Protein AF-A0A929PAN5-F1 (afdb_monomer)

Secondary structure (DSSP, 8-state):
----PPPP-PPPHHHHHHHHHHHHHHHHHHHT----SS----------TT-SEEEE--TTS-HHHHHHHHTSS---GGGBHHHHHHHHHH-SSSEEEEEEEEE--SSSHHHHHHHHHHHHHHHHHHHHTTEEES-SSEEEEEE----SSS--TTPPPSEEEEEEEEE-TT-S----EEEEEEEEEHHHHTT-HHHHHHHHHHHHTT----TT---------EEEEEEE--SSHHHHHHHHHHHHH-SS--GGGTTEEEEESS----HHHHSTT-TT---SSHHHHHHHH-TTEEEEE-S--HHHHHHHHHHHHHHTT--TTSTT--EEEEEESSSHHHHHHHHHHHHHH-SSS-----TTEEEEEE-S-TT---TTTTSSSS------

Mean predicted aligned error: 12.25 Å

Sequence (388 aa):
MDNQQRQGPGLPISGGAVVIAFIIGSLFVQQLAFKGSRPRVPGHGVSTSASLEDVQARLWEDPFAAVRRHRTDSKDARHKIESLAEQIVRKKTEEVIVLGVMVFGGPYAKNAERRIRSRHATLSALSALDFVPDNAEHLGYIKTDQDKGNATKEGLPEIVPYEWFVPGFDSKHKLKRTILILWLDDDAFYPTPLAKISKLKSRLQGEVKDPHEKSDKSEGPKTTFKILGPAGSTNLRAMVDEILQSDSGWETLKGVQIFSPSATAEDELLLEKCDRCYSSNITDFFADNVKSVTFLRTIGTDNVLTDALVDELARRGADPRDSRSHIALISEWDTFYGRALPRTFIRSVSSDNKTKEIDRIHRFSYLRGIDGQLPGDLHSDASGSVSS

Structure (mmCIF, N/CA/C/O backbone):
data_AF-A0A929PAN5-F1
#
_entry.id   AF-A0A929PAN5-F1
#
loop_
_atom_site.group_PDB
_atom_site.id
_atom_site.type_symbol
_atom_site.label_atom_id
_atom_site.label_alt_id
_atom_site.label_comp_id
_atom_site.label_asym_id
_atom_site.label_entity_id
_atom_site.label_seq_id
_atom_site.pdbx_PDB_ins_code
_atom_site.Cartn_x
_atom_site.Cartn_y
_atom_site.Cartn_z
_atom_site.occupancy
_atom_site.B_iso_or_equiv
_atom_site.auth_seq_id
_atom_site.auth_comp_id
_atom_site.auth_asym_id
_atom_site.auth_atom_id
_atom_site.pdbx_PDB_model_num
ATOM 1 N N . MET A 1 1 ? -20.561 11.136 -81.306 1.00 38.38 1 MET A N 1
ATOM 2 C CA . MET A 1 1 ? -20.448 11.616 -79.914 1.00 38.38 1 MET A CA 1
ATOM 3 C C . MET A 1 1 ? -21.311 10.695 -79.072 1.00 38.38 1 MET A C 1
ATOM 5 O O . MET A 1 1 ? -22.511 10.910 -79.009 1.00 38.38 1 MET A O 1
ATOM 9 N N . ASP A 1 2 ? -20.719 9.626 -78.538 1.00 39.31 2 ASP A N 1
ATOM 10 C CA . ASP A 1 2 ? -21.402 8.693 -77.636 1.00 39.31 2 ASP A CA 1
ATOM 11 C C . ASP A 1 2 ? -21.203 9.159 -76.196 1.00 39.31 2 ASP A C 1
ATOM 13 O O . ASP A 1 2 ? -20.075 9.352 -75.742 1.00 39.31 2 ASP A O 1
ATOM 17 N N . ASN A 1 3 ? -22.314 9.376 -75.498 1.00 40.78 3 ASN A N 1
ATOM 18 C CA . ASN A 1 3 ? -22.346 9.862 -74.128 1.00 40.78 3 ASN A CA 1
ATOM 19 C C . ASN A 1 3 ? -22.607 8.673 -73.190 1.00 40.78 3 ASN A C 1
ATOM 21 O O . ASN A 1 3 ? -23.749 8.256 -73.009 1.00 40.78 3 ASN A O 1
ATOM 25 N N . GLN A 1 4 ? -21.549 8.095 -72.613 1.00 46.81 4 GLN A N 1
ATOM 26 C CA . GLN A 1 4 ? -21.676 7.101 -71.544 1.00 46.81 4 GLN A CA 1
ATOM 27 C C . GLN A 1 4 ? -21.929 7.802 -70.202 1.00 46.81 4 GLN A C 1
ATOM 29 O O . GLN A 1 4 ? -21.006 8.319 -69.572 1.00 46.81 4 GLN A O 1
ATOM 34 N N . GLN A 1 5 ? -23.171 7.762 -69.721 1.00 45.50 5 GLN A N 1
ATOM 35 C CA . GLN A 1 5 ? -23.479 8.025 -68.314 1.00 45.50 5 GLN A CA 1
ATOM 36 C C . GLN A 1 5 ? -23.150 6.785 -67.470 1.00 45.50 5 GLN A C 1
ATOM 38 O O . GLN A 1 5 ? -23.758 5.727 -67.625 1.00 45.50 5 GLN A O 1
ATOM 43 N N . ARG A 1 6 ? -22.186 6.922 -66.553 1.00 43.75 6 ARG A N 1
ATOM 44 C CA . ARG A 1 6 ? -21.901 5.935 -65.502 1.00 43.75 6 ARG A CA 1
ATOM 45 C C . ARG A 1 6 ? -23.005 5.979 -64.441 1.00 43.75 6 ARG A C 1
ATOM 47 O O . ARG A 1 6 ? -23.229 7.026 -63.839 1.00 43.75 6 ARG A O 1
ATOM 54 N N . GLN A 1 7 ? -23.657 4.845 -64.188 1.00 48.44 7 GLN A N 1
ATOM 55 C CA . GLN A 1 7 ? -24.532 4.657 -63.027 1.00 48.44 7 GLN A CA 1
ATOM 56 C C . GLN A 1 7 ? -23.680 4.465 -61.761 1.00 48.44 7 GLN A C 1
ATOM 58 O O . GLN A 1 7 ? -22.703 3.715 -61.774 1.00 48.44 7 GLN A O 1
ATOM 63 N N . GLY A 1 8 ? -24.023 5.177 -60.684 1.00 49.38 8 GLY A N 1
ATOM 64 C CA . GLY A 1 8 ? -23.367 5.059 -59.377 1.00 49.38 8 GLY A CA 1
ATOM 65 C C . GLY A 1 8 ? -23.705 3.740 -58.662 1.00 49.38 8 GLY A C 1
ATOM 66 O O . GLY A 1 8 ? -24.714 3.111 -58.984 1.00 49.38 8 GLY A O 1
ATOM 67 N N . PRO A 1 9 ? -22.883 3.299 -57.694 1.00 48.69 9 PRO A N 1
ATOM 68 C CA . PRO A 1 9 ? -23.078 2.019 -57.027 1.00 48.69 9 PRO A CA 1
ATOM 69 C C . PRO A 1 9 ? -24.269 2.094 -56.063 1.00 48.69 9 PRO A C 1
ATOM 71 O O . PRO A 1 9 ? -24.243 2.833 -55.080 1.00 48.69 9 PRO A O 1
ATOM 74 N N . GLY A 1 10 ? -25.318 1.317 -56.336 1.00 51.84 10 GLY A N 1
ATOM 75 C CA . GLY A 1 10 ? -26.401 1.079 -55.385 1.00 51.84 10 GLY A CA 1
ATOM 76 C C . GLY A 1 10 ? -25.920 0.167 -54.257 1.00 51.84 10 GLY A C 1
ATOM 77 O O . GLY A 1 10 ? -25.393 -0.914 -54.518 1.00 51.84 10 GLY A O 1
ATOM 78 N N . LEU A 1 11 ? -26.091 0.594 -53.002 1.00 54.66 11 LEU A N 1
ATOM 79 C CA . LEU A 1 11 ? -25.847 -0.265 -51.843 1.00 54.66 11 LEU A CA 1
ATOM 80 C C . LEU A 1 11 ? -26.790 -1.483 -51.894 1.00 54.66 11 LEU A C 1
ATOM 82 O O . LEU A 1 11 ? -28.005 -1.301 -52.011 1.00 54.66 11 LEU A O 1
ATOM 86 N N . PRO A 1 12 ? -26.276 -2.721 -51.784 1.00 58.75 12 PRO A N 1
ATOM 87 C CA . PRO A 1 12 ? -27.119 -3.905 -51.779 1.00 58.75 12 PRO A CA 1
ATOM 88 C C . PRO A 1 12 ? -27.970 -3.927 -50.503 1.00 58.75 12 PRO A C 1
ATOM 90 O O . PRO A 1 12 ? -27.455 -3.893 -49.385 1.00 58.75 12 PRO A O 1
ATOM 93 N N . ILE A 1 13 ? -29.290 -4.008 -50.682 1.00 59.00 13 ILE A N 1
ATOM 94 C CA . ILE A 1 13 ? -30.324 -4.006 -49.628 1.00 59.00 13 ILE A CA 1
ATOM 95 C C . ILE A 1 13 ? -30.070 -5.099 -48.565 1.00 59.00 13 ILE A C 1
ATOM 97 O O . ILE A 1 13 ? -30.446 -4.943 -47.403 1.00 59.00 13 ILE A O 1
ATOM 101 N N . SER A 1 14 ? -29.349 -6.167 -48.922 1.00 60.09 14 SER A N 1
ATOM 102 C CA . SER A 1 14 ? -28.924 -7.228 -48.002 1.00 60.09 14 SER A CA 1
ATOM 103 C C . SER A 1 14 ? -27.929 -6.761 -46.931 1.00 60.09 14 SER A C 1
ATOM 105 O O . SER A 1 14 ? -27.995 -7.243 -45.804 1.00 60.09 14 SER A O 1
ATOM 107 N N . GLY A 1 15 ? -27.050 -5.798 -47.229 1.00 62.25 15 GLY A N 1
ATOM 108 C CA . GLY A 1 15 ? -26.090 -5.261 -46.257 1.00 62.25 15 GLY A CA 1
ATOM 109 C C . GLY A 1 15 ? -26.752 -4.373 -45.202 1.00 62.25 15 GLY A C 1
ATOM 110 O O . GLY A 1 15 ? -26.435 -4.470 -44.018 1.00 62.25 15 GLY A O 1
ATOM 111 N N . GLY A 1 16 ? -27.732 -3.562 -45.612 1.00 71.19 16 GLY A N 1
ATOM 112 C CA . GLY A 1 16 ? -28.482 -2.690 -44.701 1.00 71.19 16 GLY A CA 1
ATOM 113 C C . GLY A 1 16 ? -29.317 -3.472 -43.684 1.00 71.19 16 GLY A C 1
ATOM 114 O O . GLY A 1 16 ? -29.328 -3.132 -42.503 1.00 71.19 16 GLY A O 1
ATOM 115 N N . ALA A 1 17 ? -29.948 -4.569 -44.114 1.00 75.31 17 ALA A N 1
ATOM 116 C CA . ALA A 1 17 ? -30.738 -5.426 -43.230 1.00 75.31 17 ALA A CA 1
ATOM 117 C C . ALA A 1 17 ? -29.891 -6.078 -42.121 1.00 75.31 17 ALA A C 1
ATOM 119 O O . ALA A 1 17 ? -30.337 -6.161 -40.978 1.00 75.31 17 ALA A O 1
ATOM 120 N N . VAL A 1 18 ? -28.653 -6.485 -42.428 1.00 77.25 18 VAL A N 1
ATOM 121 C CA . VAL A 1 18 ? -27.731 -7.078 -41.442 1.00 77.25 18 VAL A CA 1
ATOM 122 C C . VAL A 1 18 ? -27.280 -6.046 -40.411 1.00 77.25 18 VAL A C 1
ATOM 124 O O . VAL A 1 18 ? -27.261 -6.350 -39.221 1.00 77.25 18 VAL A O 1
ATOM 127 N N . VAL A 1 19 ? -26.976 -4.817 -40.837 1.00 76.75 19 VAL A N 1
ATOM 128 C CA . VAL A 1 19 ? -26.595 -3.727 -39.922 1.00 76.75 19 VAL A CA 1
ATOM 129 C C . VAL A 1 19 ? -27.753 -3.372 -38.989 1.00 76.75 19 VAL A C 1
ATOM 131 O O . VAL A 1 19 ? -27.551 -3.249 -37.784 1.00 76.75 19 VAL A O 1
ATOM 134 N N . ILE A 1 20 ? -28.978 -3.288 -39.513 1.00 80.38 20 ILE A N 1
ATOM 135 C CA . ILE A 1 20 ? -30.175 -3.030 -38.702 1.00 80.38 20 ILE A CA 1
ATOM 136 C C . ILE A 1 20 ? -30.420 -4.175 -37.711 1.00 80.38 20 ILE A C 1
ATOM 138 O O . ILE A 1 20 ? -30.669 -3.915 -36.537 1.00 80.38 20 ILE A O 1
ATOM 142 N N . ALA A 1 21 ? -30.288 -5.434 -38.136 1.00 82.00 21 ALA A N 1
ATOM 143 C CA . ALA A 1 21 ? -30.421 -6.585 -37.245 1.00 82.00 21 ALA A CA 1
ATOM 144 C C . ALA A 1 21 ? -29.349 -6.598 -36.140 1.00 82.00 21 ALA A C 1
ATOM 146 O O . ALA A 1 21 ? -29.659 -6.930 -34.999 1.00 82.00 21 ALA A O 1
ATOM 147 N N . PHE A 1 22 ? -28.115 -6.180 -36.443 1.00 79.31 22 PHE A N 1
ATOM 148 C CA . PHE A 1 22 ? -27.047 -6.032 -35.450 1.00 79.31 22 PHE A CA 1
ATOM 149 C C . PHE A 1 22 ? -27.324 -4.900 -34.459 1.00 79.31 22 PHE A C 1
ATOM 151 O O . PHE A 1 22 ? -27.087 -5.068 -33.266 1.00 79.31 22 PHE A O 1
ATOM 158 N N . ILE A 1 23 ? -27.853 -3.766 -34.925 1.00 78.81 23 ILE A N 1
ATOM 159 C CA . ILE A 1 23 ? -28.227 -2.636 -34.062 1.00 78.81 23 ILE A CA 1
ATOM 160 C C . ILE A 1 23 ? -29.393 -3.032 -33.154 1.00 78.81 23 ILE A C 1
ATOM 162 O O . ILE A 1 23 ? -29.310 -2.845 -31.944 1.00 78.81 23 ILE A O 1
ATOM 166 N N . ILE A 1 24 ? -30.448 -3.639 -33.705 1.00 78.12 24 ILE A N 1
ATOM 167 C CA . ILE A 1 24 ? -31.602 -4.110 -32.928 1.00 78.12 24 ILE A CA 1
ATOM 168 C C . ILE A 1 24 ? -31.169 -5.197 -31.945 1.00 78.12 24 ILE A C 1
ATOM 170 O O . ILE A 1 24 ? -31.535 -5.127 -30.777 1.00 78.12 24 ILE A O 1
ATOM 174 N N . GLY A 1 25 ? -30.358 -6.162 -32.384 1.00 76.12 25 GLY A N 1
ATOM 175 C CA . GLY A 1 25 ? -29.812 -7.215 -31.532 1.00 76.12 25 GLY A CA 1
ATOM 176 C C . GLY A 1 25 ? -28.940 -6.657 -30.408 1.00 76.12 25 GLY A C 1
ATOM 177 O O . GLY A 1 25 ? -29.109 -7.053 -29.263 1.00 76.12 25 GLY A O 1
ATOM 178 N N . SER A 1 26 ? -28.073 -5.687 -30.701 1.00 68.44 26 SER A N 1
ATOM 179 C CA . SER A 1 26 ? -27.242 -5.004 -29.702 1.00 68.44 26 SER A CA 1
ATOM 180 C C . SER A 1 26 ? -28.093 -4.250 -28.675 1.00 68.44 26 SER A C 1
ATOM 182 O O . SER A 1 26 ? -27.908 -4.427 -27.471 1.00 68.44 26 SER A O 1
ATOM 184 N N . LEU A 1 27 ? -29.097 -3.491 -29.130 1.00 70.62 27 LEU A N 1
ATOM 185 C CA . LEU A 1 27 ? -30.017 -2.758 -28.255 1.00 70.62 27 LEU A CA 1
ATOM 186 C C . LEU A 1 27 ? -30.880 -3.704 -27.401 1.00 70.62 27 LEU A C 1
ATOM 188 O O . LEU A 1 27 ? -31.074 -3.450 -26.213 1.00 70.62 27 LEU A O 1
ATOM 192 N N . PHE A 1 28 ? -31.349 -4.825 -27.959 1.00 69.00 28 PHE A N 1
ATOM 193 C CA . PHE A 1 28 ? -32.108 -5.837 -27.215 1.00 69.00 28 PHE A CA 1
ATOM 194 C C . PHE A 1 28 ? -31.2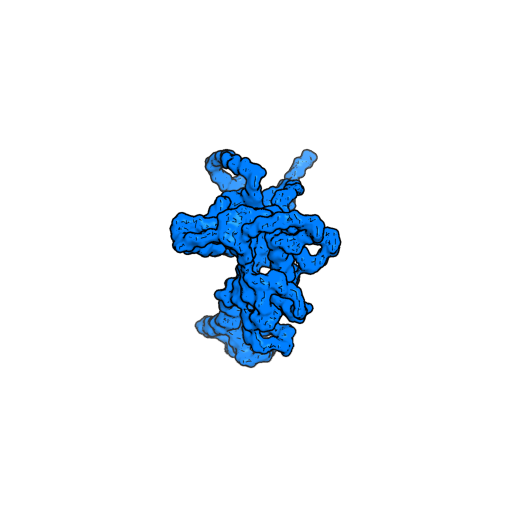43 -6.594 -26.203 1.00 69.00 28 PHE A C 1
ATOM 196 O O . PHE A 1 28 ? -31.682 -6.832 -25.080 1.00 69.00 28 PHE A O 1
ATOM 203 N N . VAL A 1 29 ? -30.010 -6.958 -26.565 1.00 65.25 29 VAL A N 1
ATOM 204 C CA . VAL A 1 29 ? -29.084 -7.670 -25.671 1.00 65.25 29 VAL A CA 1
ATOM 205 C C . VAL A 1 29 ? -28.641 -6.772 -24.513 1.00 65.25 29 VAL A C 1
ATOM 207 O O . VAL A 1 29 ? -28.537 -7.252 -23.387 1.00 65.25 29 VAL A O 1
ATOM 210 N N . GLN A 1 30 ? -28.471 -5.465 -24.739 1.00 59.97 30 GLN A N 1
ATOM 211 C CA . GLN A 1 30 ? -28.201 -4.506 -23.661 1.00 59.97 30 GLN A CA 1
ATOM 212 C C . GLN A 1 30 ? -29.390 -4.350 -22.696 1.00 59.97 30 GLN A C 1
ATOM 214 O O . GLN A 1 30 ? -29.186 -4.214 -21.489 1.00 59.97 30 GLN A O 1
ATOM 219 N N . GLN A 1 31 ? -30.633 -4.435 -23.186 1.00 59.88 31 GLN A N 1
ATOM 220 C CA . GLN A 1 31 ? -31.827 -4.446 -22.325 1.00 59.88 31 GLN A CA 1
ATOM 221 C C . GLN A 1 31 ? -32.031 -5.783 -21.593 1.00 59.88 31 GLN A C 1
ATOM 223 O O . GLN A 1 31 ? -32.600 -5.813 -20.500 1.00 59.88 31 GLN A O 1
ATOM 228 N N . LEU A 1 32 ? -31.511 -6.876 -22.155 1.00 56.62 32 LEU A N 1
ATOM 229 C CA . LEU A 1 32 ? -31.435 -8.206 -21.549 1.00 56.62 32 LEU A CA 1
ATOM 230 C C . LEU A 1 32 ? -30.149 -8.391 -20.732 1.00 56.62 32 LEU A C 1
ATOM 232 O O . LEU A 1 32 ? -29.586 -9.486 -20.701 1.00 56.62 32 LEU A O 1
ATOM 236 N N . ALA A 1 33 ? -29.695 -7.358 -20.013 1.00 49.44 33 ALA A N 1
ATOM 237 C CA . ALA A 1 33 ? -28.829 -7.581 -18.860 1.00 49.44 33 ALA A CA 1
ATOM 238 C C . ALA A 1 33 ? -29.466 -8.713 -18.044 1.00 49.44 33 ALA A C 1
ATOM 240 O O . ALA A 1 33 ? -30.606 -8.557 -17.603 1.00 49.44 33 ALA A O 1
ATOM 241 N N . PHE A 1 34 ? -28.789 -9.863 -17.944 1.00 49.06 34 PHE A N 1
ATOM 242 C CA . PHE A 1 34 ? -29.321 -11.104 -17.382 1.00 49.06 34 PHE A CA 1
ATOM 243 C C . PHE A 1 34 ? -29.748 -10.890 -15.922 1.00 49.06 34 PHE A C 1
ATOM 245 O O . PHE A 1 34 ? -29.023 -11.188 -14.974 1.00 49.06 34 PHE A O 1
ATOM 252 N N . LYS A 1 35 ? -30.948 -10.338 -15.728 1.00 48.38 35 LYS A N 1
ATOM 253 C CA . LYS A 1 35 ? -31.624 -10.218 -14.446 1.00 48.38 35 LYS A CA 1
ATOM 254 C C . LYS A 1 35 ? -32.016 -11.637 -14.091 1.00 48.38 35 LYS A C 1
ATOM 256 O O . LYS A 1 35 ? -32.992 -12.161 -14.620 1.00 48.38 35 LYS A O 1
ATOM 261 N N . GLY A 1 36 ? -31.199 -12.287 -13.265 1.00 52.38 36 GLY A N 1
ATOM 262 C CA . GLY A 1 36 ? -31.484 -13.640 -12.810 1.00 52.38 36 GLY A CA 1
ATOM 263 C C . GLY A 1 36 ? -32.927 -13.724 -12.313 1.00 52.38 36 GLY A C 1
ATOM 264 O O . GLY A 1 36 ? -33.353 -12.891 -11.519 1.00 52.38 36 GLY A O 1
ATOM 265 N N . SER A 1 37 ? -33.669 -14.734 -12.765 1.00 48.66 37 SER A N 1
ATOM 266 C CA . SER A 1 37 ? -35.082 -14.974 -12.427 1.00 48.66 37 SER A CA 1
ATOM 267 C C . SER A 1 37 ? -35.317 -15.315 -10.951 1.00 48.66 37 SER A C 1
ATOM 269 O O . SER A 1 37 ? -36.412 -15.729 -10.580 1.00 48.66 37 SER A O 1
ATOM 271 N N . ARG A 1 38 ? -34.291 -15.181 -10.100 1.00 50.56 38 ARG A N 1
ATOM 272 C CA . ARG A 1 38 ? -34.436 -15.348 -8.661 1.00 50.56 38 ARG A CA 1
ATOM 273 C C . ARG A 1 38 ? -35.341 -14.217 -8.178 1.00 50.56 38 ARG A C 1
ATOM 275 O O . ARG A 1 38 ? -34.982 -13.053 -8.379 1.00 50.56 38 ARG A O 1
ATOM 282 N N . PRO A 1 39 ? -36.490 -14.524 -7.555 1.00 46.41 39 PRO A N 1
ATOM 283 C CA . PRO A 1 39 ? -37.287 -13.506 -6.900 1.00 46.41 39 PRO A CA 1
ATOM 284 C C . PRO A 1 39 ? -36.360 -12.692 -6.001 1.00 46.41 39 PRO A C 1
ATOM 286 O O . PRO A 1 39 ? -35.575 -13.267 -5.240 1.00 46.41 39 PRO A O 1
ATOM 289 N N . ARG A 1 40 ? -36.432 -11.359 -6.089 1.00 41.72 40 ARG A N 1
ATOM 290 C CA . ARG A 1 40 ? -35.942 -10.520 -4.999 1.00 41.72 40 ARG A CA 1
ATOM 291 C C . ARG A 1 40 ? -36.839 -10.853 -3.820 1.00 41.72 40 ARG A C 1
ATOM 293 O O . ARG A 1 40 ? -37.892 -10.250 -3.663 1.00 41.72 40 ARG A O 1
ATOM 300 N N . VAL A 1 41 ? -36.460 -11.858 -3.038 1.00 44.88 41 VAL A N 1
ATOM 301 C CA . VAL A 1 41 ? -36.925 -11.943 -1.663 1.00 44.88 41 VAL A CA 1
ATOM 302 C C . VAL A 1 41 ? -36.429 -10.631 -1.074 1.00 44.88 41 VAL A C 1
ATOM 304 O O . VAL A 1 41 ? -35.214 -10.408 -1.124 1.00 44.88 41 VAL A O 1
ATOM 307 N N . PRO A 1 42 ? -37.310 -9.708 -0.642 1.00 44.81 42 PRO A N 1
ATOM 308 C CA . PRO A 1 42 ? -36.861 -8.606 0.181 1.00 44.81 42 PRO A CA 1
ATOM 309 C C . PRO A 1 42 ? -36.095 -9.296 1.292 1.00 44.81 42 PRO A C 1
ATOM 311 O O . PRO A 1 42 ? -36.683 -10.077 2.050 1.00 44.81 42 PRO A O 1
ATOM 314 N N . GLY A 1 43 ? -34.767 -9.134 1.293 1.00 40.72 43 GLY A N 1
ATOM 315 C CA . GLY A 1 43 ? -33.979 -9.583 2.419 1.00 40.72 43 GLY A CA 1
ATOM 316 C C . GLY A 1 43 ? -34.732 -9.044 3.614 1.00 40.72 43 GLY A C 1
ATOM 317 O O . GLY A 1 43 ? -35.134 -7.874 3.600 1.00 40.72 43 GLY A O 1
ATOM 318 N N . HIS A 1 44 ? -35.047 -9.909 4.574 1.00 38.88 44 HIS A N 1
ATOM 319 C CA . HIS A 1 44 ? -35.374 -9.403 5.887 1.00 38.88 44 HIS A CA 1
ATOM 320 C C . HIS A 1 44 ? -34.099 -8.677 6.280 1.00 38.88 44 HIS A C 1
ATOM 322 O O . HIS A 1 44 ? -33.151 -9.299 6.748 1.00 38.88 44 HIS A O 1
ATOM 328 N N . GLY A 1 45 ? -34.026 -7.391 5.928 1.00 40.84 45 GLY A N 1
ATOM 329 C CA . GLY A 1 45 ? -33.083 -6.472 6.490 1.00 40.84 45 GLY A CA 1
ATOM 330 C C . GLY A 1 45 ? -33.402 -6.617 7.948 1.00 40.84 45 GLY A C 1
ATOM 331 O O . GLY A 1 45 ? -34.434 -6.139 8.420 1.00 40.84 45 GLY A O 1
ATOM 332 N N . VAL A 1 46 ? -32.582 -7.395 8.642 1.00 38.44 46 VAL A N 1
ATOM 333 C CA . VAL A 1 46 ? -32.462 -7.221 10.064 1.00 38.44 46 VAL A CA 1
ATOM 334 C C . VAL A 1 46 ? -31.868 -5.832 10.132 1.00 38.44 46 VAL A C 1
ATOM 336 O O . VAL A 1 46 ? -30.663 -5.639 10.038 1.00 38.44 46 VAL A O 1
ATOM 339 N N . SER A 1 47 ? -32.764 -4.850 10.131 1.00 39.31 47 SER A N 1
ATOM 340 C CA . SER A 1 47 ? -32.491 -3.467 10.416 1.00 39.31 47 SER A CA 1
ATOM 341 C C . SER A 1 47 ? -32.082 -3.465 11.877 1.00 39.31 47 SER A C 1
ATOM 343 O O . SER A 1 47 ? -32.853 -3.096 12.758 1.00 39.31 47 SER A O 1
ATOM 345 N N . THR A 1 48 ? -30.874 -3.938 12.167 1.00 41.22 48 THR A N 1
ATOM 346 C CA . THR A 1 48 ? -30.160 -3.555 13.368 1.00 41.22 48 THR A CA 1
ATOM 347 C C . THR A 1 48 ? -29.824 -2.093 13.152 1.00 41.22 48 THR A C 1
ATOM 349 O O . THR A 1 48 ? -28.726 -1.726 12.753 1.00 41.22 48 THR A O 1
ATOM 352 N N . SER A 1 49 ? -30.804 -1.232 13.429 1.00 45.25 49 SER A N 1
ATOM 353 C CA . SER A 1 49 ? -30.726 0.230 13.376 1.00 45.25 49 SER A CA 1
ATOM 354 C C . SER A 1 49 ? -29.632 0.827 14.282 1.00 45.25 49 SER A C 1
ATOM 356 O O . SER A 1 49 ? -29.528 2.042 14.402 1.00 45.25 49 SER A O 1
ATOM 358 N N . ALA A 1 50 ? -28.818 -0.018 14.921 1.00 56.41 50 ALA A N 1
ATOM 359 C CA . ALA A 1 50 ? -27.708 0.318 15.798 1.00 56.41 50 ALA A CA 1
ATOM 360 C C . ALA A 1 50 ? -26.323 -0.106 15.257 1.00 56.41 50 ALA A C 1
ATOM 362 O O . ALA A 1 50 ? -25.323 0.245 15.878 1.00 56.41 50 ALA A O 1
ATOM 363 N N . SER A 1 51 ? -26.233 -0.854 14.146 1.00 70.94 51 SER A N 1
ATOM 364 C CA . SER A 1 51 ? -24.936 -1.220 13.554 1.00 70.94 51 SER A CA 1
ATOM 365 C C . SER A 1 51 ? -24.328 -0.031 12.807 1.00 70.94 51 SER A C 1
ATOM 367 O O . SER A 1 51 ? -25.031 0.665 12.076 1.00 70.94 51 SER A O 1
ATOM 369 N N . LEU A 1 52 ? -23.022 0.188 12.983 1.00 80.25 52 LEU A N 1
ATOM 370 C CA . LEU A 1 52 ? -22.234 1.142 12.191 1.00 80.25 52 LEU A CA 1
ATOM 371 C C . LEU A 1 52 ? -21.650 0.500 10.914 1.00 80.25 52 LEU A C 1
ATOM 373 O O . LEU A 1 52 ? -21.095 1.210 10.074 1.00 80.25 52 LEU A O 1
ATOM 377 N N . GLU A 1 53 ? -21.803 -0.822 10.766 1.00 85.50 53 GLU A N 1
ATOM 378 C CA . GLU A 1 53 ? -21.647 -1.566 9.512 1.00 85.50 53 GLU A CA 1
ATOM 379 C C . GLU A 1 53 ? -23.031 -1.726 8.861 1.00 85.50 53 GLU A C 1
ATOM 381 O O . GLU A 1 53 ? -23.723 -2.721 9.095 1.00 85.50 53 GLU A O 1
ATOM 386 N N . ASP A 1 54 ? -23.474 -0.709 8.118 1.00 87.81 54 ASP A N 1
ATOM 387 C CA . ASP A 1 54 ? -24.807 -0.610 7.498 1.00 87.81 54 ASP A CA 1
ATOM 388 C C . ASP A 1 54 ? -24.773 -0.514 5.959 1.00 87.81 54 ASP A C 1
ATOM 390 O O . ASP A 1 54 ? -25.813 -0.436 5.298 1.00 87.81 54 ASP A O 1
ATOM 394 N N . VAL A 1 55 ? -23.584 -0.593 5.358 1.00 89.12 55 VAL A N 1
ATOM 395 C CA . VAL A 1 55 ? -23.408 -0.594 3.904 1.00 89.12 55 VAL A CA 1
ATOM 396 C C . VAL A 1 55 ? -23.503 -2.019 3.388 1.00 89.12 55 VAL A C 1
ATOM 398 O O . VAL A 1 55 ? -22.547 -2.777 3.504 1.00 89.12 55 VAL A O 1
ATOM 401 N N . GLN A 1 56 ? -24.625 -2.390 2.771 1.00 89.50 56 GLN A N 1
ATOM 402 C CA . GLN A 1 56 ? -24.778 -3.727 2.194 1.00 89.50 56 GLN A CA 1
ATOM 403 C C . GLN A 1 56 ? -23.704 -4.000 1.129 1.00 89.50 56 GLN A C 1
ATOM 405 O O . GLN A 1 56 ? -23.622 -3.299 0.116 1.00 89.50 56 GLN A O 1
ATOM 410 N N . ALA A 1 57 ? -22.906 -5.044 1.347 1.00 91.06 57 ALA A N 1
ATOM 411 C CA . ALA A 1 57 ? -21.878 -5.477 0.414 1.00 91.06 57 ALA A CA 1
ATOM 412 C C . ALA A 1 57 ? -21.579 -6.968 0.572 1.00 91.06 57 ALA A C 1
ATOM 414 O O . ALA A 1 57 ? -21.646 -7.531 1.662 1.00 91.06 57 ALA A O 1
ATOM 415 N N . ARG A 1 58 ? -21.178 -7.621 -0.517 1.00 90.38 58 ARG A N 1
ATOM 416 C CA . ARG A 1 58 ? -20.600 -8.969 -0.443 1.00 90.38 58 ARG A CA 1
ATOM 417 C C . ARG A 1 58 ? -19.091 -8.888 -0.208 1.00 90.38 58 ARG A C 1
ATOM 419 O O . ARG A 1 58 ? -18.437 -7.926 -0.612 1.00 90.38 58 ARG A O 1
ATOM 426 N N . LEU A 1 59 ? -18.521 -9.936 0.392 1.00 89.00 59 LEU A N 1
ATOM 427 C CA . LEU A 1 59 ? -17.080 -10.033 0.688 1.00 89.00 59 LEU A CA 1
ATOM 428 C C . LEU A 1 59 ? -16.174 -9.923 -0.556 1.00 89.00 59 LEU A C 1
ATOM 430 O O . LEU A 1 59 ? -15.001 -9.584 -0.438 1.00 89.00 59 LEU A O 1
ATOM 434 N N . TRP A 1 60 ? -16.716 -10.184 -1.750 1.00 88.50 60 TRP A N 1
ATOM 435 C CA . TRP A 1 60 ? -15.996 -10.121 -3.027 1.00 88.50 60 TRP A CA 1
ATOM 436 C C . TRP A 1 60 ? -16.174 -8.794 -3.786 1.00 88.50 60 TRP A C 1
ATOM 438 O O . TRP A 1 60 ? -15.593 -8.624 -4.855 1.00 88.50 60 TRP A O 1
ATOM 448 N N . GLU A 1 61 ? -16.968 -7.851 -3.272 1.00 91.94 61 GLU A N 1
ATOM 449 C CA . GLU A 1 61 ? -17.158 -6.545 -3.914 1.00 91.94 61 GLU A CA 1
ATOM 450 C C . GLU A 1 61 ? -16.041 -5.550 -3.549 1.00 91.94 61 GLU A C 1
ATOM 452 O O . GLU A 1 61 ? -15.373 -5.672 -2.521 1.00 91.94 61 GLU A O 1
ATOM 457 N N . ASP A 1 62 ? -15.855 -4.521 -4.378 1.00 94.75 62 ASP A N 1
ATOM 458 C CA . ASP A 1 62 ? -14.978 -3.389 -4.065 1.00 94.75 62 ASP A CA 1
ATOM 459 C C . ASP A 1 62 ? -15.570 -2.563 -2.900 1.00 94.75 62 ASP A C 1
ATOM 461 O O . ASP A 1 62 ? -16.670 -2.011 -3.054 1.00 94.75 62 ASP A O 1
ATOM 465 N N . PRO A 1 63 ? -14.861 -2.428 -1.759 1.00 94.69 63 PRO A N 1
ATOM 466 C CA . PRO A 1 63 ? -15.392 -1.750 -0.580 1.00 94.69 63 PRO A CA 1
ATOM 467 C C . PRO A 1 63 ? -15.682 -0.267 -0.840 1.00 94.69 63 PRO A C 1
ATOM 469 O O . PRO A 1 63 ? -16.668 0.271 -0.340 1.00 94.69 63 PRO A O 1
ATOM 472 N N . PHE A 1 64 ? -14.902 0.395 -1.698 1.00 93.69 64 PHE A N 1
ATOM 473 C CA . PHE A 1 64 ? -15.152 1.794 -2.046 1.00 93.69 64 PHE A CA 1
ATOM 474 C C . PHE A 1 64 ? -16.362 1.935 -2.968 1.00 93.69 64 PHE A C 1
ATOM 476 O O . PHE A 1 64 ? -17.148 2.870 -2.821 1.00 93.69 64 PHE A O 1
ATOM 483 N N . ALA A 1 65 ? -16.547 1.008 -3.913 1.00 90.81 65 ALA A N 1
ATOM 484 C CA . ALA A 1 65 ? -17.716 1.018 -4.789 1.00 90.81 65 ALA A CA 1
ATOM 485 C C . ALA A 1 65 ? -19.013 0.742 -4.015 1.00 90.81 65 ALA A C 1
ATOM 487 O O . ALA A 1 65 ? -20.031 1.374 -4.292 1.00 90.81 65 ALA A O 1
ATOM 488 N N . ALA A 1 66 ? -18.984 -0.163 -3.033 1.00 91.19 66 ALA A N 1
ATOM 489 C CA . ALA A 1 66 ? -20.120 -0.424 -2.153 1.00 91.19 66 ALA A CA 1
ATOM 490 C C . ALA A 1 66 ? -20.511 0.822 -1.341 1.00 91.19 66 ALA A C 1
ATOM 492 O O . ALA A 1 66 ? -21.669 1.240 -1.385 1.00 91.19 66 ALA A O 1
ATOM 493 N N . VAL A 1 67 ? -19.540 1.482 -0.701 1.00 90.94 67 VAL A N 1
ATOM 494 C CA . VAL A 1 67 ? -19.797 2.713 0.065 1.00 90.94 67 VAL A CA 1
ATOM 495 C C . VAL A 1 67 ? -20.292 3.847 -0.836 1.00 90.94 67 VAL A C 1
ATOM 497 O O . VAL A 1 67 ? -21.255 4.525 -0.483 1.00 90.94 67 VAL A O 1
ATOM 500 N N . ARG A 1 68 ? -19.715 4.032 -2.034 1.00 88.12 68 ARG A N 1
ATOM 501 C CA . ARG A 1 68 ? -20.201 5.035 -3.001 1.00 88.12 68 ARG A CA 1
ATOM 502 C C . ARG A 1 68 ? -21.654 4.793 -3.414 1.00 88.12 68 ARG A C 1
ATOM 504 O O . ARG A 1 68 ? -22.416 5.752 -3.453 1.00 88.12 68 ARG A O 1
ATOM 511 N N . ARG A 1 69 ? -22.050 3.538 -3.667 1.00 86.62 69 ARG A N 1
ATOM 512 C CA . ARG A 1 69 ? -23.446 3.178 -3.993 1.00 86.62 69 ARG A CA 1
ATOM 513 C C . ARG A 1 69 ? -24.412 3.475 -2.849 1.00 86.62 69 ARG A C 1
ATOM 515 O O . ARG A 1 69 ? -25.540 3.870 -3.105 1.00 86.62 69 ARG A O 1
ATOM 522 N N . HIS A 1 70 ? -23.978 3.286 -1.605 1.00 84.06 70 HIS A N 1
ATOM 523 C CA . HIS A 1 70 ? -24.795 3.565 -0.425 1.00 84.06 70 HIS A CA 1
ATOM 524 C C . HIS A 1 70 ? -24.961 5.074 -0.152 1.00 84.06 70 HIS A C 1
ATOM 526 O O . HIS A 1 70 ? -25.927 5.496 0.476 1.00 84.06 70 HIS A O 1
ATOM 532 N N . ARG A 1 71 ? -24.040 5.915 -0.641 1.00 71.94 71 ARG A N 1
ATOM 533 C CA . ARG A 1 71 ? -23.923 7.342 -0.290 1.00 71.94 71 ARG A CA 1
ATOM 534 C C . ARG A 1 71 ? -24.991 8.267 -0.905 1.00 71.94 71 ARG A C 1
ATOM 536 O O . ARG A 1 71 ? -24.857 9.480 -0.799 1.00 71.94 71 ARG A O 1
ATOM 543 N N . THR A 1 72 ? -26.064 7.762 -1.502 1.00 55.53 72 THR A N 1
ATOM 544 C CA . THR A 1 72 ? -27.035 8.564 -2.272 1.00 55.53 72 THR A CA 1
ATOM 545 C C . THR A 1 72 ? -27.933 9.536 -1.471 1.00 55.53 72 THR A C 1
ATOM 547 O O . THR A 1 72 ? -29.008 9.795 -1.974 1.00 55.53 72 THR A O 1
ATOM 550 N N . ASP A 1 73 ? -27.559 10.061 -0.277 1.00 51.34 73 ASP A N 1
ATOM 551 C CA . ASP A 1 73 ? -27.942 11.433 0.202 1.00 51.34 73 ASP A CA 1
ATOM 552 C C . ASP A 1 73 ? -27.784 11.761 1.714 1.00 51.34 73 ASP A C 1
ATOM 554 O O . 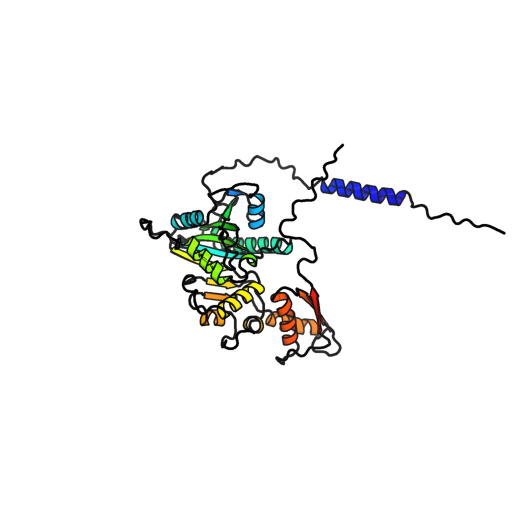ASP A 1 73 ? -28.104 12.871 2.141 1.00 51.34 73 ASP A O 1
ATOM 558 N N . SER A 1 74 ? -27.283 10.889 2.599 1.00 50.81 74 SER A N 1
ATOM 559 C CA . SER A 1 74 ? -27.390 11.187 4.049 1.00 50.81 74 SER A CA 1
ATOM 560 C C . SER A 1 74 ? -26.220 11.965 4.685 1.00 50.81 74 SER A C 1
ATOM 562 O O . SER A 1 74 ? -25.062 11.522 4.692 1.00 50.81 74 SER A O 1
ATOM 564 N N . LYS A 1 75 ? -26.559 13.083 5.358 1.00 56.59 75 LYS A N 1
ATOM 565 C CA . LYS A 1 75 ? -25.791 13.745 6.443 1.00 56.59 75 LYS A CA 1
ATOM 566 C C . LYS A 1 75 ? -25.760 12.867 7.705 1.00 56.59 75 LYS A C 1
ATOM 568 O O . LYS A 1 75 ? -26.132 13.298 8.793 1.00 56.59 75 LYS A O 1
ATOM 573 N N . ASP A 1 76 ? -25.380 11.609 7.546 1.00 65.88 76 ASP A N 1
ATOM 574 C CA . ASP A 1 76 ? -25.420 10.656 8.641 1.00 65.88 76 ASP A CA 1
ATOM 575 C C . ASP A 1 76 ? -24.254 10.903 9.606 1.00 65.88 76 ASP A C 1
ATOM 577 O O . ASP A 1 76 ? -23.087 10.682 9.271 1.00 65.88 76 ASP A O 1
ATOM 581 N N . ALA A 1 77 ? -24.586 11.410 10.795 1.00 66.88 77 ALA A N 1
ATOM 582 C CA . ALA A 1 77 ? -23.637 11.717 11.859 1.00 66.88 77 ALA A CA 1
ATOM 583 C C . ALA A 1 77 ? -23.001 10.461 12.484 1.00 66.88 77 ALA A C 1
ATOM 585 O O . ALA A 1 77 ? -22.062 10.604 13.265 1.00 66.88 77 ALA A O 1
ATOM 586 N N . ARG A 1 78 ? -23.490 9.257 12.147 1.00 77.31 78 ARG A N 1
ATOM 587 C CA . ARG A 1 78 ? -23.005 7.971 12.672 1.00 77.31 78 ARG A CA 1
ATOM 588 C C . ARG A 1 78 ? -21.638 7.556 12.119 1.00 77.31 78 ARG A C 1
ATOM 590 O O . ARG A 1 78 ? -20.894 6.858 12.796 1.00 77.31 78 ARG A O 1
ATOM 597 N N . HIS A 1 79 ? -21.269 8.017 10.925 1.00 88.06 79 HIS A N 1
ATOM 598 C CA . HIS A 1 79 ? -20.016 7.633 10.260 1.00 88.06 79 HIS A CA 1
ATOM 599 C C . HIS A 1 79 ? -18.839 8.544 10.611 1.00 88.06 79 HIS A C 1
ATOM 601 O O . HIS A 1 79 ? -17.994 8.802 9.767 1.00 88.06 79 HIS A O 1
ATOM 607 N N . LYS A 1 80 ? -18.767 9.083 11.828 1.00 89.56 80 LYS A N 1
ATOM 608 C CA . LYS A 1 80 ? -17.612 9.886 12.252 1.00 89.56 80 LYS A CA 1
ATOM 609 C C . LYS A 1 80 ? -16.455 8.988 12.686 1.00 89.56 80 LYS A C 1
ATOM 611 O O . LYS A 1 80 ? -16.671 7.883 13.185 1.00 89.56 80 LYS A O 1
ATOM 616 N N . ILE A 1 81 ? -15.222 9.470 12.540 1.00 90.69 81 ILE A N 1
ATOM 617 C CA . ILE A 1 81 ? -14.036 8.736 13.010 1.00 90.69 81 ILE A CA 1
ATOM 618 C C . ILE A 1 81 ? -14.071 8.511 14.530 1.00 90.69 81 ILE A C 1
ATOM 620 O O . ILE A 1 81 ? -13.667 7.450 14.998 1.00 90.69 81 ILE A O 1
ATOM 624 N N . GLU A 1 82 ? -14.645 9.449 15.287 1.00 89.38 82 GLU A N 1
ATOM 625 C CA . GLU A 1 82 ? -14.859 9.333 16.733 1.00 89.38 82 GLU A CA 1
ATOM 626 C C . GLU A 1 82 ? -15.789 8.161 17.072 1.00 89.38 82 GLU A C 1
ATOM 628 O O . GLU A 1 82 ? -15.539 7.424 18.021 1.00 89.38 82 GLU A O 1
ATOM 633 N N . SER A 1 83 ? -16.818 7.917 16.253 1.00 89.81 83 SER A N 1
ATOM 634 C CA . SER A 1 83 ? -17.731 6.787 16.444 1.00 89.81 83 SER A CA 1
ATOM 635 C C . SER A 1 83 ? -17.022 5.441 16.261 1.00 89.81 83 SER A C 1
ATOM 637 O O . SER A 1 83 ? -17.327 4.483 16.969 1.00 89.81 83 SER A O 1
ATOM 639 N N . LEU A 1 84 ? -16.044 5.353 15.351 1.00 92.44 84 LEU A N 1
ATOM 640 C CA . LEU A 1 84 ? -15.202 4.161 15.215 1.00 92.44 84 LEU A CA 1
ATOM 641 C C . LEU A 1 84 ? -14.191 4.038 16.366 1.00 92.44 84 LEU A C 1
ATOM 643 O O . LEU A 1 84 ? -13.981 2.936 16.870 1.00 92.44 84 LEU A O 1
ATOM 647 N N . ALA A 1 85 ? -13.615 5.149 16.831 1.00 92.62 85 ALA A N 1
ATOM 648 C CA . ALA A 1 85 ? -12.757 5.160 18.017 1.00 92.62 85 ALA A CA 1
ATOM 649 C C . ALA A 1 85 ? -13.506 4.637 19.259 1.00 92.62 85 ALA A C 1
ATOM 651 O O . ALA A 1 85 ? -12.999 3.778 19.981 1.00 92.62 85 ALA A O 1
ATOM 652 N N . GLU A 1 86 ? -14.756 5.062 19.465 1.00 89.69 86 GLU A N 1
ATOM 653 C CA . GLU A 1 86 ? -15.617 4.536 20.530 1.00 89.69 86 GLU A CA 1
ATOM 654 C C . GLU A 1 86 ? -15.885 3.030 20.386 1.00 89.69 86 GLU A C 1
ATOM 656 O O . GLU A 1 86 ? -15.873 2.311 21.388 1.00 89.69 86 GLU A O 1
ATOM 661 N N . GLN A 1 87 ? -16.098 2.527 19.162 1.00 91.00 87 GLN A N 1
ATOM 662 C CA . GLN A 1 87 ? -16.243 1.085 18.924 1.00 91.00 87 GLN A CA 1
ATOM 663 C C . GLN A 1 87 ? -14.986 0.310 19.327 1.00 91.00 87 GLN A C 1
ATOM 665 O O . GLN A 1 87 ? -15.109 -0.745 19.949 1.00 91.00 87 GLN A O 1
ATOM 670 N N . ILE A 1 88 ? -13.793 0.828 19.007 1.00 92.75 88 ILE A N 1
ATOM 671 C CA . ILE A 1 88 ? -12.515 0.216 19.401 1.00 92.75 88 ILE A CA 1
ATOM 672 C C . ILE A 1 88 ? -12.431 0.133 20.928 1.00 92.75 88 ILE A C 1
ATOM 674 O O . ILE A 1 88 ? -12.191 -0.947 21.465 1.00 92.75 88 ILE A O 1
ATOM 678 N N . VAL A 1 89 ? -12.698 1.240 21.631 1.00 91.06 89 VAL A N 1
ATOM 679 C CA . VAL A 1 89 ? -12.633 1.307 23.103 1.00 91.06 89 VAL A CA 1
ATOM 680 C C . VAL A 1 89 ? -13.638 0.357 23.764 1.00 91.06 89 VAL A C 1
ATOM 682 O O . VAL A 1 89 ? -13.324 -0.261 24.779 1.00 91.06 89 VAL A O 1
ATOM 685 N N . ARG A 1 90 ? -14.838 0.206 23.190 1.00 89.62 90 ARG A N 1
ATOM 686 C CA . ARG A 1 90 ? -15.906 -0.652 23.733 1.00 89.62 90 ARG A CA 1
ATOM 687 C C . ARG A 1 90 ? -15.795 -2.125 23.321 1.00 89.62 90 ARG A C 1
ATOM 689 O O . ARG A 1 90 ? -16.584 -2.940 23.809 1.00 89.62 90 ARG A O 1
ATOM 696 N N . LYS A 1 91 ? -14.869 -2.497 22.427 1.00 89.31 91 LYS A N 1
ATOM 697 C CA . LYS A 1 91 ? -14.756 -3.881 21.938 1.00 89.31 91 LYS A CA 1
ATOM 698 C C . LYS A 1 91 ? -14.312 -4.795 23.086 1.00 89.31 91 LYS A C 1
ATOM 700 O O . LYS A 1 91 ? -13.285 -4.575 23.721 1.00 89.31 91 LYS A O 1
ATOM 705 N N . LYS A 1 92 ? -15.086 -5.852 23.348 1.00 88.88 92 LYS A N 1
ATOM 706 C CA . LYS A 1 92 ? -14.813 -6.835 24.412 1.00 88.88 92 LYS A CA 1
ATOM 707 C C . LYS A 1 92 ? -13.725 -7.822 23.977 1.00 88.88 92 LYS A C 1
ATOM 709 O O . LYS A 1 92 ? -14.015 -8.947 23.586 1.00 88.88 92 LYS A O 1
ATOM 714 N N . THR A 1 93 ? -12.477 -7.376 24.017 1.00 89.81 93 THR A N 1
ATOM 715 C CA . THR A 1 93 ? -11.284 -8.107 23.568 1.00 89.81 93 THR A CA 1
ATOM 716 C C . THR A 1 93 ? -10.079 -7.656 24.411 1.00 89.81 93 THR A C 1
ATOM 718 O O . THR A 1 93 ? -10.153 -6.618 25.056 1.00 89.81 93 THR A O 1
ATOM 721 N N . GLU A 1 94 ? -8.979 -8.410 24.468 1.00 90.44 94 GLU A N 1
ATOM 722 C CA . GLU A 1 94 ? -7.730 -7.932 25.105 1.00 90.44 94 GLU A CA 1
ATOM 723 C C . GLU A 1 94 ? -6.971 -6.983 24.181 1.00 90.44 94 GLU A C 1
ATOM 725 O O . GLU A 1 94 ? -6.371 -6.011 24.637 1.00 90.44 94 GLU A O 1
ATOM 730 N N . GLU A 1 95 ? -6.993 -7.262 22.877 1.00 92.75 95 GLU A N 1
ATOM 731 C CA . GLU A 1 95 ? -6.318 -6.442 21.880 1.00 92.75 95 GLU A CA 1
ATOM 732 C C . GLU A 1 95 ? -7.159 -6.267 20.609 1.00 92.75 95 GLU A C 1
ATOM 734 O O . GLU A 1 95 ? -7.886 -7.165 20.179 1.00 92.75 95 GLU A O 1
ATOM 739 N N . VAL A 1 96 ? -7.059 -5.081 20.016 1.00 95.50 96 VAL A N 1
ATOM 740 C CA . VAL A 1 96 ? -7.563 -4.757 18.683 1.00 95.50 96 VAL A CA 1
ATOM 741 C C . VAL A 1 96 ? -6.362 -4.522 17.777 1.00 95.50 96 VAL A C 1
ATOM 743 O O . VAL A 1 96 ? -5.509 -3.678 18.060 1.00 95.50 96 VAL A O 1
ATOM 746 N N . ILE A 1 97 ? -6.290 -5.263 16.676 1.00 97.06 97 ILE A N 1
ATOM 747 C CA . ILE A 1 97 ? -5.324 -5.008 15.608 1.00 97.06 97 ILE A CA 1
ATOM 748 C C . ILE A 1 97 ? -6.024 -4.159 14.554 1.00 97.06 97 ILE A C 1
ATOM 750 O O . ILE A 1 97 ? -6.901 -4.649 13.847 1.00 97.06 97 ILE A O 1
ATOM 754 N N . VAL A 1 98 ? -5.620 -2.900 14.435 1.00 98.31 98 VAL A N 1
ATOM 755 C CA . VAL A 1 98 ? -6.039 -2.027 13.339 1.00 98.31 98 VAL A CA 1
ATOM 756 C C . VAL A 1 98 ? -5.128 -2.305 12.150 1.00 98.31 98 VAL A C 1
ATOM 758 O O . VAL A 1 98 ? -3.941 -1.980 12.181 1.00 98.31 98 VAL A O 1
ATOM 761 N N . LEU A 1 99 ? -5.680 -2.945 11.124 1.00 98.75 99 LEU A N 1
ATOM 762 C CA . LEU A 1 99 ? -5.002 -3.316 9.890 1.00 98.75 99 LEU A CA 1
ATOM 763 C C . LEU A 1 99 ? -5.411 -2.360 8.763 1.00 98.75 99 LEU A C 1
ATOM 765 O O . LEU A 1 99 ? -6.445 -2.546 8.127 1.00 98.75 99 LEU A O 1
ATOM 769 N N . GLY A 1 100 ? -4.602 -1.337 8.500 1.00 98.56 100 GLY A N 1
ATOM 770 C CA . GLY A 1 100 ? -4.785 -0.466 7.340 1.00 98.56 100 GLY A CA 1
ATOM 771 C C . GLY A 1 100 ? -4.285 -1.143 6.069 1.00 98.56 100 GLY A C 1
ATOM 772 O O . GLY A 1 100 ? -3.112 -1.482 5.981 1.00 98.56 100 GLY A O 1
ATOM 773 N N . VAL A 1 101 ? -5.142 -1.338 5.075 1.00 98.62 101 VAL A N 1
ATOM 774 C CA . VAL A 1 101 ? -4.778 -1.944 3.789 1.00 98.62 101 VAL A CA 1
ATOM 775 C C . VAL A 1 101 ? -4.853 -0.875 2.712 1.00 98.62 101 VAL A C 1
ATOM 777 O O . VAL A 1 101 ? -5.941 -0.459 2.315 1.00 98.62 101 VAL A O 1
ATOM 780 N N . MET A 1 102 ? -3.689 -0.416 2.258 1.00 98.44 102 MET A N 1
ATOM 781 C CA . MET A 1 102 ? -3.570 0.602 1.220 1.00 98.44 102 MET A CA 1
ATOM 782 C C . MET A 1 102 ? -3.812 -0.023 -0.150 1.00 98.44 102 MET A C 1
ATOM 784 O O . MET A 1 102 ? -3.156 -0.989 -0.544 1.00 98.44 102 MET A O 1
ATOM 788 N N . VAL A 1 103 ? -4.765 0.533 -0.889 1.00 97.19 103 VAL A N 1
ATOM 789 C CA . VAL A 1 103 ? -5.158 0.073 -2.220 1.00 97.19 103 VAL A CA 1
ATOM 790 C C . VAL A 1 103 ? -5.313 1.260 -3.168 1.00 97.19 103 VAL A C 1
ATOM 792 O O . VAL A 1 103 ? -5.639 2.360 -2.739 1.00 97.19 103 VAL A O 1
ATOM 795 N N . PHE A 1 104 ? -5.101 1.054 -4.469 1.00 93.06 104 PHE A N 1
ATOM 796 C CA . PHE A 1 104 ? -5.221 2.135 -5.456 1.00 93.06 104 PHE A CA 1
ATOM 797 C C . PHE A 1 104 ? -6.636 2.736 -5.472 1.00 93.06 104 PHE A C 1
ATOM 799 O O . PHE A 1 104 ? -7.620 2.007 -5.649 1.00 93.06 104 PHE A O 1
ATOM 806 N N . GLY A 1 105 ? -6.735 4.058 -5.334 1.00 86.50 105 GLY A N 1
ATOM 807 C CA . GLY A 1 105 ? -7.994 4.799 -5.229 1.00 86.50 105 GLY A CA 1
ATOM 808 C C . GLY A 1 105 ? -8.640 5.161 -6.552 1.00 86.50 105 GLY A C 1
ATOM 809 O O . GLY A 1 105 ? -9.861 5.290 -6.629 1.00 86.50 105 GLY A O 1
ATOM 810 N N . GLY A 1 106 ? -7.841 5.279 -7.617 1.00 82.38 106 GLY A N 1
ATOM 811 C CA . GLY A 1 106 ? -8.342 5.775 -8.895 1.00 82.38 106 GLY A CA 1
ATOM 812 C C . GLY A 1 106 ? -9.528 4.971 -9.468 1.00 82.38 106 GLY A C 1
ATOM 813 O O . GLY A 1 106 ? -9.744 3.804 -9.111 1.00 82.38 106 GLY A O 1
ATOM 814 N N . PRO A 1 107 ? -10.283 5.578 -10.394 1.00 78.12 107 PRO A N 1
ATOM 815 C CA . PRO A 1 107 ? -11.593 5.093 -10.831 1.00 78.12 107 PRO A CA 1
ATOM 816 C C . PRO A 1 107 ? -11.532 3.972 -11.869 1.00 78.12 107 PRO A C 1
ATOM 818 O O . PRO A 1 107 ? -12.528 3.295 -12.096 1.00 78.12 107 PRO A O 1
ATOM 821 N N . TYR A 1 108 ? -10.369 3.765 -12.485 1.00 80.19 108 TYR A N 1
ATOM 822 C CA . TYR A 1 108 ? -10.193 2.838 -13.595 1.00 80.19 108 TYR A CA 1
ATOM 823 C C . TYR A 1 108 ? -10.516 1.390 -13.213 1.00 80.19 108 TYR A C 1
ATOM 825 O O . TYR A 1 108 ? -10.219 0.943 -12.100 1.00 80.19 108 TYR A O 1
ATOM 833 N N . ALA A 1 109 ? -11.012 0.612 -14.180 1.00 83.81 109 ALA A N 1
ATOM 834 C CA . ALA A 1 109 ? -11.326 -0.809 -13.997 1.00 83.81 109 ALA A CA 1
ATOM 835 C C . ALA A 1 109 ? -10.137 -1.613 -13.437 1.00 83.81 109 ALA A C 1
ATOM 837 O O . ALA A 1 109 ? -10.309 -2.448 -12.552 1.00 83.81 109 ALA A O 1
ATOM 838 N N . LYS A 1 110 ? -8.906 -1.295 -13.869 1.00 85.25 110 LYS A N 1
ATOM 839 C CA . LYS A 1 110 ? -7.666 -1.883 -13.327 1.00 85.25 110 LYS A CA 1
ATOM 840 C C . LYS A 1 110 ? -7.521 -1.660 -11.818 1.00 85.25 110 LYS A C 1
ATOM 842 O O . LYS A 1 110 ? -7.070 -2.560 -11.113 1.00 85.25 110 LYS A O 1
ATOM 847 N N . ASN A 1 111 ? -7.874 -0.477 -11.321 1.00 88.44 111 ASN A N 1
ATOM 848 C CA . ASN A 1 111 ? -7.803 -0.177 -9.895 1.00 88.44 111 ASN A CA 1
ATOM 849 C C . ASN A 1 111 ? -8.911 -0.906 -9.134 1.00 88.44 111 ASN A C 1
ATOM 851 O O . ASN A 1 111 ? -8.618 -1.509 -8.109 1.00 88.44 111 ASN A O 1
ATOM 855 N N . ALA A 1 112 ? -10.141 -0.928 -9.659 1.00 90.50 112 ALA A N 1
ATOM 856 C CA . ALA A 1 112 ? -11.240 -1.694 -9.065 1.00 90.50 112 ALA A CA 1
ATOM 857 C C . ALA A 1 112 ? -10.895 -3.189 -8.937 1.00 90.50 112 ALA A C 1
ATOM 859 O O . ALA A 1 112 ? -11.003 -3.758 -7.853 1.00 90.50 112 ALA A O 1
ATOM 860 N N . GLU A 1 113 ? -10.373 -3.794 -10.004 1.00 92.50 113 GLU A N 1
ATOM 861 C CA . GLU A 1 113 ? -9.908 -5.184 -10.005 1.00 92.50 113 GLU A CA 1
ATOM 862 C C . GLU A 1 113 ? -8.781 -5.409 -8.983 1.00 92.50 113 GLU A C 1
ATOM 864 O O . GLU A 1 113 ? -8.805 -6.376 -8.222 1.00 92.50 113 GLU A O 1
ATOM 869 N N . ARG A 1 114 ? -7.801 -4.495 -8.901 1.00 92.50 114 ARG A N 1
ATOM 870 C CA . ARG A 1 114 ? -6.736 -4.568 -7.886 1.00 92.50 114 ARG A CA 1
ATOM 871 C C . ARG A 1 114 ? -7.288 -4.481 -6.463 1.00 92.50 114 ARG A C 1
ATOM 873 O O . ARG A 1 114 ? -6.845 -5.253 -5.621 1.00 92.50 114 ARG A O 1
ATOM 880 N N . ARG A 1 115 ? -8.259 -3.601 -6.196 1.00 95.19 115 ARG A N 1
ATOM 881 C CA . ARG A 1 115 ? -8.915 -3.495 -4.881 1.00 95.19 115 ARG A CA 1
ATOM 882 C C . ARG A 1 115 ? -9.614 -4.797 -4.500 1.00 95.19 115 ARG A C 1
ATOM 884 O O . ARG A 1 115 ? -9.419 -5.276 -3.386 1.00 95.19 115 ARG A O 1
ATOM 891 N N . ILE A 1 116 ? -10.353 -5.401 -5.432 1.00 94.75 116 ILE A N 1
ATOM 892 C CA . ILE A 1 116 ? -11.024 -6.692 -5.221 1.00 94.75 116 ILE A CA 1
ATOM 893 C C . ILE A 1 116 ? -9.999 -7.791 -4.923 1.00 94.75 116 ILE A C 1
ATOM 895 O O . ILE A 1 116 ? -10.162 -8.533 -3.956 1.00 94.75 116 ILE A O 1
ATOM 899 N N . ARG A 1 117 ? -8.905 -7.867 -5.691 1.00 95.50 117 ARG A N 1
ATOM 900 C CA . ARG A 1 117 ? -7.826 -8.842 -5.454 1.00 95.50 117 ARG A CA 1
ATOM 901 C C . ARG A 1 117 ? -7.154 -8.650 -4.098 1.00 95.50 117 ARG A C 1
ATOM 903 O O . ARG A 1 117 ? -6.944 -9.635 -3.396 1.00 95.50 117 ARG A O 1
ATOM 910 N N . SER A 1 118 ? -6.851 -7.410 -3.712 1.00 95.94 118 SER A N 1
ATOM 911 C CA . SER A 1 118 ? -6.284 -7.102 -2.394 1.00 95.94 118 SER A CA 1
ATOM 912 C C . SER A 1 118 ? -7.245 -7.474 -1.269 1.00 95.94 118 SER A C 1
ATOM 914 O O . SER A 1 118 ? -6.815 -8.064 -0.280 1.00 95.94 118 SER A O 1
ATOM 916 N N . ARG A 1 119 ? -8.549 -7.202 -1.428 1.00 96.69 119 ARG A N 1
ATOM 917 C CA . ARG A 1 119 ? -9.567 -7.635 -0.464 1.00 96.69 119 ARG A CA 1
ATOM 918 C C . ARG A 1 119 ? -9.609 -9.147 -0.353 1.00 96.69 119 ARG A C 1
ATOM 920 O O . ARG A 1 119 ? -9.404 -9.672 0.734 1.00 96.69 119 ARG A O 1
ATOM 927 N N . HIS A 1 120 ? -9.745 -9.848 -1.473 1.00 96.19 120 HIS A N 1
ATOM 928 C CA . HIS A 1 120 ? -9.754 -11.307 -1.504 1.00 96.19 120 HIS A CA 1
ATOM 929 C C . HIS A 1 120 ? -8.508 -11.917 -0.844 1.00 96.19 120 HIS A C 1
ATOM 931 O O . HIS A 1 120 ? -8.634 -12.839 -0.040 1.00 96.19 120 HIS A O 1
ATOM 937 N N . ALA A 1 121 ? -7.312 -11.400 -1.141 1.00 96.38 121 ALA A N 1
ATOM 938 C CA . ALA A 1 121 ? -6.063 -11.878 -0.550 1.00 96.38 121 ALA A CA 1
ATOM 939 C C . ALA A 1 121 ? -6.028 -11.673 0.973 1.00 96.38 121 ALA A C 1
ATOM 941 O O . ALA A 1 121 ? -5.737 -12.616 1.707 1.00 96.38 121 ALA A O 1
ATOM 942 N N . THR A 1 122 ? -6.386 -10.477 1.451 1.00 97.25 122 THR A N 1
ATOM 943 C CA . THR A 1 122 ? -6.449 -10.171 2.888 1.00 97.25 122 THR A CA 1
ATOM 944 C C . THR A 1 122 ? -7.465 -11.061 3.599 1.00 97.25 122 THR A C 1
ATOM 946 O O . THR A 1 122 ? -7.132 -11.683 4.604 1.00 97.25 122 THR A O 1
ATOM 949 N N . LEU A 1 123 ? -8.683 -11.184 3.063 1.00 96.75 123 LEU A N 1
ATOM 950 C CA . LEU A 1 123 ? -9.736 -11.996 3.677 1.00 96.75 123 LEU A CA 1
ATOM 951 C C . LEU A 1 123 ? -9.384 -13.489 3.681 1.00 96.75 123 LEU A C 1
ATOM 953 O O . LEU A 1 123 ? -9.619 -14.173 4.674 1.00 96.75 123 LEU A O 1
ATOM 957 N N . SER A 1 124 ? -8.755 -13.987 2.612 1.00 96.62 124 SER A N 1
ATOM 958 C CA . SER A 1 124 ? -8.267 -15.371 2.547 1.00 96.62 124 SER A CA 1
ATOM 959 C C . SER A 1 124 ? -7.173 -15.634 3.585 1.00 96.62 124 SER A C 1
ATOM 961 O O . SER A 1 124 ? -7.177 -16.681 4.228 1.00 96.62 124 SER A O 1
ATOM 963 N N . ALA A 1 125 ? -6.256 -14.682 3.789 1.00 95.50 125 ALA A N 1
ATOM 964 C CA . ALA A 1 125 ? -5.214 -14.794 4.808 1.00 95.50 125 ALA A CA 1
ATOM 965 C C . ALA A 1 125 ? -5.799 -14.810 6.229 1.00 95.50 125 ALA A C 1
ATOM 967 O O . ALA A 1 125 ? -5.360 -15.597 7.064 1.00 95.50 125 ALA A O 1
ATOM 968 N N . LEU A 1 126 ? -6.817 -13.987 6.496 1.00 94.81 126 LEU A N 1
ATOM 969 C CA . LEU A 1 126 ? -7.533 -14.000 7.773 1.00 94.81 126 LEU A CA 1
ATOM 970 C C . LEU A 1 126 ? -8.284 -15.315 7.994 1.00 94.81 126 LEU A C 1
ATOM 972 O O . LEU A 1 126 ? -8.181 -15.892 9.073 1.00 94.81 126 LEU A O 1
ATOM 976 N N . SER A 1 127 ? -8.952 -15.835 6.964 1.00 93.88 127 SER A N 1
ATOM 977 C CA . SER A 1 127 ? -9.605 -17.145 7.026 1.00 93.88 127 SER A CA 1
ATOM 978 C C . SER A 1 127 ? -8.606 -18.271 7.316 1.00 93.88 127 SER A C 1
ATOM 980 O O . SER A 1 127 ? -8.890 -19.136 8.140 1.00 93.88 127 SER A O 1
ATOM 982 N N . ALA A 1 128 ? -7.406 -18.234 6.726 1.00 94.00 128 ALA A N 1
ATOM 983 C CA . ALA A 1 128 ? -6.343 -19.201 7.017 1.00 94.00 128 ALA A CA 1
ATOM 984 C C . ALA A 1 128 ? -5.821 -19.126 8.468 1.00 94.00 128 ALA A C 1
ATOM 986 O O . ALA A 1 128 ? -5.252 -20.095 8.970 1.00 94.00 128 ALA A O 1
ATOM 987 N N . LEU A 1 129 ? -6.019 -17.989 9.142 1.00 91.81 129 LEU A N 1
ATOM 988 C CA . LEU A 1 129 ? -5.718 -17.777 10.562 1.00 91.81 129 LEU A CA 1
ATOM 989 C C . LEU A 1 129 ? -6.931 -18.031 11.478 1.00 91.81 129 LEU A C 1
ATOM 991 O O . LEU A 1 129 ? -6.864 -17.719 12.667 1.00 91.81 129 LEU A O 1
ATOM 995 N N . ASP A 1 130 ? -8.013 -18.593 10.932 1.00 92.31 130 ASP A N 1
ATOM 996 C CA . ASP A 1 130 ? -9.301 -18.798 11.596 1.00 92.31 130 ASP A CA 1
ATOM 997 C C . ASP A 1 130 ? -9.882 -17.504 12.188 1.00 92.31 130 ASP A C 1
ATOM 999 O O . ASP A 1 130 ? -10.284 -17.440 13.347 1.00 92.31 130 ASP A O 1
ATOM 1003 N N . PHE A 1 131 ? -9.886 -16.435 11.393 1.00 93.56 131 PHE A N 1
ATOM 1004 C CA . PHE A 1 131 ? -10.708 -15.254 11.636 1.00 93.56 131 PHE A CA 1
ATOM 1005 C C . PHE A 1 131 ? -11.895 -15.243 10.675 1.00 93.56 131 PHE A C 1
ATOM 1007 O O . PHE A 1 131 ? -11.756 -15.540 9.486 1.00 93.56 131 PHE A O 1
ATOM 1014 N N . VAL A 1 132 ? -13.054 -14.838 11.187 1.00 94.31 132 VAL A N 1
ATOM 1015 C CA . VAL A 1 132 ? -14.303 -14.712 10.429 1.00 94.31 132 VAL A CA 1
ATOM 1016 C C . VAL A 1 132 ? -14.814 -13.271 10.494 1.00 94.31 132 VAL A C 1
ATOM 1018 O O . VAL A 1 132 ? -14.559 -12.586 11.489 1.00 94.31 132 VAL A O 1
ATOM 1021 N N . PRO A 1 133 ? -15.504 -12.774 9.452 1.00 94.94 133 PRO A N 1
ATOM 1022 C CA . PRO A 1 133 ? -16.110 -11.448 9.497 1.00 94.94 133 PRO A CA 1
ATOM 1023 C C . PRO A 1 133 ? -17.185 -11.398 10.590 1.00 94.94 133 PRO A C 1
ATOM 1025 O O . PRO A 1 133 ? -18.016 -12.301 10.681 1.00 94.94 133 PRO A O 1
ATOM 1028 N N . ASP A 1 134 ? -17.184 -10.331 11.388 1.00 93.19 134 ASP A N 1
ATOM 1029 C CA . ASP A 1 134 ? -18.232 -10.048 12.384 1.00 93.19 134 ASP A CA 1
ATOM 1030 C C . ASP A 1 134 ? -19.577 -9.802 11.669 1.00 93.19 134 ASP A C 1
ATOM 1032 O O . ASP A 1 134 ? -20.631 -10.264 12.104 1.00 93.19 134 ASP A O 1
ATOM 1036 N N . ASN A 1 135 ? -19.521 -9.159 10.493 1.00 92.94 135 ASN A N 1
ATOM 1037 C CA . ASN A 1 135 ? -20.654 -8.949 9.598 1.00 92.94 135 ASN A CA 1
ATOM 1038 C C . ASN A 1 135 ? -20.287 -9.281 8.140 1.00 92.94 135 ASN A C 1
ATOM 1040 O O . ASN A 1 135 ? -19.614 -8.523 7.452 1.00 92.94 135 ASN A O 1
ATOM 1044 N N . ALA A 1 136 ? -20.746 -10.431 7.641 1.00 91.44 136 ALA A N 1
ATOM 1045 C CA . ALA A 1 136 ? -20.430 -10.897 6.285 1.00 91.44 136 ALA A CA 1
ATOM 1046 C C . ALA A 1 136 ? -21.219 -10.195 5.159 1.00 91.44 136 ALA A C 1
ATOM 1048 O O . ALA A 1 136 ? -20.918 -10.406 3.979 1.00 91.44 136 ALA A O 1
ATOM 1049 N N . GLU A 1 137 ? -22.256 -9.423 5.496 1.00 89.94 137 GLU A N 1
ATOM 1050 C CA . GLU A 1 137 ? -23.168 -8.813 4.517 1.00 89.94 137 GLU A CA 1
ATOM 1051 C C . GLU A 1 137 ? -23.117 -7.284 4.488 1.00 89.94 137 GLU A C 1
ATOM 1053 O O . GLU A 1 137 ? -23.736 -6.681 3.606 1.00 89.94 137 GLU A O 1
ATOM 1058 N N . HIS A 1 138 ? -22.403 -6.657 5.427 1.00 91.88 138 HIS A N 1
ATOM 1059 C CA . HIS A 1 138 ? -22.300 -5.207 5.499 1.00 91.88 138 HIS A CA 1
ATOM 1060 C C . HIS A 1 138 ? -20.880 -4.744 5.810 1.00 91.88 138 HIS A C 1
ATOM 1062 O O . HIS A 1 138 ? -20.148 -5.381 6.557 1.00 91.88 138 HIS A O 1
ATOM 1068 N N . LEU A 1 139 ? -20.530 -3.597 5.241 1.00 93.56 139 LEU A N 1
ATOM 1069 C CA . LEU A 1 139 ? -19.336 -2.825 5.546 1.00 93.56 139 LEU A CA 1
ATOM 1070 C C . LEU A 1 139 ? -19.699 -1.669 6.468 1.00 93.56 139 LEU A C 1
ATOM 1072 O O . LEU A 1 139 ? -20.801 -1.117 6.400 1.00 93.56 139 LEU A O 1
ATOM 1076 N N . GLY A 1 140 ? -18.727 -1.237 7.258 1.00 94.06 140 GLY A N 1
ATOM 1077 C CA . GLY A 1 140 ? -18.728 0.086 7.853 1.00 94.06 140 GLY A CA 1
ATOM 1078 C C . GLY A 1 140 ? -17.944 1.070 6.997 1.00 94.06 140 GLY A C 1
ATOM 1079 O O . GLY A 1 140 ? -17.178 0.701 6.105 1.00 94.06 140 GLY A O 1
ATOM 1080 N N . TYR A 1 141 ? -18.114 2.356 7.273 1.00 94.94 141 TYR A N 1
ATOM 1081 C CA . TYR A 1 141 ? -17.203 3.381 6.777 1.00 94.94 141 TYR A CA 1
ATOM 1082 C C . TYR A 1 141 ? -17.138 4.559 7.742 1.00 94.94 141 TYR A C 1
ATOM 1084 O O . TYR A 1 141 ? -18.081 4.812 8.495 1.00 94.94 141 TYR A O 1
ATOM 1092 N N . ILE A 1 142 ? -16.016 5.273 7.713 1.00 93.12 142 ILE A N 1
ATOM 1093 C CA . ILE A 1 142 ? -15.873 6.579 8.353 1.00 93.12 142 ILE A CA 1
ATOM 1094 C C . ILE A 1 142 ? -15.804 7.666 7.284 1.00 93.12 142 ILE A C 1
ATOM 1096 O O . ILE A 1 142 ? -15.219 7.474 6.218 1.00 93.12 142 ILE A O 1
ATOM 1100 N N . LYS A 1 143 ? -16.406 8.807 7.596 1.00 89.69 143 LYS A N 1
ATOM 1101 C CA . LYS A 1 143 ? -16.237 10.091 6.937 1.00 89.69 143 LYS A CA 1
ATOM 1102 C C . LYS A 1 143 ? -15.268 10.904 7.778 1.00 89.69 143 LYS A C 1
ATOM 1104 O O . LYS A 1 143 ? -15.499 11.099 8.973 1.00 89.69 143 LYS A O 1
ATOM 1109 N N . THR A 1 144 ? -14.193 11.380 7.171 1.00 84.50 144 THR A N 1
ATOM 1110 C CA . THR A 1 144 ? -13.292 12.317 7.842 1.00 84.50 144 THR A CA 1
ATOM 1111 C C . THR A 1 144 ? -13.671 13.729 7.441 1.00 84.50 144 THR A C 1
ATOM 1113 O O . THR A 1 144 ? -13.850 13.996 6.251 1.00 84.50 144 THR A O 1
ATOM 1116 N N . ASP A 1 145 ? -13.751 14.643 8.405 1.00 71.56 145 ASP A N 1
ATOM 1117 C CA . ASP A 1 145 ? -13.837 16.061 8.081 1.00 71.56 145 ASP A CA 1
ATOM 1118 C C . ASP A 1 145 ? -12.565 16.449 7.317 1.00 71.56 145 ASP A C 1
ATOM 1120 O O . ASP A 1 145 ? -11.462 16.427 7.863 1.00 71.56 145 ASP A O 1
ATOM 1124 N N . GLN A 1 146 ? -12.710 16.757 6.028 1.00 61.19 146 GLN A N 1
ATOM 1125 C CA . GLN A 1 146 ? -11.704 17.532 5.308 1.00 61.19 146 GLN A CA 1
ATOM 1126 C C . GLN A 1 146 ? -11.616 18.858 6.064 1.00 61.19 146 GLN A C 1
ATOM 1128 O O . GLN A 1 146 ? -12.643 19.530 6.188 1.00 61.19 146 GLN A O 1
ATOM 1133 N N . ASP A 1 147 ? -10.454 19.186 6.637 1.00 51.75 147 ASP A N 1
ATOM 1134 C CA . ASP A 1 147 ? -10.278 20.387 7.458 1.00 51.75 147 ASP A CA 1
ATOM 1135 C C . ASP A 1 147 ? -10.851 21.595 6.696 1.00 51.75 147 ASP A C 1
ATOM 1137 O O . ASP A 1 147 ? -10.341 22.006 5.651 1.00 51.75 147 ASP A O 1
ATOM 1141 N N . LYS A 1 148 ? -11.996 22.113 7.165 1.00 43.53 148 LYS A N 1
ATOM 1142 C CA . LYS A 1 148 ? -12.710 23.236 6.544 1.00 43.53 148 LYS A CA 1
ATOM 1143 C C . LYS A 1 148 ? -11.933 24.518 6.829 1.00 43.53 148 LYS A C 1
ATOM 1145 O O . LYS A 1 148 ? -12.299 25.293 7.704 1.00 43.53 148 LYS A O 1
ATOM 1150 N N . GLY A 1 149 ? -10.835 24.711 6.114 1.00 39.69 149 GLY A N 1
ATOM 1151 C CA . GLY A 1 149 ? -9.935 25.841 6.294 1.00 39.69 149 GLY A CA 1
ATOM 1152 C C . GLY A 1 149 ? -8.554 25.489 5.771 1.00 39.69 149 GLY A C 1
ATOM 1153 O O . GLY A 1 149 ? -7.712 25.025 6.527 1.00 39.69 149 GLY A O 1
ATOM 1154 N N . ASN A 1 150 ? -8.345 25.739 4.478 1.00 38.69 150 ASN A N 1
ATOM 1155 C CA . ASN A 1 150 ? -7.181 25.378 3.667 1.00 38.69 150 ASN A CA 1
ATOM 1156 C C . ASN A 1 150 ? -7.097 23.883 3.341 1.00 38.69 150 ASN A C 1
ATOM 1158 O O . ASN A 1 150 ? -7.039 23.035 4.222 1.00 38.69 150 ASN A O 1
ATOM 1162 N N . ALA A 1 151 ? -7.033 23.571 2.043 1.00 45.44 151 ALA A N 1
ATOM 1163 C CA . ALA A 1 151 ? -6.610 22.273 1.530 1.00 45.44 151 ALA A CA 1
ATOM 1164 C C . ALA A 1 151 ? -5.143 22.034 1.930 1.00 45.44 151 ALA A C 1
ATOM 1166 O O . ALA A 1 151 ? -4.218 22.216 1.138 1.00 45.44 151 ALA A O 1
ATOM 1167 N N . THR A 1 152 ? -4.906 21.730 3.202 1.00 52.06 152 THR A N 1
ATOM 1168 C CA . THR A 1 152 ? -3.586 21.362 3.691 1.00 52.06 152 THR A CA 1
ATOM 1169 C C . THR A 1 152 ? -3.247 19.998 3.099 1.00 52.06 152 THR A C 1
ATOM 1171 O O . THR A 1 152 ? -4.103 19.124 2.951 1.00 52.06 152 THR A O 1
ATOM 1174 N N . LYS A 1 153 ? -1.975 19.794 2.740 1.00 60.28 153 LYS A N 1
ATOM 1175 C CA . LYS A 1 153 ? -1.470 18.530 2.169 1.00 60.28 153 LYS A CA 1
ATOM 1176 C C . LYS A 1 153 ? -1.700 17.313 3.091 1.00 60.28 153 LYS A C 1
ATOM 1178 O O . LYS A 1 153 ? -1.509 16.183 2.661 1.00 60.28 153 LYS A O 1
ATOM 1183 N N . GLU A 1 154 ? -2.155 17.543 4.324 1.00 64.94 154 GLU A N 1
ATOM 1184 C CA . GLU A 1 154 ? -2.285 16.605 5.443 1.00 64.94 154 GLU A CA 1
ATOM 1185 C C . GLU A 1 154 ? -3.747 16.234 5.778 1.00 64.94 154 GLU A C 1
ATOM 1187 O O . GLU A 1 154 ? -4.037 15.669 6.838 1.00 64.94 154 GLU A O 1
ATOM 1192 N N . GLY A 1 155 ? -4.706 16.557 4.904 1.00 80.88 155 GLY A N 1
ATOM 1193 C CA . GLY A 1 155 ? -6.087 16.081 5.036 1.00 80.88 155 GLY A CA 1
ATOM 1194 C C . GLY A 1 155 ? -6.178 14.548 4.972 1.00 80.88 155 GLY A C 1
ATOM 1195 O O . GLY A 1 155 ? -5.494 13.917 4.164 1.00 80.88 155 GLY A O 1
ATOM 1196 N N . LEU A 1 156 ? -7.019 13.941 5.818 1.00 88.94 156 LEU A N 1
ATOM 1197 C CA . LEU A 1 156 ? -7.337 12.511 5.712 1.00 88.94 156 LEU A CA 1
ATOM 1198 C C . LEU A 1 156 ? -8.256 12.249 4.501 1.00 88.94 156 LEU A C 1
ATOM 1200 O O . LEU A 1 156 ? -8.970 13.162 4.077 1.00 88.94 156 LEU A O 1
ATOM 1204 N N . PRO A 1 157 ? -8.265 11.027 3.935 1.00 88.25 157 PRO A N 1
ATOM 1205 C CA . PRO A 1 157 ? -9.200 10.672 2.870 1.00 88.25 157 PRO A CA 1
ATOM 1206 C C . PRO A 1 157 ? -10.643 10.832 3.335 1.00 88.25 157 PRO A C 1
ATOM 1208 O O . PRO A 1 157 ? -10.993 10.343 4.404 1.00 88.25 157 PRO A O 1
ATOM 1211 N N . GLU A 1 158 ? -11.487 11.444 2.499 1.00 86.56 158 GLU A N 1
ATOM 1212 C CA . GLU A 1 158 ? -12.888 11.732 2.833 1.00 86.56 158 GLU A CA 1
ATOM 1213 C C . GLU A 1 158 ? -13.636 10.504 3.368 1.00 86.56 158 GLU A C 1
ATOM 1215 O O . GLU A 1 158 ? -14.447 10.636 4.282 1.00 86.56 158 GLU A O 1
ATOM 1220 N N . ILE A 1 159 ? -13.362 9.322 2.806 1.00 90.25 159 ILE A N 1
ATOM 1221 C CA . ILE A 1 159 ? -14.004 8.062 3.168 1.00 90.25 159 ILE A CA 1
ATOM 1222 C C . ILE A 1 159 ? -12.956 6.977 3.391 1.00 90.25 159 ILE A C 1
ATOM 1224 O O . ILE A 1 159 ? -12.085 6.762 2.550 1.00 90.25 159 ILE A O 1
ATOM 1228 N N . VAL A 1 160 ? -13.120 6.231 4.483 1.00 95.69 160 VAL A N 1
ATOM 1229 C CA . VAL A 1 160 ? -12.369 5.002 4.762 1.00 95.69 160 VAL A CA 1
ATOM 1230 C C . VAL A 1 160 ? -13.363 3.888 5.108 1.00 95.69 160 VAL A C 1
ATOM 1232 O O . VAL A 1 160 ? -13.953 3.916 6.193 1.00 95.69 160 VAL A O 1
ATOM 1235 N N . PRO A 1 161 ? -13.606 2.927 4.198 1.00 96.81 161 PRO A N 1
ATOM 1236 C CA . PRO A 1 161 ? -14.384 1.732 4.506 1.00 96.81 161 PRO A CA 1
ATOM 1237 C C . PRO A 1 161 ? -13.669 0.866 5.550 1.00 96.81 161 PRO A C 1
ATOM 1239 O O . PRO A 1 161 ? -12.437 0.818 5.578 1.00 96.81 161 PRO A O 1
ATOM 1242 N N . TYR A 1 162 ? -14.423 0.153 6.380 1.00 97.69 162 TYR A N 1
ATOM 1243 C CA . TYR A 1 162 ? -13.871 -0.750 7.384 1.00 97.69 162 TYR A CA 1
ATOM 1244 C C . TYR A 1 162 ? -14.713 -2.012 7.577 1.00 97.69 162 TYR A C 1
ATOM 1246 O O . TYR A 1 162 ? -15.894 -2.039 7.232 1.00 97.69 162 TYR A O 1
ATOM 1254 N N . GLU A 1 163 ? -14.081 -3.047 8.131 1.00 96.94 163 GLU A N 1
ATOM 1255 C CA . GLU A 1 163 ? -14.695 -4.346 8.433 1.00 96.94 163 GLU A CA 1
ATOM 1256 C C . GLU A 1 163 ? -14.118 -4.925 9.725 1.00 96.94 163 GLU A C 1
ATOM 1258 O O . GLU A 1 163 ? -12.898 -4.900 9.933 1.00 96.94 163 GLU A O 1
ATOM 1263 N N . TRP A 1 164 ? -14.977 -5.490 10.571 1.00 97.12 164 TRP A N 1
ATOM 1264 C CA . TRP A 1 164 ? -14.557 -6.212 11.772 1.00 97.12 164 TRP A CA 1
ATOM 1265 C C . TRP A 1 164 ? -14.394 -7.715 11.530 1.00 97.12 164 TRP A C 1
ATOM 1267 O O . TRP A 1 164 ? -15.209 -8.354 10.870 1.00 97.12 164 TRP A O 1
ATOM 1277 N N . PHE A 1 165 ? -13.354 -8.294 12.130 1.00 95.81 165 PHE A N 1
ATOM 1278 C CA . PHE A 1 165 ? -13.071 -9.727 12.128 1.00 95.81 165 PHE A CA 1
ATOM 1279 C C . PHE A 1 165 ? -12.831 -10.231 13.550 1.00 95.81 165 PHE A C 1
ATOM 1281 O O . PHE A 1 165 ? -12.065 -9.642 14.321 1.00 95.81 165 PHE A O 1
ATOM 1288 N N . VAL A 1 166 ? -13.465 -11.352 13.880 1.00 93.56 166 VAL A N 1
ATOM 1289 C CA . VAL A 1 166 ? -13.399 -12.014 15.187 1.00 93.56 166 VAL A CA 1
ATOM 1290 C C . VAL A 1 166 ? -12.788 -13.414 15.048 1.00 93.56 166 VAL A C 1
ATOM 1292 O O . VAL A 1 166 ? -12.818 -13.980 13.952 1.00 93.56 166 VAL A O 1
ATOM 1295 N N . PRO A 1 167 ? -12.203 -13.983 16.116 1.00 91.88 167 PRO A N 1
ATOM 1296 C CA . PRO A 1 167 ? -11.710 -15.358 16.085 1.00 91.88 167 PRO A CA 1
ATOM 1297 C C . PRO A 1 167 ? -12.834 -16.357 15.770 1.00 91.88 167 PRO A C 1
ATOM 1299 O O . PRO A 1 167 ? -13.943 -16.230 16.292 1.00 91.88 167 PRO A O 1
ATOM 1302 N N . GLY A 1 168 ? -12.532 -17.343 14.930 1.00 87.56 168 GLY A N 1
ATOM 1303 C CA . GLY A 1 168 ? -13.379 -18.493 14.636 1.00 87.56 168 GLY A CA 1
ATOM 1304 C C . GLY A 1 168 ? -13.349 -19.550 15.745 1.00 87.56 168 GLY A C 1
ATOM 1305 O O . GLY A 1 168 ? -12.772 -19.356 16.819 1.00 87.56 168 GLY A O 1
ATOM 1306 N N . PHE A 1 169 ? -14.021 -20.677 15.498 1.00 82.88 169 PHE A N 1
ATOM 1307 C CA . PHE A 1 169 ? -14.179 -21.749 16.487 1.00 82.88 169 PHE A CA 1
ATOM 1308 C C . PHE A 1 169 ? -12.890 -22.538 16.748 1.00 82.88 169 PHE A C 1
ATOM 1310 O O . PHE A 1 169 ? -12.677 -22.998 17.871 1.00 82.88 169 PHE A O 1
ATOM 1317 N N . ASP A 1 170 ? -12.038 -22.678 15.733 1.00 74.19 170 ASP A N 1
ATOM 1318 C CA . ASP A 1 170 ? -10.839 -23.522 15.741 1.00 74.19 170 ASP A CA 1
ATOM 1319 C C . ASP A 1 170 ? -9.559 -22.720 15.999 1.00 74.19 170 ASP A C 1
ATOM 1321 O O . ASP A 1 170 ? -8.439 -23.232 15.857 1.00 74.19 170 ASP A O 1
ATOM 1325 N N . SER A 1 171 ? -9.705 -21.451 16.383 1.00 64.88 171 SER A N 1
ATOM 1326 C CA . SER A 1 171 ? -8.597 -20.535 16.544 1.00 64.88 171 SER A CA 1
ATOM 1327 C C . SER A 1 171 ? -7.710 -21.075 17.664 1.00 64.88 171 SER A C 1
ATOM 1329 O O . SER A 1 171 ? -7.995 -20.949 18.856 1.00 64.88 171 SER A O 1
ATOM 1331 N N . LYS A 1 172 ? -6.598 -21.727 17.275 1.00 58.81 172 LYS A N 1
ATOM 1332 C CA . LYS A 1 172 ? -5.555 -22.274 18.182 1.00 58.81 172 LYS A CA 1
ATOM 1333 C C . LYS A 1 172 ? -5.095 -21.225 19.193 1.00 58.81 172 LYS A C 1
ATOM 1335 O O . LYS A 1 172 ? -4.654 -21.488 20.309 1.00 58.81 172 LYS A O 1
ATOM 1340 N N . HIS A 1 173 ? -5.221 -20.002 18.736 1.00 55.25 173 HIS A N 1
ATOM 1341 C CA . HIS A 1 173 ? -5.316 -18.779 19.459 1.00 55.25 173 HIS A CA 1
ATOM 1342 C C . HIS A 1 173 ? -6.650 -18.677 20.223 1.00 55.25 173 HIS A C 1
ATOM 1344 O O . HIS A 1 173 ? -7.605 -18.088 19.732 1.00 55.25 173 HIS A O 1
ATOM 1350 N N . LYS A 1 174 ? -6.663 -19.039 21.517 1.00 55.38 174 LYS A N 1
ATOM 1351 C CA . LYS A 1 174 ? -7.554 -18.394 22.519 1.00 55.38 174 LYS A CA 1
ATOM 1352 C C . LYS A 1 174 ? -7.257 -16.881 22.647 1.00 55.38 174 LYS A C 1
ATOM 1354 O O . LYS A 1 174 ? -7.280 -16.315 23.737 1.00 55.38 174 LYS A O 1
ATOM 1359 N N . LEU A 1 175 ? -6.841 -16.237 21.562 1.00 57.69 175 LEU A N 1
ATOM 1360 C CA . LEU A 1 175 ? -6.468 -14.849 21.508 1.00 57.69 175 LEU A CA 1
ATOM 1361 C C . LEU A 1 175 ? -7.760 -14.070 21.648 1.00 57.69 175 LEU A C 1
ATOM 1363 O O . LEU A 1 175 ? -8.610 -14.095 20.762 1.00 57.69 175 LEU A O 1
ATOM 1367 N N . LYS A 1 176 ? -7.883 -13.334 22.749 1.00 76.25 176 LYS A N 1
ATOM 1368 C CA . LYS A 1 176 ? -8.871 -12.267 22.867 1.00 76.25 176 LYS A CA 1
ATOM 1369 C C . LYS A 1 176 ? -8.389 -11.107 21.988 1.00 76.25 176 LYS A C 1
ATOM 1371 O O . LYS A 1 176 ? -7.981 -10.063 22.486 1.00 76.25 176 LYS A O 1
ATOM 1376 N N . ARG A 1 177 ? -8.305 -11.340 20.676 1.00 90.31 177 ARG A N 1
ATOM 1377 C CA . ARG A 1 177 ? -7.867 -10.370 19.679 1.00 90.31 177 ARG A CA 1
ATOM 1378 C C . ARG A 1 177 ? -8.928 -10.236 18.612 1.00 90.31 177 ARG A C 1
ATOM 1380 O O . ARG A 1 177 ? -9.397 -11.231 18.078 1.00 90.31 177 ARG A O 1
ATOM 1387 N N . THR A 1 178 ? -9.261 -9.002 18.286 1.00 94.31 178 THR A N 1
ATOM 1388 C CA . THR A 1 178 ? -10.158 -8.656 17.184 1.00 94.31 178 THR A CA 1
ATOM 1389 C C . THR A 1 178 ? -9.349 -7.900 16.137 1.00 94.31 178 THR A C 1
ATOM 1391 O O . THR A 1 178 ? -8.440 -7.146 16.490 1.00 94.31 178 THR A O 1
ATOM 1394 N N . ILE A 1 179 ? -9.661 -8.086 14.859 1.00 97.19 179 ILE A N 1
ATOM 1395 C CA . ILE A 1 179 ? -9.031 -7.348 13.763 1.00 97.19 179 ILE A CA 1
ATOM 1396 C C . ILE A 1 179 ? -10.037 -6.338 13.208 1.00 97.19 179 ILE A C 1
ATOM 1398 O O . ILE A 1 179 ? -11.179 -6.683 12.921 1.00 97.19 179 ILE A O 1
ATOM 1402 N N . LEU A 1 180 ? -9.602 -5.089 13.065 1.00 98.25 180 LEU A N 1
ATOM 1403 C CA . LEU A 1 180 ? -10.309 -4.031 12.353 1.00 98.25 180 LEU A CA 1
ATOM 1404 C C . LEU A 1 180 ? -9.552 -3.748 11.061 1.00 98.25 180 LEU A C 1
ATOM 1406 O O . LEU A 1 180 ? -8.445 -3.214 11.111 1.00 98.25 180 LEU A O 1
ATOM 1410 N N . ILE A 1 181 ? -10.131 -4.090 9.916 1.00 98.62 181 ILE A N 1
ATOM 1411 C CA . ILE A 1 181 ? -9.555 -3.734 8.619 1.00 98.62 181 ILE A CA 1
ATOM 1412 C C . ILE A 1 181 ? -10.013 -2.326 8.257 1.00 98.62 181 ILE A C 1
ATOM 1414 O O . ILE A 1 181 ? -11.208 -2.053 8.293 1.00 98.62 181 ILE A O 1
ATOM 1418 N N . LEU A 1 182 ? -9.083 -1.456 7.868 1.00 98.56 182 LEU A N 1
ATOM 1419 C CA . LEU A 1 182 ? -9.374 -0.165 7.242 1.00 98.56 182 LEU A CA 1
ATOM 1420 C C . LEU A 1 182 ? -8.914 -0.214 5.785 1.00 98.56 182 LEU A C 1
ATOM 1422 O O . LEU A 1 182 ? -7.729 -0.411 5.524 1.00 98.56 182 LEU A O 1
ATOM 1426 N N . TRP A 1 183 ? -9.818 -0.011 4.833 1.00 98.19 183 TRP A N 1
ATOM 1427 C CA . TRP A 1 183 ? -9.471 0.091 3.417 1.00 98.19 183 TRP A CA 1
ATOM 1428 C C . TRP A 1 183 ? -9.028 1.520 3.111 1.00 98.19 183 TRP A C 1
ATOM 1430 O O . TRP A 1 183 ? -9.833 2.449 3.132 1.00 98.19 183 TRP A O 1
ATOM 1440 N N . LEU A 1 184 ? -7.736 1.708 2.851 1.00 97.75 184 LEU A N 1
ATOM 1441 C CA . LEU A 1 184 ? -7.126 3.023 2.676 1.00 97.75 184 LEU A CA 1
ATOM 1442 C C . LEU A 1 184 ? -6.912 3.306 1.189 1.00 97.75 184 LEU A C 1
ATOM 1444 O O . LEU A 1 184 ? -6.266 2.526 0.493 1.00 97.75 184 LEU A O 1
ATOM 1448 N N . ASP A 1 185 ? -7.444 4.425 0.706 1.00 95.44 185 ASP A N 1
ATOM 1449 C CA . ASP A 1 185 ? -7.160 4.922 -0.639 1.00 95.44 185 ASP A CA 1
ATOM 1450 C C . ASP A 1 185 ? -5.709 5.425 -0.688 1.00 95.44 185 ASP A C 1
ATOM 1452 O O . ASP A 1 185 ? -5.411 6.496 -0.170 1.00 95.44 185 ASP A O 1
ATOM 1456 N N . ASP A 1 186 ? -4.806 4.652 -1.295 1.00 95.31 186 ASP A N 1
ATOM 1457 C CA . ASP A 1 186 ? -3.385 4.993 -1.416 1.00 95.31 186 ASP A CA 1
ATOM 1458 C C . ASP A 1 186 ? -3.203 6.351 -2.116 1.00 95.31 186 ASP A C 1
ATOM 1460 O O . ASP A 1 186 ? -2.460 7.203 -1.632 1.00 95.31 186 ASP A O 1
ATOM 1464 N N . ASP A 1 187 ? -3.949 6.628 -3.188 1.00 91.81 187 ASP A N 1
ATOM 1465 C CA . ASP A 1 187 ? -3.809 7.876 -3.947 1.00 91.81 187 ASP A CA 1
ATOM 1466 C C . ASP A 1 187 ? -4.167 9.098 -3.070 1.00 91.81 187 ASP A C 1
ATOM 1468 O O . ASP A 1 187 ? -3.505 10.136 -3.138 1.00 91.81 187 ASP A O 1
ATOM 1472 N N . ALA A 1 188 ? -5.139 8.956 -2.161 1.00 92.38 188 ALA A N 1
ATOM 1473 C CA . ALA A 1 188 ? -5.519 9.997 -1.204 1.00 92.38 188 ALA A CA 1
ATOM 1474 C C . ALA A 1 188 ? -4.489 10.227 -0.079 1.00 92.38 188 ALA A C 1
ATOM 1476 O O . ALA A 1 188 ? -4.567 11.245 0.615 1.00 92.38 188 ALA A O 1
ATOM 1477 N N . PHE A 1 189 ? -3.516 9.329 0.115 1.00 93.81 189 PHE A N 1
ATOM 1478 C CA . PHE A 1 189 ? -2.425 9.504 1.083 1.00 93.81 189 PHE A CA 1
ATOM 1479 C C . PHE A 1 189 ? -1.229 10.286 0.516 1.00 93.81 189 PHE A C 1
ATOM 1481 O O . PHE A 1 189 ? -0.438 10.838 1.279 1.00 93.81 189 PHE A O 1
ATOM 1488 N N . TYR A 1 190 ? -1.125 10.437 -0.803 1.00 91.88 190 TYR A N 1
ATOM 1489 C CA . TYR A 1 190 ? -0.127 11.312 -1.421 1.00 91.88 190 TYR A CA 1
ATOM 1490 C C . TYR A 1 190 ? -0.368 12.796 -1.039 1.00 91.88 190 TYR A C 1
ATOM 1492 O O . TYR A 1 190 ? -1.524 13.195 -0.856 1.00 91.88 190 TYR A O 1
ATOM 1500 N N . PRO A 1 191 ? 0.664 13.656 -0.905 1.00 92.44 191 PRO A N 1
ATOM 1501 C CA . PRO A 1 191 ? 2.100 13.370 -0.962 1.00 92.44 191 PRO A CA 1
ATOM 1502 C C . PRO A 1 191 ? 2.740 13.038 0.396 1.00 92.44 191 PRO A C 1
ATOM 1504 O O . PRO A 1 191 ? 3.947 12.831 0.431 1.00 92.44 191 PRO A O 1
ATOM 1507 N N . THR A 1 192 ? 1.974 12.998 1.491 1.00 94.12 192 THR A N 1
ATOM 1508 C CA . THR A 1 192 ? 2.482 12.801 2.864 1.00 94.12 192 THR A CA 1
ATOM 1509 C C . THR A 1 192 ? 1.857 11.573 3.550 1.00 94.12 192 THR A C 1
ATOM 1511 O O . THR A 1 192 ? 1.047 11.709 4.479 1.00 94.12 192 THR A O 1
ATOM 1514 N N . PRO A 1 193 ? 2.155 10.342 3.080 1.00 95.31 193 PRO A N 1
ATOM 1515 C CA . PRO A 1 193 ? 1.508 9.148 3.606 1.00 95.31 193 PRO A CA 1
ATOM 1516 C C . PRO A 1 193 ? 1.747 8.928 5.104 1.00 95.31 193 PRO A C 1
ATOM 1518 O O . PRO A 1 193 ? 0.819 8.527 5.806 1.00 95.31 193 PRO A O 1
ATOM 1521 N N . LEU A 1 194 ? 2.951 9.190 5.619 1.00 95.38 194 LEU A N 1
ATOM 1522 C CA . LEU A 1 194 ? 3.292 8.927 7.018 1.00 95.38 194 LEU A CA 1
ATOM 1523 C C . LEU A 1 194 ? 2.574 9.898 7.961 1.00 95.38 194 LEU A C 1
ATOM 1525 O O . LEU A 1 194 ? 2.003 9.458 8.960 1.00 95.38 194 LEU A O 1
ATOM 1529 N N . ALA A 1 195 ? 2.511 11.189 7.626 1.00 93.44 195 ALA A N 1
ATOM 1530 C CA . ALA A 1 195 ? 1.753 12.185 8.379 1.00 93.44 195 ALA A CA 1
ATOM 1531 C C . ALA A 1 195 ? 0.255 11.854 8.402 1.00 93.44 195 ALA A C 1
ATOM 1533 O O . ALA A 1 195 ? -0.391 11.953 9.446 1.00 93.44 195 ALA A O 1
ATOM 1534 N N . LYS A 1 196 ? -0.311 11.384 7.284 1.00 93.94 196 LYS A N 1
ATOM 1535 C CA . LYS A 1 196 ? -1.721 10.963 7.236 1.00 93.94 196 LYS A CA 1
ATOM 1536 C C . LYS A 1 196 ? -1.975 9.680 8.029 1.00 93.94 196 LYS A C 1
ATOM 1538 O O . LYS A 1 196 ? -2.987 9.603 8.724 1.00 93.94 196 LYS A O 1
ATOM 1543 N N . ILE A 1 197 ? -1.060 8.704 8.011 1.00 95.31 197 ILE A N 1
ATOM 1544 C CA . ILE A 1 197 ? -1.134 7.518 8.889 1.00 95.31 197 ILE A CA 1
ATOM 1545 C C . ILE A 1 197 ? -1.070 7.949 10.361 1.00 95.31 197 ILE A C 1
ATOM 1547 O O . ILE A 1 197 ? -1.861 7.474 11.175 1.00 95.31 197 ILE A O 1
ATOM 1551 N N . SER A 1 198 ? -0.176 8.883 10.692 1.00 93.75 198 SER A N 1
ATOM 1552 C CA . SER A 1 198 ? -0.020 9.458 12.032 1.00 93.75 198 SER A CA 1
ATOM 1553 C C . SER A 1 198 ? -1.315 10.126 12.507 1.00 93.75 198 SER A C 1
ATOM 1555 O O . SER A 1 198 ? -1.853 9.778 13.560 1.00 93.75 198 SER A O 1
ATOM 1557 N N . LYS A 1 199 ? -1.902 10.992 11.671 1.00 92.38 199 LYS A N 1
ATOM 1558 C CA . LYS A 1 199 ? -3.178 11.671 11.938 1.00 92.38 199 LYS A CA 1
ATOM 1559 C C . LYS A 1 199 ? -4.339 10.686 12.096 1.00 92.38 199 LYS A C 1
ATOM 1561 O O . LYS A 1 199 ? -5.143 10.839 13.016 1.00 92.38 199 LYS A O 1
ATOM 1566 N N . LEU A 1 200 ? -4.419 9.660 11.242 1.00 93.88 200 LEU A N 1
ATOM 1567 C CA . LEU A 1 200 ? -5.435 8.608 11.337 1.00 93.88 200 LEU A CA 1
ATOM 1568 C C . LEU A 1 200 ? -5.314 7.847 12.664 1.00 93.88 200 LEU A C 1
ATOM 1570 O O . LEU A 1 200 ? -6.314 7.660 13.357 1.00 93.88 200 LEU A O 1
ATOM 1574 N N . LYS A 1 201 ? -4.090 7.460 13.044 1.00 94.56 201 LYS A N 1
ATOM 1575 C CA . LYS A 1 201 ? -3.801 6.779 14.311 1.00 94.56 201 LYS A CA 1
ATOM 1576 C C . LYS A 1 201 ? -4.212 7.627 15.516 1.00 94.56 201 LYS A C 1
ATOM 1578 O O . LYS A 1 201 ? -4.994 7.142 16.330 1.00 94.56 201 LYS A O 1
ATOM 1583 N N . SER A 1 202 ? -3.779 8.887 15.608 1.00 91.75 202 SER A N 1
ATOM 1584 C CA . SER A 1 202 ? -4.146 9.758 16.740 1.00 91.75 202 SER A CA 1
ATOM 1585 C C . SER A 1 202 ? -5.651 9.995 16.852 1.00 91.75 202 SER A C 1
ATOM 1587 O O . SER A 1 202 ? -6.187 10.005 17.961 1.00 91.75 202 SER A O 1
ATOM 1589 N N . ARG A 1 203 ? -6.365 10.139 15.725 1.00 90.94 203 ARG A N 1
ATOM 1590 C CA . ARG A 1 203 ? -7.832 10.282 15.740 1.00 90.94 203 ARG A CA 1
ATOM 1591 C C . ARG A 1 203 ? -8.526 9.010 16.229 1.00 90.94 203 ARG A C 1
ATOM 1593 O O . ARG A 1 203 ? -9.440 9.107 17.039 1.00 90.94 203 ARG A O 1
ATOM 1600 N N . LEU A 1 204 ? -8.073 7.830 15.802 1.00 92.00 204 LEU A N 1
ATOM 1601 C CA . LEU A 1 204 ? -8.636 6.550 16.256 1.00 92.00 204 LEU A CA 1
ATOM 1602 C C . LEU A 1 204 ? -8.307 6.226 17.718 1.00 92.00 204 LEU A C 1
ATOM 1604 O O . LEU A 1 204 ? -9.079 5.535 18.375 1.00 92.00 204 LEU A O 1
ATOM 1608 N N . GLN A 1 205 ? -7.186 6.725 18.239 1.00 88.69 205 GLN A N 1
ATOM 1609 C CA . GLN A 1 205 ? -6.818 6.579 19.651 1.00 88.69 205 GLN A CA 1
ATOM 1610 C C . GLN A 1 205 ? -7.474 7.630 20.561 1.00 88.69 205 GLN A C 1
ATOM 1612 O O . GLN A 1 205 ? -7.329 7.554 21.780 1.00 88.69 205 GLN A O 1
ATOM 1617 N N . GLY A 1 206 ? -8.210 8.595 19.995 1.00 73.00 206 GLY A N 1
ATOM 1618 C CA . GLY A 1 206 ? -8.866 9.652 20.762 1.00 73.00 206 GLY A CA 1
ATOM 1619 C C . GLY A 1 206 ? -7.881 10.601 21.449 1.00 73.00 206 GLY A C 1
ATOM 1620 O O . GLY A 1 206 ? -8.201 11.143 22.501 1.00 73.00 206 GLY A O 1
ATOM 1621 N N . GLU A 1 207 ? -6.679 10.789 20.891 1.00 58.31 207 GLU A N 1
ATOM 1622 C CA . GLU A 1 207 ? -5.645 11.682 21.445 1.00 58.31 207 GLU A CA 1
ATOM 1623 C C . GLU A 1 207 ? -5.951 13.172 21.208 1.00 58.31 207 GLU A C 1
ATOM 1625 O O . GLU A 1 207 ? -5.324 14.041 21.807 1.00 58.31 207 GLU A O 1
ATOM 1630 N N . VAL A 1 208 ? -6.957 13.485 20.387 1.00 49.50 208 VAL A N 1
ATOM 1631 C CA . VAL A 1 208 ? -7.499 14.842 20.240 1.00 49.50 208 VAL A CA 1
ATOM 1632 C C . VAL A 1 208 ? -8.660 15.003 21.226 1.00 49.50 208 VAL A C 1
ATOM 1634 O O . VAL A 1 208 ? -9.821 14.874 20.847 1.00 49.50 208 VAL A O 1
ATOM 1637 N N . LYS A 1 209 ? -8.354 15.221 22.510 1.00 43.75 209 LYS A N 1
ATOM 1638 C CA . LYS A 1 209 ? -9.359 15.597 23.521 1.00 43.75 209 LYS A CA 1
ATOM 1639 C C . LYS A 1 209 ? -9.356 17.102 23.751 1.00 43.75 209 LYS A C 1
ATOM 1641 O O . LYS A 1 209 ? -8.297 17.721 23.827 1.00 43.75 209 LYS A O 1
ATOM 1646 N N . ASP A 1 210 ? -10.550 17.660 23.910 1.00 44.12 210 ASP A N 1
ATOM 1647 C CA . ASP A 1 210 ? -10.759 18.984 24.489 1.00 44.12 210 ASP A CA 1
ATOM 1648 C C . ASP A 1 210 ? -10.165 19.002 25.922 1.00 44.12 210 ASP A C 1
ATOM 1650 O O . ASP A 1 210 ? -10.462 18.091 26.705 1.00 44.12 210 ASP A O 1
ATOM 1654 N N . PRO A 1 211 ? -9.318 19.986 26.295 1.00 43.50 211 PRO A N 1
ATOM 1655 C CA . PRO A 1 211 ? -8.698 20.084 27.622 1.00 43.50 211 PRO A CA 1
ATOM 1656 C C . PRO A 1 211 ? -9.668 20.055 28.816 1.00 43.50 211 PRO A C 1
ATOM 1658 O O . PRO A 1 211 ? -9.226 19.892 29.956 1.00 43.50 211 PRO A O 1
ATOM 1661 N N . HIS A 1 212 ? -10.972 20.232 28.590 1.00 44.22 212 HIS A N 1
ATOM 1662 C CA . HIS A 1 212 ? -11.975 20.362 29.645 1.00 44.22 212 HIS A CA 1
ATOM 1663 C C . HIS A 1 212 ? -12.763 19.085 29.979 1.00 44.22 212 HIS A C 1
ATOM 1665 O O . HIS A 1 212 ? -13.512 19.084 30.960 1.00 44.22 212 HIS A O 1
ATOM 1671 N N . GLU A 1 213 ? -12.585 17.981 29.246 1.00 48.94 213 GLU A N 1
ATOM 1672 C CA . GLU A 1 213 ? -13.395 16.774 29.450 1.00 48.94 213 GLU A CA 1
ATOM 1673 C C . GLU A 1 213 ? -12.698 15.742 30.360 1.00 48.94 213 GLU A C 1
ATOM 1675 O O . GLU A 1 213 ? -11.784 15.011 29.968 1.00 48.94 213 GLU A O 1
ATOM 1680 N N . LYS A 1 214 ? -13.140 15.665 31.623 1.00 42.16 214 LYS A N 1
ATOM 1681 C CA . LYS A 1 214 ? -12.722 14.616 32.568 1.00 42.16 214 LYS A CA 1
ATOM 1682 C C . LYS A 1 214 ? 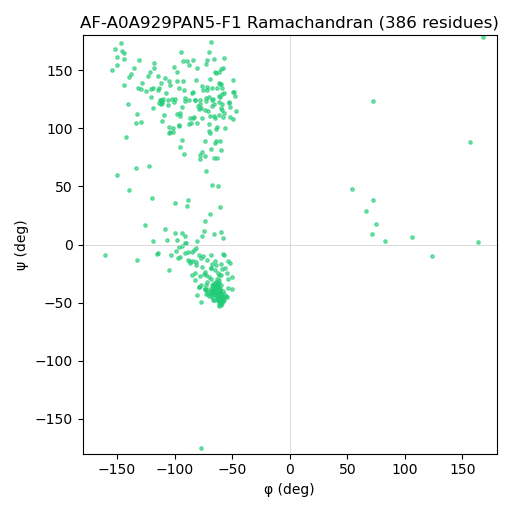-13.385 13.288 32.190 1.00 42.16 214 LYS A C 1
ATOM 1684 O O . LYS A 1 214 ? -14.459 12.974 32.691 1.00 42.16 214 LYS A O 1
ATOM 1689 N N . SER A 1 215 ? -12.749 12.497 31.329 1.00 49.97 215 SER A N 1
ATOM 1690 C CA . SER A 1 215 ? -13.207 11.131 31.056 1.00 49.97 215 SER A CA 1
ATOM 1691 C C . SER A 1 215 ? -12.709 10.163 32.130 1.00 49.97 215 SER A C 1
ATOM 1693 O O . SER A 1 215 ? -11.497 10.039 32.337 1.00 49.97 215 SER A O 1
ATOM 1695 N N . ASP A 1 216 ? -13.640 9.445 32.750 1.00 45.47 216 ASP A N 1
ATOM 1696 C CA . ASP A 1 216 ? -13.384 8.221 33.505 1.00 45.47 216 ASP A CA 1
ATOM 1697 C C . ASP A 1 216 ? -12.590 7.246 32.612 1.00 45.47 216 ASP A C 1
ATOM 1699 O O . ASP A 1 216 ? -12.989 6.963 31.478 1.00 45.47 216 ASP A O 1
ATOM 1703 N N . LYS A 1 217 ? -11.399 6.822 33.049 1.00 50.94 217 LYS A N 1
ATOM 1704 C CA . LYS A 1 217 ? -10.501 5.977 32.245 1.00 50.94 217 LYS A CA 1
ATOM 1705 C C . LYS A 1 217 ? -11.036 4.545 32.240 1.00 50.94 217 LYS A C 1
ATOM 1707 O O . LYS A 1 217 ? -10.527 3.696 32.964 1.00 50.94 217 LYS A O 1
ATOM 1712 N N . SER A 1 218 ? -12.035 4.248 31.411 1.00 52.88 218 SER A N 1
ATOM 1713 C CA . SER A 1 218 ? -12.270 2.856 31.028 1.00 52.88 218 SER A CA 1
ATOM 1714 C C . SER A 1 218 ? -11.056 2.396 30.216 1.00 52.88 218 SER A C 1
ATOM 1716 O O . SER A 1 218 ? -10.836 2.897 29.109 1.00 52.88 218 SER A O 1
ATOM 1718 N N . GLU A 1 219 ? -10.240 1.495 30.764 1.00 72.69 219 GLU A N 1
ATOM 1719 C CA . GLU A 1 219 ? -9.150 0.860 30.017 1.00 72.69 219 GLU A CA 1
ATOM 1720 C C . GLU A 1 219 ? -9.759 0.020 28.886 1.00 72.69 219 GLU A C 1
ATOM 1722 O O . GLU A 1 219 ? -10.280 -1.072 29.106 1.00 72.69 219 GLU A O 1
ATOM 1727 N N . GLY A 1 220 ? -9.765 0.577 27.673 1.00 81.25 220 GLY A N 1
ATOM 1728 C CA . GLY A 1 220 ? -10.113 -0.157 26.459 1.00 81.25 220 GLY A CA 1
ATOM 1729 C C . GLY A 1 220 ? -9.058 -1.220 26.117 1.00 81.25 220 GLY A C 1
ATOM 1730 O O . GLY A 1 220 ? -8.002 -1.283 26.755 1.00 81.25 220 GLY A O 1
ATOM 1731 N N . PRO A 1 221 ? -9.303 -2.053 25.091 1.00 90.75 221 PRO A N 1
ATOM 1732 C CA . PRO A 1 221 ? -8.333 -3.048 24.650 1.00 90.75 221 PRO A CA 1
ATOM 1733 C C . PRO A 1 221 ? -7.013 -2.405 24.210 1.00 90.75 221 PRO A C 1
ATOM 1735 O O . PRO A 1 221 ? -6.977 -1.297 23.661 1.00 90.75 221 PRO A O 1
ATOM 1738 N N . LYS A 1 222 ? -5.912 -3.150 24.355 1.00 92.62 222 LYS A N 1
ATOM 1739 C CA . LYS A 1 222 ? -4.632 -2.768 23.751 1.00 92.62 222 LYS A CA 1
ATOM 1740 C C . LYS A 1 222 ? -4.827 -2.607 22.242 1.00 92.62 222 LYS A C 1
ATOM 1742 O O . LYS A 1 222 ? -5.344 -3.504 21.589 1.00 92.62 222 LYS A O 1
ATOM 1747 N N . THR A 1 223 ? -4.381 -1.498 21.665 1.00 93.88 223 THR A N 1
ATOM 1748 C CA . THR A 1 223 ? -4.538 -1.253 20.224 1.00 93.88 223 THR A CA 1
ATOM 1749 C C . THR A 1 223 ? -3.184 -1.308 19.523 1.00 93.88 223 THR A C 1
ATOM 1751 O O . THR A 1 223 ? -2.269 -0.571 19.887 1.00 93.88 223 THR A O 1
ATOM 1754 N N . THR A 1 224 ? -3.054 -2.175 18.517 1.00 95.69 224 THR A N 1
ATOM 1755 C CA . THR A 1 224 ? -1.845 -2.316 17.690 1.00 95.69 224 THR A CA 1
ATOM 1756 C C . THR A 1 224 ? -2.156 -1.907 16.253 1.00 95.69 224 THR A C 1
ATOM 1758 O O . THR A 1 224 ? -3.147 -2.361 15.689 1.00 95.69 224 THR A O 1
ATOM 1761 N N . PHE A 1 225 ? -1.299 -1.086 15.645 1.00 97.69 225 PHE A N 1
ATOM 1762 C CA . PHE A 1 225 ? -1.478 -0.591 14.277 1.00 97.69 225 PHE A CA 1
ATOM 1763 C C . PHE A 1 225 ? -0.526 -1.287 13.306 1.00 97.69 225 PHE A C 1
ATOM 1765 O O . PHE A 1 225 ? 0.694 -1.266 13.483 1.00 97.69 225 PHE A O 1
ATOM 1772 N N . LYS A 1 226 ? -1.095 -1.884 12.261 1.00 98.44 226 LYS A N 1
ATOM 1773 C CA . LYS A 1 226 ? -0.367 -2.521 11.164 1.00 98.44 226 LYS A CA 1
ATOM 1774 C C . LYS A 1 226 ? -0.874 -1.980 9.836 1.00 98.44 226 LYS A C 1
ATOM 1776 O O . LYS A 1 226 ? -2.077 -1.827 9.662 1.00 98.44 226 LYS A O 1
ATOM 1781 N N . ILE A 1 227 ? 0.026 -1.721 8.900 1.00 98.50 227 ILE A N 1
ATOM 1782 C CA . ILE A 1 227 ? -0.290 -1.218 7.567 1.00 98.50 227 ILE A CA 1
ATOM 1783 C C . ILE A 1 227 ? 0.231 -2.215 6.532 1.00 98.50 227 ILE A C 1
ATOM 1785 O O . ILE A 1 227 ? 1.402 -2.582 6.564 1.00 98.50 227 ILE A O 1
ATOM 1789 N N . LEU A 1 228 ? -0.631 -2.652 5.618 1.00 98.44 228 LEU A N 1
ATOM 1790 C CA . LEU A 1 228 ? -0.256 -3.309 4.370 1.00 98.44 228 LEU A CA 1
ATOM 1791 C C . LEU A 1 228 ? -0.239 -2.238 3.283 1.00 98.44 228 LEU A C 1
ATOM 1793 O O . LEU A 1 228 ? -1.292 -1.806 2.819 1.00 98.44 228 LEU A O 1
ATOM 1797 N N . GLY A 1 229 ? 0.945 -1.770 2.917 1.00 97.31 229 GLY A N 1
ATOM 1798 C CA . GLY A 1 229 ? 1.109 -0.683 1.970 1.00 97.31 229 GLY A CA 1
ATOM 1799 C C . GLY A 1 229 ? 2.532 -0.127 1.927 1.00 97.31 229 GLY A C 1
ATOM 1800 O O . GLY A 1 229 ? 3.400 -0.572 2.682 1.00 97.31 229 GLY A O 1
ATOM 1801 N N . PRO A 1 230 ? 2.780 0.861 1.056 1.00 97.69 230 PRO A N 1
ATOM 1802 C CA . PRO A 1 230 ? 1.816 1.482 0.138 1.00 97.69 230 PRO A CA 1
ATOM 1803 C C . PRO A 1 230 ? 1.389 0.555 -1.009 1.00 97.69 230 PRO A C 1
ATOM 1805 O O . PRO A 1 230 ? 2.027 -0.468 -1.258 1.00 97.69 230 PRO A O 1
ATOM 1808 N N . ALA A 1 231 ? 0.310 0.903 -1.720 1.00 95.94 231 ALA A N 1
ATOM 1809 C CA . ALA A 1 231 ? -0.214 0.057 -2.799 1.00 95.94 231 ALA A CA 1
ATOM 1810 C C . ALA A 1 231 ? 0.736 0.005 -4.007 1.00 95.94 231 ALA A C 1
ATOM 1812 O O . ALA A 1 231 ? 0.791 -1.010 -4.711 1.00 95.94 231 ALA A O 1
ATOM 1813 N N . GLY A 1 232 ? 1.510 1.069 -4.239 1.00 95.06 232 GLY A N 1
ATOM 1814 C CA . GLY A 1 232 ? 2.515 1.121 -5.296 1.00 95.06 232 GLY A CA 1
ATOM 1815 C C . GLY A 1 232 ? 3.751 1.950 -4.962 1.00 95.06 232 GLY A C 1
ATOM 1816 O O . GLY A 1 232 ? 3.829 2.664 -3.962 1.00 95.06 232 GLY A O 1
ATOM 1817 N N . SER A 1 233 ? 4.735 1.885 -5.859 1.00 96.94 233 SER A N 1
ATOM 1818 C CA . SER A 1 233 ? 6.036 2.533 -5.666 1.00 96.94 233 SER A CA 1
ATOM 1819 C C . SER A 1 233 ? 6.007 4.059 -5.688 1.00 96.94 233 SER A C 1
ATOM 1821 O O . SER A 1 233 ? 6.920 4.674 -5.149 1.00 96.94 233 SER A O 1
ATOM 1823 N N . THR A 1 234 ? 4.975 4.685 -6.263 1.00 94.75 234 THR A N 1
ATOM 1824 C CA . THR A 1 234 ? 4.817 6.149 -6.204 1.00 94.75 234 THR A CA 1
ATOM 1825 C C . THR A 1 234 ? 4.653 6.634 -4.769 1.00 94.75 234 THR A C 1
ATOM 1827 O O . THR A 1 234 ? 5.346 7.561 -4.361 1.00 94.75 234 THR A O 1
ATOM 1830 N N . ASN A 1 235 ? 3.814 5.973 -3.975 1.00 96.00 235 ASN A N 1
ATOM 1831 C CA . ASN A 1 235 ? 3.650 6.339 -2.574 1.00 96.00 235 ASN A CA 1
ATOM 1832 C C . ASN A 1 235 ? 4.788 5.844 -1.692 1.00 96.00 235 ASN A C 1
ATOM 1834 O O . ASN A 1 235 ? 5.102 6.503 -0.707 1.00 96.00 235 ASN A O 1
ATOM 1838 N N . LEU A 1 236 ? 5.468 4.753 -2.064 1.00 97.75 236 LEU A N 1
ATOM 1839 C CA . LEU A 1 236 ? 6.707 4.379 -1.377 1.00 97.75 236 LEU A CA 1
ATOM 1840 C C . LEU A 1 236 ? 7.761 5.475 -1.541 1.00 97.75 236 LEU A C 1
ATOM 1842 O O . LEU A 1 236 ? 8.388 5.882 -0.568 1.00 97.75 236 LEU A O 1
ATOM 1846 N N . ARG A 1 237 ? 7.894 6.014 -2.758 1.00 97.12 237 ARG A N 1
ATOM 1847 C CA . ARG A 1 237 ? 8.738 7.178 -3.019 1.00 97.12 237 ARG A CA 1
ATOM 1848 C C . ARG A 1 237 ? 8.276 8.407 -2.236 1.00 97.12 237 ARG A C 1
ATOM 1850 O O . ARG A 1 237 ? 9.123 9.125 -1.719 1.00 97.12 237 ARG A O 1
ATOM 1857 N N . ALA A 1 238 ? 6.968 8.640 -2.131 1.00 96.19 238 ALA A N 1
ATOM 1858 C CA . ALA A 1 238 ? 6.430 9.750 -1.348 1.00 96.19 238 ALA A CA 1
ATOM 1859 C C . ALA A 1 238 ? 6.783 9.630 0.144 1.00 96.19 238 ALA A C 1
ATOM 1861 O O . ALA A 1 238 ? 7.189 10.622 0.730 1.00 96.19 238 ALA A O 1
ATOM 1862 N N . MET A 1 239 ? 6.727 8.427 0.735 1.00 96.44 239 MET A N 1
ATOM 1863 C CA . MET A 1 239 ? 7.182 8.205 2.117 1.00 96.44 239 MET A CA 1
ATOM 1864 C C . MET A 1 239 ? 8.673 8.531 2.290 1.00 96.44 239 MET A C 1
ATOM 1866 O O . MET A 1 239 ? 9.044 9.162 3.273 1.00 96.44 239 MET A O 1
ATOM 1870 N N . VAL A 1 240 ? 9.528 8.147 1.332 1.00 95.69 240 VAL A N 1
ATOM 1871 C CA . VAL A 1 240 ? 10.954 8.529 1.348 1.00 95.69 240 VAL A CA 1
ATOM 1872 C C . VAL A 1 240 ? 11.109 10.042 1.279 1.00 95.69 240 VAL A C 1
ATOM 1874 O O . VAL A 1 240 ? 11.803 10.627 2.103 1.00 95.69 240 VAL A O 1
ATOM 1877 N N . ASP A 1 241 ? 10.452 10.681 0.311 1.00 94.62 241 ASP A N 1
ATOM 1878 C CA . ASP A 1 241 ? 10.522 12.130 0.126 1.00 94.62 241 ASP A CA 1
ATOM 1879 C C . ASP A 1 241 ? 10.015 12.880 1.372 1.00 94.62 241 ASP A C 1
ATOM 1881 O O . ASP A 1 241 ? 10.559 13.931 1.701 1.00 94.62 241 ASP A O 1
ATOM 1885 N N . GLU A 1 242 ? 9.010 12.347 2.067 1.00 94.00 242 GLU A N 1
ATOM 1886 C CA . GLU A 1 242 ? 8.462 12.892 3.309 1.00 94.00 242 GLU A CA 1
ATOM 1887 C C . GLU A 1 242 ? 9.459 12.801 4.474 1.00 94.00 242 GLU A C 1
ATOM 1889 O O . GLU A 1 242 ? 9.654 13.783 5.186 1.00 94.00 242 GLU A O 1
ATOM 1894 N N . ILE A 1 243 ? 10.144 11.662 4.625 1.00 93.56 243 ILE A N 1
ATOM 1895 C CA . ILE A 1 243 ? 11.208 11.476 5.624 1.00 93.56 243 ILE A CA 1
ATOM 1896 C C . ILE A 1 243 ? 12.362 12.448 5.368 1.00 93.56 243 ILE A C 1
ATOM 1898 O O . ILE A 1 243 ? 12.840 13.093 6.292 1.00 93.56 243 ILE A O 1
ATOM 1902 N N . LEU A 1 244 ? 12.784 12.600 4.110 1.00 92.12 244 LEU A N 1
ATOM 1903 C CA . LEU A 1 244 ? 13.879 13.507 3.745 1.00 92.12 244 LEU A CA 1
ATOM 1904 C C . LEU A 1 244 ? 13.527 14.993 3.924 1.00 92.12 244 LEU A C 1
ATOM 1906 O O . LEU A 1 244 ? 14.425 15.828 3.979 1.00 92.12 244 LEU A O 1
ATOM 1910 N N . GLN A 1 245 ? 12.23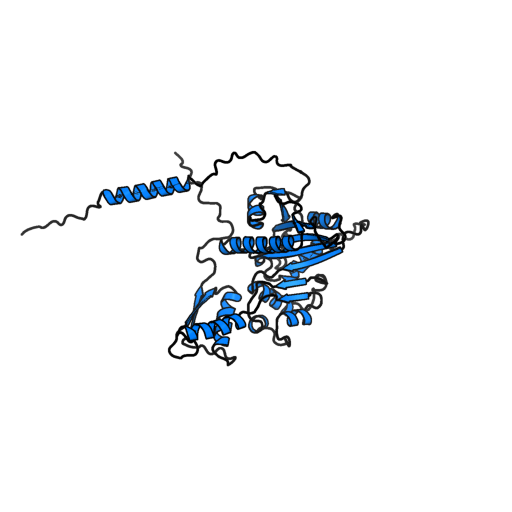7 15.335 3.966 1.00 90.12 245 GLN A N 1
ATOM 1911 C CA . GLN A 1 245 ? 11.754 16.709 4.139 1.00 90.12 245 GLN A CA 1
ATOM 1912 C C . GLN A 1 245 ? 11.388 17.048 5.589 1.00 90.12 245 GLN A C 1
ATOM 1914 O O . GLN A 1 245 ? 11.163 18.224 5.878 1.00 90.12 245 GLN A O 1
ATOM 1919 N N . SER A 1 246 ? 11.303 16.060 6.485 1.00 83.75 246 SER A N 1
ATOM 1920 C CA . SER A 1 246 ? 10.860 16.261 7.865 1.00 83.75 246 SER A CA 1
ATOM 1921 C C . SER A 1 246 ? 11.781 15.580 8.873 1.00 83.75 246 SER A C 1
ATOM 1923 O O . SER A 1 246 ? 11.778 14.359 9.022 1.00 83.75 246 SER A O 1
ATOM 1925 N N . ASP A 1 247 ? 12.488 16.395 9.656 1.00 66.06 247 ASP A N 1
ATOM 1926 C CA . ASP A 1 247 ? 13.408 15.934 10.706 1.00 66.06 247 ASP A CA 1
ATOM 1927 C C . ASP A 1 247 ? 12.699 15.552 12.023 1.00 66.06 247 ASP A C 1
ATOM 1929 O O . ASP A 1 247 ? 13.334 15.129 12.989 1.00 66.06 247 ASP A O 1
ATOM 1933 N N . SER A 1 248 ? 11.377 15.733 12.114 1.00 64.56 248 SER A N 1
ATOM 1934 C CA . SER A 1 248 ? 10.603 15.490 13.339 1.00 64.56 248 SER A CA 1
ATOM 1935 C C . SER A 1 248 ? 9.150 15.099 13.033 1.00 64.56 248 SER A C 1
ATOM 1937 O O . SER A 1 248 ? 8.699 15.200 11.895 1.00 64.56 248 SER A O 1
ATOM 1939 N N . GLY A 1 249 ? 8.407 14.627 14.043 1.00 67.75 249 GLY A N 1
ATOM 1940 C CA . GLY A 1 249 ? 6.962 14.358 13.919 1.00 67.75 249 GLY A CA 1
ATOM 1941 C C . GLY A 1 249 ? 6.547 12.883 13.844 1.00 67.75 249 GLY A C 1
ATOM 1942 O O . GLY A 1 249 ? 5.364 12.588 13.678 1.00 67.75 249 GLY A O 1
ATOM 1943 N N . TRP A 1 250 ? 7.481 11.945 14.028 1.00 85.69 250 TRP A N 1
ATOM 1944 C CA . TRP A 1 250 ? 7.197 10.507 13.918 1.00 85.69 250 TRP A CA 1
ATOM 1945 C C . TRP A 1 250 ? 6.840 9.810 15.238 1.00 85.69 250 TRP A C 1
ATOM 1947 O O . TRP A 1 250 ? 6.546 8.617 15.226 1.00 85.69 250 TRP A O 1
ATOM 1957 N N . GLU A 1 251 ? 6.830 10.510 16.375 1.00 87.62 251 GLU A N 1
ATOM 1958 C CA . GLU A 1 251 ? 6.556 9.906 17.694 1.00 87.62 251 GLU A CA 1
ATOM 1959 C C . GLU A 1 251 ? 5.166 9.270 17.778 1.00 87.62 251 GLU A C 1
ATOM 1961 O O . GLU A 1 251 ? 5.002 8.168 18.303 1.00 87.62 251 GLU A O 1
ATOM 1966 N N . THR A 1 252 ? 4.166 9.907 17.171 1.00 89.25 252 THR A N 1
ATOM 1967 C CA . THR A 1 252 ? 2.811 9.356 17.066 1.00 89.25 252 THR A CA 1
ATOM 1968 C C . THR A 1 252 ? 2.787 8.021 16.322 1.00 89.25 252 THR A C 1
ATOM 1970 O O . THR A 1 252 ? 1.925 7.187 16.588 1.00 89.25 252 THR A O 1
ATOM 1973 N N . LEU A 1 253 ? 3.746 7.751 15.433 1.00 93.12 253 LEU A N 1
ATOM 1974 C CA . LEU A 1 253 ? 3.849 6.471 14.731 1.00 93.12 253 LEU A CA 1
ATOM 1975 C C . LEU A 1 253 ? 4.510 5.366 15.564 1.00 93.12 253 LEU A C 1
ATOM 1977 O O . LEU A 1 253 ? 4.671 4.253 15.068 1.00 93.12 253 LEU A O 1
ATOM 1981 N N . LYS A 1 254 ? 4.859 5.621 16.831 1.00 93.56 254 LYS A N 1
ATOM 1982 C CA . LYS A 1 254 ? 5.474 4.618 17.703 1.00 93.56 254 LYS A CA 1
ATOM 1983 C C . LYS A 1 254 ? 4.658 3.328 17.745 1.00 93.56 254 LYS A C 1
ATOM 1985 O O . LYS A 1 254 ? 3.485 3.320 18.122 1.00 93.56 254 LYS A O 1
ATOM 1990 N N . GLY A 1 255 ? 5.318 2.230 17.379 1.00 93.25 255 GLY A N 1
ATOM 1991 C CA . GLY A 1 255 ? 4.742 0.886 17.368 1.00 93.25 255 GLY A CA 1
ATOM 1992 C C . GLY A 1 255 ? 3.926 0.551 16.117 1.00 93.25 255 GLY A C 1
ATOM 1993 O O . GLY A 1 255 ? 3.365 -0.543 16.054 1.00 93.25 255 GLY A O 1
ATOM 1994 N N . VAL A 1 256 ? 3.858 1.449 15.127 1.00 97.31 256 VAL A N 1
ATOM 1995 C CA . VAL A 1 256 ? 3.261 1.149 13.820 1.00 97.31 256 VAL A CA 1
ATOM 1996 C C . VAL A 1 256 ? 4.189 0.218 13.041 1.00 97.31 256 VAL A C 1
ATOM 1998 O O . VAL A 1 256 ? 5.395 0.450 12.945 1.00 97.31 256 VAL A O 1
ATOM 2001 N N . GLN A 1 257 ? 3.613 -0.835 12.464 1.00 98.25 257 GLN A N 1
ATOM 2002 C CA . GLN A 1 257 ? 4.314 -1.752 11.563 1.00 98.25 257 GLN A CA 1
ATOM 2003 C C . GLN A 1 257 ? 3.792 -1.568 10.139 1.00 98.25 257 GLN A C 1
ATOM 2005 O O . GLN A 1 257 ? 2.591 -1.694 9.918 1.00 98.25 257 GLN A O 1
ATOM 2010 N N . ILE A 1 258 ? 4.670 -1.297 9.180 1.00 98.38 258 ILE A N 1
ATOM 2011 C CA . ILE A 1 258 ? 4.336 -1.127 7.765 1.00 98.38 258 ILE A CA 1
ATOM 2012 C C . ILE A 1 258 ? 4.975 -2.268 6.979 1.00 98.38 258 ILE A C 1
ATOM 2014 O O . ILE A 1 258 ? 6.190 -2.443 6.995 1.00 98.38 258 ILE A O 1
ATOM 2018 N N . PHE A 1 259 ? 4.152 -3.038 6.277 1.00 98.31 259 PHE A N 1
ATOM 2019 C CA . PHE A 1 259 ? 4.581 -4.102 5.383 1.00 98.31 259 PHE A CA 1
ATOM 2020 C C . PHE A 1 259 ? 4.251 -3.698 3.952 1.00 98.31 259 PHE A C 1
ATOM 2022 O O . PHE A 1 259 ? 3.087 -3.439 3.655 1.00 98.31 259 PHE A O 1
ATOM 2029 N N . SER A 1 260 ? 5.246 -3.680 3.066 1.00 97.81 260 SER A N 1
ATOM 2030 C CA . SER A 1 260 ? 5.078 -3.311 1.658 1.00 97.81 260 SER A CA 1
ATOM 2031 C C . SER A 1 260 ? 5.128 -4.555 0.759 1.00 97.81 260 SER A C 1
ATOM 2033 O O . SER A 1 260 ? 6.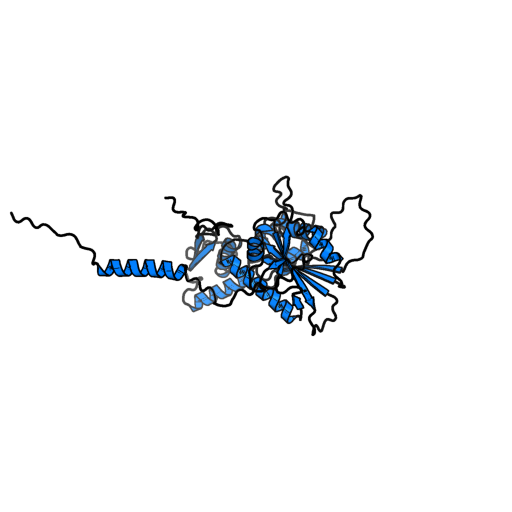225 -5.014 0.420 1.00 97.81 260 SER A O 1
ATOM 2035 N N . PRO A 1 261 ? 3.965 -5.138 0.391 1.00 96.56 261 PRO A N 1
ATOM 2036 C CA . PRO A 1 261 ? 3.898 -6.358 -0.413 1.00 96.56 261 PRO A CA 1
ATOM 2037 C C . PRO A 1 261 ? 3.826 -6.115 -1.926 1.00 96.56 261 PRO A C 1
ATOM 2039 O O . PRO A 1 261 ? 3.844 -7.081 -2.681 1.00 96.56 261 PRO A O 1
ATOM 2042 N N . SER A 1 262 ? 3.677 -4.870 -2.391 1.00 95.31 262 SER A N 1
ATOM 2043 C CA . SER A 1 262 ? 3.356 -4.583 -3.801 1.00 95.31 262 SER A CA 1
ATOM 2044 C C . SER A 1 262 ? 4.203 -3.496 -4.461 1.00 95.31 262 SER A C 1
ATOM 2046 O O . SER A 1 262 ? 4.165 -3.370 -5.684 1.00 95.31 262 SER A O 1
ATOM 2048 N N . ALA A 1 263 ? 4.967 -2.706 -3.701 1.00 96.88 263 ALA A N 1
ATOM 2049 C CA . ALA A 1 263 ? 5.852 -1.694 -4.268 1.00 96.88 263 ALA A CA 1
ATOM 2050 C C . ALA A 1 263 ? 7.215 -2.313 -4.621 1.00 96.88 263 ALA A C 1
ATOM 2052 O O . ALA A 1 263 ? 8.005 -2.621 -3.730 1.00 96.88 263 ALA A O 1
ATOM 2053 N N . THR A 1 264 ? 7.489 -2.466 -5.919 1.00 97.25 264 THR A N 1
ATOM 2054 C CA . THR A 1 264 ? 8.660 -3.205 -6.426 1.00 97.25 264 THR A CA 1
ATOM 2055 C C . THR A 1 264 ? 9.807 -2.324 -6.914 1.00 97.25 264 THR A C 1
ATOM 2057 O O . THR A 1 264 ? 10.884 -2.848 -7.164 1.00 97.25 264 THR A O 1
ATOM 2060 N N . ALA A 1 265 ? 9.626 -1.003 -7.025 1.00 97.06 265 ALA A N 1
ATOM 2061 C CA . ALA A 1 265 ? 10.699 -0.114 -7.473 1.00 97.06 265 ALA A CA 1
ATOM 2062 C C . ALA A 1 265 ? 12.024 -0.334 -6.726 1.00 97.06 265 ALA A C 1
ATOM 2064 O O . ALA A 1 265 ? 12.055 -0.564 -5.515 1.00 97.06 265 ALA A O 1
ATOM 2065 N N . GLU A 1 266 ? 13.107 -0.240 -7.491 1.00 95.25 266 GLU A N 1
ATOM 2066 C CA . GLU A 1 266 ? 14.480 -0.435 -7.042 1.00 95.25 266 GLU A CA 1
ATOM 2067 C C . GLU A 1 266 ? 14.890 0.563 -5.947 1.00 95.25 266 GLU A C 1
ATOM 2069 O O . GLU A 1 266 ? 14.606 1.762 -6.043 1.00 95.25 266 GLU A O 1
ATOM 2074 N N . ASP A 1 267 ? 15.604 0.072 -4.929 1.00 94.69 267 ASP A N 1
ATOM 2075 C CA . ASP A 1 267 ? 16.037 0.878 -3.780 1.00 94.69 267 ASP A CA 1
ATOM 2076 C C . ASP A 1 267 ? 16.918 2.056 -4.178 1.00 94.69 267 ASP A C 1
ATOM 2078 O O . ASP A 1 267 ? 16.698 3.169 -3.711 1.00 94.69 267 ASP A O 1
ATOM 2082 N N . GLU A 1 268 ? 17.870 1.846 -5.086 1.00 91.62 268 GLU A N 1
ATOM 2083 C CA . GLU A 1 268 ? 18.779 2.907 -5.519 1.00 91.62 268 GLU A CA 1
ATOM 2084 C C . GLU A 1 268 ? 18.019 4.075 -6.175 1.00 91.62 268 GLU A C 1
ATOM 2086 O O . GLU A 1 268 ? 18.359 5.237 -5.967 1.00 91.62 268 GLU A O 1
ATOM 2091 N N . LEU A 1 269 ? 16.945 3.798 -6.925 1.00 93.19 269 LEU A N 1
ATOM 2092 C CA . LEU A 1 269 ? 16.098 4.848 -7.506 1.00 93.19 269 LEU A CA 1
ATOM 2093 C C . LEU A 1 269 ? 15.160 5.479 -6.470 1.00 93.19 269 LEU A C 1
ATOM 2095 O O . LEU A 1 269 ? 14.871 6.677 -6.531 1.00 93.19 269 LEU A O 1
ATOM 2099 N N . LEU A 1 270 ? 14.662 4.696 -5.510 1.00 95.00 270 LEU A N 1
ATOM 2100 C CA . LEU A 1 270 ? 13.868 5.218 -4.395 1.00 95.00 270 LEU A CA 1
ATOM 2101 C C . LEU A 1 270 ? 14.687 6.172 -3.521 1.00 95.00 270 LEU A C 1
ATOM 2103 O O . LEU A 1 270 ? 14.148 7.186 -3.084 1.00 95.00 270 LEU A O 1
ATOM 2107 N N . LEU A 1 271 ? 15.975 5.892 -3.331 1.00 93.81 271 LEU A N 1
ATOM 2108 C CA . LEU A 1 271 ? 16.887 6.648 -2.472 1.00 93.81 271 LEU A CA 1
ATOM 2109 C C . LEU A 1 271 ? 17.756 7.661 -3.235 1.00 93.81 271 LEU A C 1
ATOM 2111 O O . LEU A 1 271 ? 18.547 8.356 -2.615 1.00 93.81 271 LEU A O 1
ATOM 2115 N N . GLU A 1 272 ? 17.564 7.828 -4.548 1.00 89.88 272 GLU A N 1
ATOM 2116 C CA . GLU A 1 272 ? 18.412 8.673 -5.414 1.00 89.88 272 GLU A CA 1
ATOM 2117 C C . GLU A 1 272 ? 18.592 10.127 -4.931 1.00 89.88 272 GLU A C 1
ATOM 2119 O O . GLU A 1 272 ? 19.622 10.732 -5.198 1.00 89.88 272 GLU A O 1
ATOM 2124 N N . LYS A 1 273 ? 17.608 10.704 -4.220 1.00 87.12 273 LYS A N 1
ATOM 2125 C CA . LYS A 1 273 ? 17.710 12.082 -3.685 1.00 87.12 273 LYS A CA 1
ATOM 2126 C C . LYS A 1 273 ? 18.316 12.149 -2.279 1.00 87.12 273 LYS A C 1
ATOM 2128 O O . LYS A 1 273 ? 18.344 13.219 -1.681 1.00 87.12 273 LYS A O 1
ATOM 2133 N N . CYS A 1 274 ? 18.704 11.017 -1.705 1.00 85.56 274 CYS A N 1
ATOM 2134 C CA . CYS A 1 274 ? 19.272 10.980 -0.374 1.00 85.56 274 CYS A CA 1
ATOM 2135 C C . CYS A 1 274 ? 20.800 11.054 -0.442 1.00 85.56 274 CYS A C 1
ATOM 2137 O O . CYS A 1 274 ? 21.486 10.035 -0.463 1.00 85.56 274 CYS A O 1
ATOM 2139 N N . ASP A 1 275 ? 21.335 12.274 -0.411 1.00 76.06 275 ASP A N 1
ATOM 2140 C CA . ASP A 1 275 ? 22.779 12.529 -0.536 1.00 76.06 275 ASP A CA 1
ATOM 2141 C C . ASP A 1 275 ? 23.621 11.952 0.621 1.00 76.06 275 ASP A C 1
ATOM 2143 O O . ASP A 1 275 ? 24.842 11.842 0.513 1.00 76.06 275 ASP A O 1
ATOM 2147 N N . ARG A 1 276 ? 22.990 11.619 1.756 1.00 71.44 276 ARG A N 1
ATOM 2148 C CA . ARG A 1 276 ? 23.655 11.147 2.988 1.00 71.44 276 ARG A CA 1
ATOM 2149 C C . ARG A 1 276 ? 23.116 9.811 3.508 1.00 71.44 276 ARG A C 1
ATOM 2151 O O . ARG A 1 276 ? 23.342 9.479 4.670 1.00 71.44 276 ARG A O 1
ATOM 2158 N N . CYS A 1 277 ? 22.401 9.052 2.679 1.00 73.50 277 CYS A N 1
ATOM 2159 C CA . CYS A 1 277 ? 21.944 7.723 3.066 1.00 73.50 277 CYS A CA 1
ATOM 2160 C C . CYS A 1 277 ? 23.097 6.728 2.983 1.00 73.50 277 CYS A C 1
ATOM 2162 O O . CYS A 1 277 ? 23.618 6.456 1.906 1.00 73.50 277 CYS A O 1
ATOM 2164 N N . TYR A 1 278 ? 23.462 6.153 4.124 1.00 74.94 278 TYR A N 1
ATOM 2165 C CA . TYR A 1 278 ? 24.347 4.987 4.176 1.00 74.94 278 TYR A CA 1
ATOM 2166 C C . TYR A 1 278 ? 23.577 3.675 3.968 1.00 74.94 278 TYR A C 1
ATOM 2168 O O . TYR A 1 278 ? 24.179 2.628 3.736 1.00 74.94 278 TYR A O 1
ATOM 2176 N N . SER A 1 279 ? 22.247 3.729 4.062 1.00 82.25 279 SER A N 1
ATOM 2177 C CA . SER A 1 279 ? 21.355 2.583 3.949 1.00 82.25 279 SER A CA 1
ATOM 2178 C C . SER A 1 279 ? 21.320 2.072 2.504 1.00 82.25 279 SER A C 1
ATOM 2180 O O . SER A 1 279 ? 21.057 2.824 1.567 1.00 82.25 279 SER A O 1
ATOM 2182 N N . SER A 1 280 ? 21.572 0.774 2.328 1.00 82.88 280 SER A N 1
ATOM 2183 C CA . SER A 1 280 ? 21.615 0.123 1.007 1.00 82.88 280 SER A CA 1
ATOM 2184 C C . SER A 1 280 ? 20.234 -0.241 0.456 1.00 82.88 280 SER A C 1
ATOM 2186 O O . SER A 1 280 ? 20.086 -0.496 -0.737 1.00 82.88 280 SER A O 1
ATOM 2188 N N . ASN A 1 281 ? 19.222 -0.284 1.323 1.00 91.94 281 ASN A N 1
ATOM 2189 C CA . ASN A 1 281 ? 17.861 -0.666 0.983 1.00 91.94 281 ASN A CA 1
ATOM 2190 C C . ASN A 1 281 ? 16.842 0.156 1.779 1.00 91.94 281 ASN A C 1
ATOM 2192 O O . ASN A 1 281 ? 17.165 0.792 2.786 1.00 91.94 281 ASN A O 1
ATOM 2196 N N . ILE A 1 282 ? 15.588 0.114 1.330 1.00 94.56 282 ILE A N 1
ATOM 2197 C CA . ILE A 1 282 ? 14.509 0.895 1.932 1.00 94.56 282 ILE A CA 1
ATOM 2198 C C . ILE A 1 282 ? 14.199 0.498 3.386 1.00 94.56 282 ILE A C 1
ATOM 2200 O O . ILE A 1 282 ? 13.827 1.354 4.181 1.00 94.56 282 ILE A O 1
ATOM 2204 N N . THR A 1 283 ? 14.361 -0.772 3.766 1.00 95.31 283 THR A N 1
ATOM 2205 C CA . THR A 1 283 ? 14.079 -1.235 5.135 1.00 95.31 283 THR A CA 1
ATOM 2206 C C . THR A 1 283 ? 15.046 -0.600 6.132 1.00 95.31 283 THR A C 1
ATOM 2208 O O . TH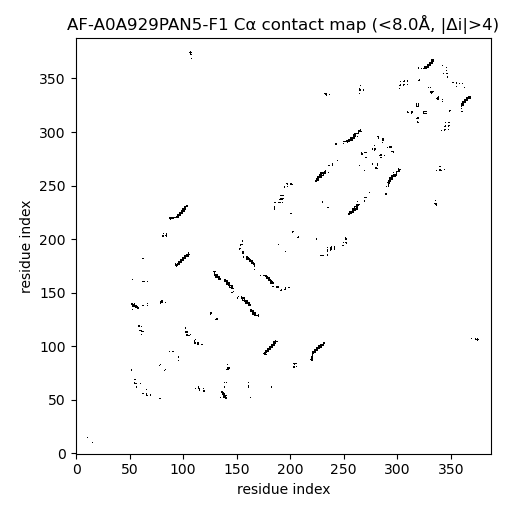R A 1 283 ? 14.605 -0.029 7.130 1.00 95.31 283 THR A O 1
ATOM 2211 N N . ASP A 1 284 ? 16.341 -0.623 5.820 1.00 93.88 284 ASP A N 1
ATOM 2212 C CA . ASP A 1 284 ? 17.374 0.008 6.647 1.00 93.88 284 ASP A CA 1
ATOM 2213 C C . ASP A 1 284 ? 17.196 1.531 6.678 1.00 93.88 284 ASP A C 1
ATOM 2215 O O . ASP A 1 284 ? 17.285 2.141 7.740 1.00 93.88 284 ASP A O 1
ATOM 2219 N N . PHE A 1 285 ? 16.828 2.143 5.545 1.00 94.12 285 PHE A N 1
ATOM 2220 C CA . PHE A 1 285 ? 16.535 3.577 5.485 1.00 94.12 285 PHE A CA 1
ATOM 2221 C C . PHE A 1 285 ? 15.442 3.989 6.482 1.00 94.12 285 PHE A C 1
ATOM 2223 O O . PHE A 1 285 ? 15.601 4.973 7.207 1.00 94.12 285 PHE A O 1
ATOM 2230 N N . PHE A 1 286 ? 14.344 3.233 6.563 1.00 94.19 286 PHE A N 1
ATOM 2231 C CA . PHE A 1 286 ? 13.298 3.494 7.553 1.00 94.19 286 PHE A CA 1
ATOM 2232 C C . PHE A 1 286 ? 13.783 3.255 8.987 1.00 94.19 286 PHE A C 1
ATOM 2234 O O . PHE A 1 286 ? 13.449 4.044 9.867 1.00 94.19 286 PHE A O 1
ATOM 2241 N N . ALA A 1 287 ? 14.573 2.208 9.234 1.00 92.75 287 ALA A N 1
ATOM 2242 C CA . ALA A 1 287 ? 15.111 1.925 10.565 1.00 92.75 287 ALA A CA 1
ATOM 2243 C C . ALA A 1 287 ? 16.034 3.051 11.072 1.00 92.75 287 ALA A C 1
ATOM 2245 O O . ALA A 1 287 ? 15.974 3.420 12.249 1.00 92.75 287 ALA A O 1
ATOM 2246 N N . ASP A 1 288 ? 16.835 3.630 10.176 1.00 91.00 288 ASP A N 1
ATOM 2247 C CA . ASP A 1 288 ? 17.777 4.704 10.491 1.00 91.00 288 ASP A CA 1
ATOM 2248 C C . ASP A 1 288 ? 17.068 6.045 10.745 1.00 91.00 288 ASP A C 1
ATOM 2250 O O . ASP A 1 288 ? 17.447 6.783 11.660 1.00 91.00 288 ASP A O 1
ATOM 2254 N N . ASN A 1 289 ? 16.017 6.348 9.972 1.00 90.69 289 ASN A N 1
ATOM 2255 C CA . ASN A 1 289 ? 15.397 7.679 9.944 1.00 90.69 289 ASN A CA 1
ATOM 2256 C C . ASN A 1 289 ? 14.047 7.769 10.680 1.00 90.69 289 ASN A C 1
ATOM 2258 O O . ASN A 1 289 ? 13.645 8.851 11.101 1.00 90.69 289 ASN A O 1
ATOM 2262 N N . VAL A 1 290 ? 13.346 6.649 10.885 1.00 90.31 290 VAL A N 1
ATOM 2263 C CA . VAL A 1 290 ? 12.012 6.598 11.510 1.00 90.31 290 VAL A CA 1
ATOM 2264 C C . VAL A 1 290 ? 11.962 5.489 12.562 1.00 90.31 290 VAL A C 1
ATOM 2266 O O . VAL A 1 290 ? 11.210 4.524 12.460 1.00 90.31 290 VAL A O 1
ATOM 2269 N N . LYS A 1 291 ? 12.746 5.649 13.634 1.00 87.62 291 LYS A N 1
ATOM 2270 C CA . LYS A 1 291 ? 12.893 4.650 14.718 1.00 87.62 291 LYS A CA 1
ATOM 2271 C C . LYS A 1 291 ? 11.581 4.236 15.395 1.00 87.62 291 LYS A C 1
ATOM 2273 O O . LYS A 1 291 ? 11.524 3.205 16.062 1.00 87.62 291 LYS A O 1
ATOM 2278 N N . SER A 1 292 ? 10.538 5.053 15.279 1.00 87.50 292 SER A N 1
ATOM 2279 C CA . SER A 1 292 ? 9.212 4.778 15.828 1.00 87.50 292 SER A CA 1
ATOM 2280 C C . SER A 1 292 ? 8.418 3.747 15.009 1.00 87.50 292 SER A C 1
ATOM 2282 O O . SER A 1 292 ? 7.493 3.136 15.552 1.00 87.50 292 SER A O 1
ATOM 2284 N N . VAL A 1 293 ? 8.796 3.510 13.747 1.00 93.12 293 VAL A N 1
ATOM 2285 C CA . VAL A 1 293 ? 8.112 2.626 12.795 1.00 93.12 293 VAL A CA 1
ATOM 2286 C C . VAL A 1 293 ? 8.965 1.399 12.491 1.00 93.12 293 VAL A C 1
ATOM 2288 O O . VAL A 1 293 ? 10.166 1.486 12.269 1.00 93.12 293 VAL A O 1
ATOM 2291 N N . THR A 1 294 ? 8.329 0.232 12.416 1.00 96.62 294 THR A N 1
ATOM 2292 C CA . THR A 1 294 ? 8.938 -0.942 11.778 1.00 96.62 294 THR A CA 1
ATOM 2293 C C . THR A 1 294 ? 8.469 -1.009 10.334 1.00 96.62 294 THR A C 1
ATOM 2295 O O . THR A 1 294 ? 7.290 -1.256 10.098 1.00 96.62 294 THR A O 1
ATOM 2298 N N . PHE A 1 295 ? 9.366 -0.811 9.372 1.00 97.44 295 PHE A N 1
ATOM 2299 C CA . PHE A 1 295 ? 9.067 -1.001 7.953 1.00 97.44 295 PHE A CA 1
ATOM 2300 C C . PHE A 1 295 ? 9.682 -2.311 7.457 1.00 97.44 295 PHE A C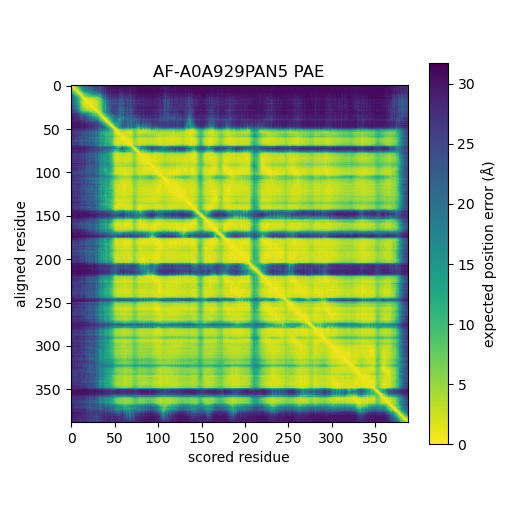 1
ATOM 2302 O O . PHE A 1 295 ? 10.823 -2.618 7.782 1.00 97.44 295 PHE A O 1
ATOM 2309 N N . LEU A 1 296 ? 8.942 -3.079 6.659 1.00 97.12 296 LEU A N 1
ATOM 2310 C CA . LEU A 1 296 ? 9.450 -4.271 5.988 1.00 97.12 296 LEU A CA 1
ATOM 2311 C C . LEU A 1 296 ? 8.888 -4.354 4.570 1.00 97.12 296 LEU A C 1
ATOM 2313 O O . LEU A 1 296 ? 7.679 -4.486 4.375 1.00 97.12 296 LEU A O 1
ATOM 2317 N N . ARG A 1 297 ? 9.762 -4.364 3.563 1.00 96.12 297 ARG A N 1
ATOM 2318 C CA . ARG A 1 297 ? 9.359 -4.758 2.208 1.00 96.12 297 ARG A CA 1
ATOM 2319 C C . ARG A 1 297 ? 9.354 -6.281 2.093 1.00 96.12 297 ARG A C 1
ATOM 2321 O O . ARG A 1 297 ? 10.367 -6.922 2.352 1.00 96.12 297 ARG A O 1
ATOM 2328 N N . THR A 1 298 ? 8.218 -6.856 1.700 1.00 95.06 298 THR A N 1
ATOM 2329 C CA . THR A 1 298 ? 8.016 -8.317 1.624 1.00 95.06 298 THR A CA 1
ATOM 2330 C C . THR A 1 298 ? 7.996 -8.857 0.193 1.00 95.06 298 THR A C 1
ATOM 2332 O O . THR A 1 298 ? 7.773 -10.048 -0.013 1.00 95.06 298 THR A O 1
ATOM 2335 N N . ILE A 1 299 ? 8.242 -7.995 -0.795 1.00 95.19 299 ILE A N 1
ATOM 2336 C CA . ILE A 1 299 ? 8.339 -8.335 -2.216 1.00 95.19 299 ILE A CA 1
ATOM 2337 C C . ILE A 1 299 ? 9.735 -8.011 -2.762 1.00 95.19 299 ILE A C 1
ATOM 2339 O O . ILE A 1 299 ? 10.420 -7.116 -2.260 1.00 95.19 299 ILE A O 1
ATOM 2343 N N . GLY A 1 300 ? 10.153 -8.755 -3.789 1.00 95.00 300 GLY A N 1
ATOM 2344 C CA . GLY A 1 300 ? 11.383 -8.484 -4.531 1.00 95.00 300 GLY A CA 1
ATOM 2345 C C . GLY A 1 300 ? 11.328 -7.167 -5.310 1.00 95.00 300 GLY A C 1
ATOM 2346 O O . GLY A 1 300 ? 10.255 -6.632 -5.597 1.00 95.00 300 GLY A O 1
ATOM 2347 N N . THR A 1 301 ? 12.505 -6.652 -5.644 1.00 96.25 301 THR A N 1
ATOM 2348 C CA . THR A 1 301 ? 12.694 -5.397 -6.372 1.00 96.25 301 THR A CA 1
ATOM 2349 C C . THR A 1 301 ? 12.790 -5.595 -7.877 1.00 96.25 301 THR A C 1
ATOM 2351 O O . THR A 1 301 ? 13.152 -6.667 -8.365 1.00 96.25 301 THR A O 1
ATOM 2354 N N . ASP A 1 302 ? 12.509 -4.527 -8.620 1.00 96.69 302 ASP A N 1
ATOM 2355 C CA . ASP A 1 302 ? 12.495 -4.533 -10.078 1.00 96.69 302 ASP A CA 1
ATOM 2356 C C . ASP A 1 302 ? 13.860 -4.880 -10.683 1.00 96.69 302 ASP A C 1
ATOM 2358 O O . ASP A 1 302 ? 13.870 -5.447 -11.764 1.00 96.69 302 ASP A O 1
ATOM 2362 N N . ASN A 1 303 ? 14.994 -4.630 -10.012 1.00 93.94 303 ASN A N 1
ATOM 2363 C CA . ASN A 1 303 ? 16.312 -5.019 -10.539 1.00 93.94 303 ASN A CA 1
ATOM 2364 C C . ASN A 1 303 ? 16.444 -6.543 -10.685 1.00 93.94 303 ASN A C 1
ATOM 2366 O O . ASN A 1 303 ? 16.918 -7.024 -11.706 1.00 93.94 303 ASN A O 1
ATOM 2370 N N . VAL A 1 304 ? 15.919 -7.315 -9.726 1.00 95.19 304 VAL A N 1
ATOM 2371 C CA . VAL A 1 304 ? 15.892 -8.785 -9.822 1.00 95.19 304 VAL A CA 1
ATOM 2372 C C . VAL A 1 304 ? 15.037 -9.229 -11.013 1.00 95.19 304 VAL A C 1
ATOM 2374 O O . VAL A 1 304 ? 15.389 -10.166 -11.730 1.00 95.19 304 VAL A O 1
ATOM 2377 N N . LEU A 1 305 ? 13.912 -8.544 -11.245 1.00 95.56 305 LEU A N 1
ATOM 2378 C CA . LEU A 1 305 ? 13.041 -8.807 -12.389 1.00 95.56 305 LEU A CA 1
ATOM 2379 C C . LEU A 1 305 ? 13.719 -8.437 -13.715 1.00 95.56 305 LEU A C 1
ATOM 2381 O O . LEU A 1 305 ? 13.632 -9.204 -14.673 1.00 95.56 305 LEU A O 1
ATOM 2385 N N . THR A 1 306 ? 14.366 -7.276 -13.800 1.00 95.88 306 THR A N 1
ATOM 2386 C CA . THR A 1 306 ? 14.979 -6.803 -15.041 1.00 95.88 306 THR A CA 1
ATOM 2387 C C . THR A 1 306 ? 16.233 -7.585 -15.396 1.00 95.88 306 THR A C 1
ATOM 2389 O O . THR A 1 306 ? 16.412 -7.871 -16.576 1.00 95.88 306 THR A O 1
ATOM 2392 N N . ASP A 1 307 ? 17.033 -8.021 -14.420 1.00 95.19 307 ASP A N 1
ATOM 2393 C CA . ASP A 1 307 ? 18.172 -8.921 -14.650 1.00 95.19 307 ASP A CA 1
ATOM 2394 C C . ASP A 1 307 ? 17.699 -10.233 -15.295 1.00 95.19 307 ASP A C 1
ATOM 2396 O O . ASP A 1 307 ? 18.192 -10.645 -16.349 1.00 95.19 307 ASP A O 1
ATOM 2400 N N . ALA A 1 308 ? 16.654 -10.846 -14.727 1.00 96.62 308 ALA A N 1
ATOM 2401 C CA . ALA A 1 308 ? 16.055 -12.056 -15.284 1.00 96.62 308 ALA A CA 1
ATOM 2402 C C . ALA A 1 308 ? 15.445 -11.820 -16.678 1.00 96.62 308 ALA A C 1
ATOM 2404 O O . ALA A 1 308 ? 15.547 -12.680 -17.558 1.00 96.62 308 ALA A O 1
ATOM 2405 N N . LEU A 1 309 ? 14.823 -10.657 -16.899 1.00 96.31 309 LEU A N 1
ATOM 2406 C CA . LEU A 1 309 ? 14.232 -10.288 -18.185 1.00 96.31 309 LEU A CA 1
ATOM 2407 C C . LEU A 1 309 ? 15.296 -10.095 -19.272 1.00 96.31 309 LEU A C 1
ATOM 2409 O O . LEU A 1 309 ? 15.084 -10.528 -20.403 1.00 96.31 309 LEU A O 1
ATOM 2413 N N . VAL A 1 310 ? 16.434 -9.480 -18.946 1.00 95.31 310 VAL A N 1
ATOM 2414 C CA . VAL A 1 310 ? 17.570 -9.312 -19.866 1.00 95.31 310 VAL A CA 1
ATOM 2415 C C . VAL A 1 310 ? 18.079 -10.672 -20.342 1.00 95.31 310 VAL A C 1
ATOM 2417 O O . VAL A 1 310 ? 18.225 -10.889 -21.548 1.00 95.31 310 VAL A O 1
ATOM 2420 N N . ASP A 1 311 ? 18.279 -11.614 -19.421 1.00 96.00 311 ASP A N 1
ATOM 2421 C CA . ASP A 1 311 ? 18.726 -12.962 -19.770 1.00 96.00 311 ASP A CA 1
ATOM 2422 C C . ASP A 1 311 ? 17.679 -13.744 -20.574 1.00 96.00 311 ASP A C 1
ATOM 2424 O O . ASP A 1 311 ? 18.025 -14.482 -21.499 1.00 96.00 311 ASP A O 1
ATOM 2428 N N . GLU A 1 312 ? 16.392 -13.578 -20.266 1.00 97.69 312 GLU A N 1
ATOM 2429 C CA . GLU A 1 312 ? 15.313 -14.202 -21.037 1.00 97.69 312 GLU A CA 1
ATOM 2430 C C . GLU A 1 312 ? 15.222 -13.644 -22.464 1.00 97.69 312 GLU A C 1
ATOM 2432 O O . GLU A 1 312 ? 15.068 -14.408 -23.419 1.00 97.69 312 GLU A O 1
ATOM 2437 N N . LEU A 1 313 ? 15.375 -12.329 -22.645 1.00 96.44 313 LEU A N 1
ATOM 2438 C CA . LEU A 1 313 ? 15.421 -11.705 -23.970 1.00 96.44 313 LEU A CA 1
ATOM 2439 C C . LEU A 1 313 ? 16.598 -12.231 -24.800 1.00 96.44 313 LEU A C 1
ATOM 2441 O O . LEU A 1 313 ? 16.433 -12.522 -25.988 1.00 96.44 313 LEU A O 1
ATOM 2445 N N . ALA A 1 314 ? 17.757 -12.442 -24.173 1.00 95.19 314 ALA A N 1
ATOM 2446 C CA . ALA A 1 314 ? 18.915 -13.034 -24.834 1.00 95.19 314 ALA A CA 1
ATOM 2447 C C . ALA A 1 314 ? 18.643 -14.453 -25.348 1.00 95.19 314 ALA A C 1
ATOM 2449 O O . ALA A 1 314 ? 18.945 -14.762 -26.503 1.00 95.19 314 ALA A O 1
ATOM 2450 N N . ARG A 1 315 ? 17.981 -15.298 -24.545 1.00 97.38 315 ARG A N 1
ATOM 2451 C CA . ARG A 1 315 ? 17.573 -16.654 -24.964 1.00 97.38 315 ARG A CA 1
ATOM 2452 C C . ARG A 1 315 ? 16.595 -16.650 -26.141 1.00 97.38 315 ARG A C 1
ATOM 2454 O O . ARG A 1 315 ? 16.536 -17.626 -26.883 1.00 97.38 315 ARG A O 1
ATOM 2461 N N . ARG A 1 316 ? 15.853 -15.556 -26.335 1.00 96.44 316 ARG A N 1
ATOM 2462 C CA . ARG A 1 316 ? 14.897 -15.371 -27.440 1.00 96.44 316 ARG A CA 1
ATOM 2463 C C . ARG A 1 316 ? 15.503 -14.720 -28.685 1.00 96.44 316 ARG A C 1
ATOM 2465 O O . ARG A 1 316 ? 14.764 -14.402 -29.612 1.00 96.44 316 ARG A O 1
ATOM 2472 N N . GLY A 1 317 ? 16.823 -14.523 -28.723 1.00 95.38 317 GLY A N 1
ATOM 2473 C CA . GLY A 1 317 ? 17.503 -13.879 -29.850 1.00 95.38 317 GLY A CA 1
ATOM 2474 C C . GLY A 1 317 ? 17.308 -12.362 -29.906 1.00 95.38 317 GLY A C 1
ATOM 2475 O O . GLY A 1 317 ? 17.548 -11.761 -30.948 1.00 95.38 317 GLY A O 1
ATOM 2476 N N . ALA A 1 318 ? 16.880 -11.749 -28.799 1.00 94.69 318 ALA A N 1
ATOM 2477 C CA . ALA A 1 318 ? 16.705 -10.308 -28.641 1.00 94.69 318 ALA A CA 1
ATOM 2478 C C . ALA A 1 318 ? 17.606 -9.772 -27.516 1.00 94.69 318 ALA A C 1
ATOM 2480 O O . ALA A 1 318 ? 17.167 -8.955 -26.710 1.00 94.69 318 ALA A O 1
ATOM 2481 N N . ASP A 1 319 ? 18.849 -10.266 -27.419 1.00 93.62 319 ASP A N 1
ATOM 2482 C CA . ASP A 1 319 ? 19.774 -9.892 -26.341 1.00 93.62 319 ASP A CA 1
ATOM 2483 C C . ASP A 1 319 ? 19.986 -8.370 -26.327 1.00 93.62 319 ASP A C 1
ATOM 2485 O O . ASP A 1 319 ? 20.593 -7.853 -27.269 1.00 93.62 319 ASP A O 1
ATOM 2489 N N . PRO A 1 320 ? 19.536 -7.639 -25.289 1.00 91.00 320 PRO A N 1
ATOM 2490 C CA . PRO A 1 320 ? 19.688 -6.186 -25.230 1.00 91.00 320 PRO A CA 1
ATOM 2491 C C . PRO A 1 320 ? 21.155 -5.739 -25.154 1.00 91.00 320 PRO A C 1
ATOM 2493 O O . PRO A 1 320 ? 21.450 -4.563 -25.383 1.00 91.00 320 PRO A O 1
ATOM 2496 N N . ARG A 1 321 ? 22.084 -6.658 -24.861 1.00 89.12 321 ARG A N 1
ATOM 2497 C CA . ARG A 1 321 ? 23.533 -6.429 -24.838 1.00 89.12 321 ARG A CA 1
ATOM 2498 C C . ARG A 1 321 ? 24.155 -6.518 -26.241 1.00 89.12 321 ARG A C 1
ATOM 2500 O O . ARG A 1 321 ? 25.175 -5.868 -26.465 1.00 89.12 321 ARG A O 1
ATOM 2507 N N . ASP A 1 322 ? 23.531 -7.228 -27.190 1.00 89.19 322 ASP A N 1
ATOM 2508 C CA . ASP A 1 322 ? 23.956 -7.283 -28.603 1.00 89.19 322 ASP A CA 1
ATOM 2509 C C . ASP A 1 322 ? 23.641 -5.948 -29.305 1.00 89.19 322 ASP A C 1
ATOM 2511 O O . ASP A 1 322 ? 22.560 -5.375 -29.152 1.00 89.19 322 ASP A O 1
ATOM 2515 N N . SER A 1 323 ? 24.590 -5.437 -30.093 1.00 84.81 323 SER A N 1
ATOM 2516 C CA . SER A 1 323 ? 24.439 -4.195 -30.858 1.00 84.81 323 SER A CA 1
ATOM 2517 C C . SER A 1 323 ? 23.409 -4.284 -31.987 1.00 84.81 323 SER A C 1
ATOM 2519 O O . SER A 1 323 ? 22.973 -3.245 -32.477 1.00 84.81 323 SER A O 1
ATOM 2521 N N . ARG A 1 324 ? 23.009 -5.493 -32.396 1.00 87.75 324 ARG A N 1
ATOM 2522 C CA . ARG A 1 324 ? 22.001 -5.734 -33.442 1.00 87.75 324 ARG A CA 1
ATOM 2523 C C . ARG A 1 324 ? 20.567 -5.788 -32.911 1.00 87.75 324 ARG A C 1
ATOM 2525 O O . ARG A 1 324 ? 19.629 -5.753 -33.705 1.00 87.75 324 ARG A O 1
ATOM 2532 N N . SER A 1 325 ? 20.389 -5.891 -31.597 1.00 91.25 325 SER A N 1
ATOM 2533 C CA . SER A 1 325 ? 19.074 -5.996 -30.965 1.00 91.25 325 SER A CA 1
ATOM 2534 C C . SER A 1 325 ? 18.538 -4.620 -30.592 1.00 91.25 325 SER A C 1
ATOM 2536 O O . SER A 1 325 ? 19.230 -3.828 -29.953 1.00 91.25 325 SER A O 1
ATOM 2538 N N . HIS A 1 326 ? 17.274 -4.360 -30.919 1.00 93.25 326 HIS A N 1
ATOM 2539 C CA . HIS A 1 326 ? 16.562 -3.160 -30.486 1.00 93.25 326 HIS A CA 1
ATOM 2540 C C . HIS A 1 326 ? 15.422 -3.530 -29.542 1.00 93.25 326 HIS A C 1
ATOM 2542 O O . HIS A 1 326 ? 14.650 -4.445 -29.827 1.00 93.25 326 HIS A O 1
ATOM 2548 N N . ILE A 1 327 ? 15.292 -2.792 -28.441 1.00 94.25 327 ILE A N 1
ATOM 2549 C CA . ILE A 1 327 ? 14.241 -2.990 -27.437 1.00 94.25 327 ILE A CA 1
ATOM 2550 C C . ILE A 1 327 ? 13.426 -1.709 -27.320 1.00 94.25 327 ILE A C 1
ATOM 2552 O O . ILE A 1 327 ? 13.991 -0.626 -27.220 1.00 94.25 327 ILE A O 1
ATOM 2556 N N . ALA A 1 328 ? 12.100 -1.830 -27.311 1.00 95.12 328 ALA A N 1
ATOM 2557 C CA . ALA A 1 328 ? 11.197 -0.728 -27.008 1.00 95.12 328 ALA A CA 1
ATOM 2558 C C . ALA A 1 328 ? 10.610 -0.911 -25.603 1.00 95.12 328 ALA A C 1
ATOM 2560 O O . ALA A 1 328 ? 9.940 -1.904 -25.326 1.00 95.12 328 ALA A O 1
ATOM 2561 N N . LEU A 1 329 ? 10.854 0.058 -24.725 1.00 94.75 329 LEU A N 1
ATOM 2562 C CA . LEU A 1 329 ? 10.276 0.150 -23.389 1.00 94.75 329 LEU A CA 1
ATOM 2563 C C . LEU A 1 329 ? 9.128 1.154 -23.431 1.00 94.75 329 LEU A C 1
ATOM 2565 O O . LEU A 1 329 ? 9.336 2.308 -23.801 1.00 94.75 329 LEU A O 1
ATOM 2569 N N . ILE A 1 330 ? 7.927 0.716 -23.056 1.00 94.38 330 ILE A N 1
ATOM 2570 C CA . ILE A 1 330 ? 6.715 1.541 -23.082 1.00 94.38 330 ILE A CA 1
ATOM 2571 C C . ILE A 1 330 ? 6.171 1.649 -21.659 1.00 94.38 330 ILE A C 1
ATOM 2573 O O . ILE A 1 330 ? 5.794 0.636 -21.067 1.00 94.38 330 ILE A O 1
ATOM 2577 N N . SER A 1 331 ? 6.124 2.856 -21.097 1.00 93.38 331 SER A N 1
ATOM 2578 C CA . SER A 1 331 ? 5.711 3.058 -19.704 1.00 93.38 331 SER A CA 1
ATOM 2579 C C . SER A 1 331 ? 4.947 4.362 -19.467 1.00 93.38 331 SER A C 1
ATOM 2581 O O . SER A 1 331 ? 4.884 5.248 -20.314 1.00 93.38 331 SER A O 1
ATOM 2583 N N . GLU A 1 332 ? 4.309 4.470 -18.303 1.00 91.31 332 GLU A N 1
ATOM 2584 C CA . GLU A 1 332 ? 3.627 5.698 -17.887 1.00 91.31 332 GLU A CA 1
ATOM 2585 C C . GLU A 1 332 ? 4.655 6.816 -17.628 1.00 91.31 332 GLU A C 1
ATOM 2587 O O . GLU A 1 332 ? 5.670 6.599 -16.960 1.00 91.31 332 GLU A O 1
ATOM 2592 N N . TRP A 1 333 ? 4.393 8.027 -18.120 1.00 91.12 333 TRP A N 1
ATOM 2593 C CA . TRP A 1 333 ? 5.263 9.187 -17.901 1.00 91.12 333 TRP A CA 1
ATOM 2594 C C . TRP A 1 333 ? 5.064 9.813 -16.516 1.00 91.12 333 TRP A C 1
ATOM 2596 O O . TRP A 1 333 ? 6.011 10.285 -15.879 1.00 91.12 333 TRP A O 1
ATOM 2606 N N . ASP A 1 334 ? 3.824 9.823 -16.038 1.00 88.75 334 ASP A N 1
ATOM 2607 C CA . ASP A 1 334 ? 3.380 10.597 -14.884 1.00 88.75 334 ASP A CA 1
ATOM 2608 C C . ASP A 1 334 ? 3.586 9.875 -13.541 1.00 88.75 334 ASP A C 1
ATOM 2610 O O . ASP A 1 334 ? 3.638 10.529 -12.499 1.00 88.75 334 ASP A O 1
ATOM 2614 N N . THR A 1 335 ? 3.859 8.564 -13.528 1.00 90.38 335 THR A N 1
ATOM 2615 C CA . THR A 1 335 ? 4.138 7.817 -12.286 1.00 90.38 335 THR A CA 1
ATOM 2616 C C . THR A 1 335 ? 5.623 7.635 -12.005 1.00 90.38 335 THR A C 1
ATOM 2618 O O . THR A 1 335 ? 6.444 7.503 -12.911 1.00 90.38 335 THR A O 1
ATOM 2621 N N . PHE A 1 336 ? 5.992 7.590 -10.719 1.00 94.19 336 PHE A N 1
ATOM 2622 C CA . PHE A 1 336 ? 7.365 7.251 -10.335 1.00 94.19 336 PHE A CA 1
ATOM 2623 C C . PHE A 1 336 ? 7.748 5.86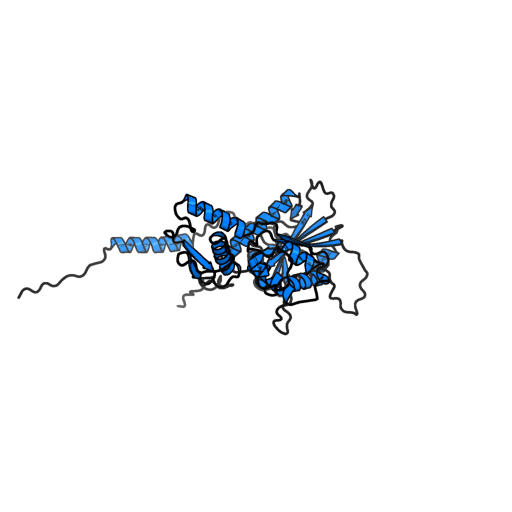5 -10.860 1.00 94.19 336 PHE A C 1
ATOM 2625 O O . PHE A 1 336 ? 8.805 5.722 -11.462 1.00 94.19 336 PHE A O 1
ATOM 2632 N N . TYR A 1 337 ? 6.864 4.875 -10.699 1.00 93.38 337 TYR A N 1
ATOM 2633 C CA . TYR A 1 337 ? 7.099 3.514 -11.182 1.00 93.38 337 TYR A CA 1
ATOM 2634 C C . TYR A 1 337 ? 7.346 3.463 -12.698 1.00 93.38 337 TYR A C 1
ATOM 2636 O O . TYR A 1 337 ? 8.340 2.888 -13.137 1.00 93.38 337 TYR A O 1
ATOM 2644 N N . GLY A 1 338 ? 6.495 4.125 -13.494 1.00 93.00 338 GLY A N 1
ATOM 2645 C CA . GLY A 1 338 ? 6.636 4.168 -14.949 1.00 93.00 338 GLY A CA 1
ATOM 2646 C C . GLY A 1 338 ? 7.938 4.825 -15.419 1.00 93.00 338 GLY A C 1
ATOM 2647 O O . GLY A 1 338 ? 8.505 4.406 -16.428 1.00 93.00 338 GLY A O 1
ATOM 2648 N N . ARG A 1 339 ? 8.475 5.783 -14.653 1.00 93.88 339 ARG A N 1
ATOM 2649 C CA . ARG A 1 339 ? 9.794 6.385 -14.914 1.00 93.88 339 ARG A CA 1
ATOM 2650 C C . ARG A 1 339 ? 10.967 5.562 -14.374 1.00 93.88 339 ARG A C 1
ATOM 2652 O O . ARG A 1 339 ? 12.054 5.627 -14.945 1.00 93.88 339 ARG A O 1
ATOM 2659 N N . ALA A 1 340 ? 10.773 4.824 -13.283 1.00 94.94 340 ALA A N 1
ATOM 2660 C CA . ALA A 1 340 ? 11.820 4.058 -12.613 1.00 94.94 340 ALA A CA 1
ATOM 2661 C C . ALA A 1 340 ? 12.159 2.762 -13.362 1.00 94.94 340 ALA A C 1
ATOM 2663 O O . ALA A 1 340 ? 13.324 2.534 -13.675 1.00 94.94 340 ALA A O 1
ATOM 2664 N N . LEU A 1 341 ? 11.152 1.962 -13.733 1.00 95.06 341 LEU A N 1
ATOM 2665 C CA . LEU A 1 341 ? 11.363 0.642 -14.339 1.00 95.06 341 LEU A CA 1
ATOM 2666 C C . LEU A 1 341 ? 12.247 0.673 -15.608 1.00 95.06 341 LEU A C 1
ATOM 2668 O O . LEU A 1 341 ? 13.164 -0.144 -15.699 1.00 95.06 341 LEU A O 1
ATOM 2672 N N . PRO A 1 342 ? 12.077 1.615 -16.565 1.00 94.19 342 PRO A N 1
ATOM 2673 C CA . PRO A 1 342 ? 12.978 1.702 -17.714 1.00 94.19 342 PRO A CA 1
ATOM 2674 C C . PRO A 1 342 ? 14.431 2.013 -17.337 1.00 94.19 342 PRO A C 1
ATOM 2676 O O . PRO A 1 342 ? 15.349 1.553 -18.011 1.00 94.19 342 PRO A O 1
ATOM 2679 N N . ARG A 1 343 ? 14.658 2.792 -16.269 1.00 93.12 343 ARG A N 1
ATOM 2680 C CA . ARG A 1 343 ? 16.012 3.092 -15.778 1.00 93.12 343 ARG A CA 1
ATOM 2681 C C . ARG A 1 343 ? 16.646 1.852 -15.157 1.00 93.12 343 ARG A C 1
ATOM 2683 O O . ARG A 1 343 ? 17.792 1.557 -15.480 1.00 93.12 343 ARG A O 1
ATOM 2690 N N . THR A 1 344 ? 15.892 1.118 -14.342 1.00 94.00 344 THR A N 1
ATOM 2691 C CA . THR A 1 344 ? 16.325 -0.160 -13.761 1.00 94.00 344 THR A CA 1
ATOM 2692 C C . THR A 1 344 ? 16.662 -1.177 -14.856 1.00 94.00 344 THR A C 1
ATOM 2694 O O . THR A 1 344 ? 17.735 -1.767 -14.828 1.00 94.00 344 THR A O 1
ATOM 2697 N N . PHE A 1 345 ? 15.841 -1.284 -15.908 1.00 94.31 345 PHE A N 1
ATOM 2698 C CA . PHE A 1 345 ? 16.154 -2.144 -17.055 1.00 94.31 345 PHE A CA 1
ATOM 2699 C C . PHE A 1 345 ? 17.471 -1.760 -17.745 1.00 94.31 345 PHE A C 1
ATOM 2701 O O . PHE A 1 345 ? 18.291 -2.624 -18.036 1.00 94.31 345 PHE A O 1
ATOM 2708 N N . ILE A 1 346 ? 17.706 -0.467 -17.992 1.00 91.75 346 ILE A N 1
ATOM 2709 C CA . ILE A 1 346 ? 18.952 0.002 -18.623 1.00 91.75 346 ILE A CA 1
ATOM 2710 C C . ILE A 1 346 ? 20.177 -0.314 -17.749 1.00 91.75 346 ILE A C 1
ATOM 2712 O O . ILE A 1 346 ? 21.217 -0.685 -18.295 1.00 91.75 346 ILE A O 1
ATOM 2716 N N . ARG A 1 347 ? 20.054 -0.218 -16.418 1.00 90.06 347 ARG A N 1
ATOM 2717 C CA . ARG A 1 347 ? 21.108 -0.619 -15.468 1.00 90.06 347 ARG A CA 1
ATOM 2718 C C . ARG A 1 347 ? 21.402 -2.120 -15.522 1.00 90.06 347 ARG A C 1
ATOM 2720 O O . ARG A 1 347 ? 22.565 -2.496 -15.526 1.00 90.06 347 ARG A O 1
ATOM 2727 N N . SER A 1 348 ? 20.384 -2.970 -15.660 1.00 91.38 348 SER A N 1
ATOM 2728 C CA . SER A 1 348 ? 20.589 -4.415 -15.860 1.00 91.38 348 SER A CA 1
ATOM 2729 C C . SER A 1 348 ? 21.325 -4.742 -17.168 1.00 91.38 348 SER A C 1
ATOM 2731 O O . SER A 1 348 ? 22.036 -5.741 -17.252 1.00 91.38 348 SER A O 1
ATOM 2733 N N . VAL A 1 349 ? 21.176 -3.912 -18.209 1.00 90.38 349 VAL A N 1
ATOM 2734 C CA . VAL A 1 349 ? 21.866 -4.107 -19.500 1.00 90.38 349 VAL A CA 1
ATOM 2735 C C . VAL A 1 349 ? 23.311 -3.611 -19.458 1.00 90.38 349 VAL A C 1
ATOM 2737 O O . VAL A 1 349 ? 24.208 -4.274 -19.980 1.00 90.38 349 VAL A O 1
ATOM 2740 N N . SER A 1 350 ? 23.537 -2.438 -18.869 1.00 80.38 350 SER A N 1
ATOM 2741 C CA . SER A 1 350 ? 24.857 -1.827 -18.743 1.00 80.38 350 SER A CA 1
ATOM 2742 C C . SER A 1 350 ? 25.338 -1.981 -17.310 1.00 80.38 350 SER A C 1
ATOM 2744 O O . SER A 1 350 ? 24.970 -1.184 -16.459 1.00 80.38 350 SER A O 1
ATOM 2746 N N . SER A 1 351 ? 26.219 -2.950 -17.045 1.00 61.66 351 SER A N 1
ATOM 2747 C CA . SER A 1 351 ? 26.837 -3.143 -15.719 1.00 61.66 351 SER A CA 1
ATOM 2748 C C . SER A 1 351 ? 27.590 -1.909 -15.182 1.00 61.66 351 SER A C 1
ATOM 2750 O O . SER A 1 351 ? 28.010 -1.901 -14.029 1.00 61.66 351 SER A O 1
ATOM 2752 N N . ASP A 1 352 ? 27.777 -0.873 -16.007 1.00 54.34 352 ASP A N 1
ATOM 2753 C CA . ASP A 1 352 ? 28.267 0.441 -15.605 1.00 54.34 352 ASP A CA 1
ATOM 2754 C C . ASP A 1 352 ? 27.103 1.343 -15.166 1.00 54.34 352 ASP A C 1
ATOM 2756 O O . ASP A 1 352 ? 26.211 1.657 -15.953 1.00 54.34 352 ASP A O 1
ATOM 2760 N N . ASN A 1 353 ? 27.190 1.874 -13.942 1.00 50.56 353 ASN A N 1
ATOM 2761 C CA . ASN A 1 353 ? 26.244 2.807 -13.301 1.00 50.56 353 ASN A CA 1
ATOM 2762 C C . ASN A 1 353 ? 26.031 4.154 -14.034 1.00 50.56 353 ASN A C 1
ATOM 2764 O O . ASN A 1 353 ? 25.440 5.091 -13.494 1.00 50.56 353 ASN A O 1
ATOM 2768 N N . LYS A 1 354 ? 26.524 4.292 -15.266 1.00 51.19 354 LYS A N 1
ATOM 2769 C CA . LYS A 1 354 ? 26.307 5.460 -16.111 1.00 51.19 354 LYS A CA 1
ATOM 2770 C C . LYS A 1 354 ? 25.100 5.194 -16.993 1.00 51.19 354 LYS A C 1
ATOM 2772 O O . LYS A 1 354 ? 25.128 4.325 -17.857 1.00 51.19 354 LYS A O 1
ATOM 2777 N N . THR A 1 355 ? 24.081 6.028 -16.827 1.00 52.56 355 THR A N 1
ATOM 2778 C CA . THR A 1 355 ? 22.928 6.216 -17.716 1.00 52.56 355 THR A CA 1
ATOM 2779 C C . THR A 1 355 ? 23.348 6.729 -19.101 1.00 52.56 355 THR A C 1
ATOM 2781 O O . THR A 1 355 ? 22.813 7.719 -19.597 1.00 52.56 355 THR A O 1
ATOM 2784 N N . LYS A 1 356 ? 24.329 6.093 -19.750 1.00 55.12 356 LYS A N 1
ATOM 2785 C CA . LYS A 1 356 ? 24.532 6.294 -21.179 1.00 55.12 356 LYS A CA 1
ATOM 2786 C C . LYS A 1 356 ? 23.256 5.825 -21.856 1.00 55.12 356 LYS A C 1
ATOM 2788 O O . LYS A 1 356 ? 22.829 4.688 -21.653 1.00 55.12 356 LYS A O 1
ATOM 2793 N N . GLU A 1 357 ? 22.635 6.723 -22.612 1.00 62.12 357 GLU A N 1
ATOM 2794 C CA . GLU A 1 357 ? 21.613 6.317 -23.560 1.00 62.12 357 GLU A CA 1
ATOM 2795 C C . GLU A 1 357 ? 22.202 5.208 -24.420 1.00 62.12 357 GLU A C 1
ATOM 2797 O O . GLU A 1 357 ? 23.243 5.363 -25.057 1.00 62.12 357 GLU A O 1
ATOM 2802 N N . ILE A 1 358 ? 21.580 4.039 -24.335 1.00 74.38 358 ILE A N 1
ATOM 2803 C CA . ILE A 1 358 ? 21.883 2.955 -25.244 1.00 74.38 358 ILE A CA 1
ATOM 2804 C C . ILE A 1 358 ? 20.986 3.226 -26.444 1.00 74.38 358 ILE A C 1
ATOM 2806 O O . ILE A 1 358 ? 19.788 2.981 -26.350 1.00 74.38 358 ILE A O 1
ATOM 2810 N N . ASP A 1 359 ? 21.547 3.720 -27.550 1.00 78.31 359 ASP A N 1
ATOM 2811 C CA . ASP A 1 359 ? 20.806 4.142 -28.762 1.00 78.31 359 ASP A CA 1
ATOM 2812 C C . ASP A 1 359 ? 19.827 3.082 -29.314 1.00 78.31 359 ASP A C 1
ATOM 2814 O O . ASP A 1 359 ? 18.945 3.376 -30.119 1.00 78.31 359 ASP A O 1
ATOM 2818 N N . ARG A 1 360 ? 19.975 1.822 -28.888 1.00 88.06 360 ARG A N 1
ATOM 2819 C CA . ARG A 1 360 ? 19.137 0.685 -29.286 1.00 88.06 360 ARG A CA 1
ATOM 2820 C C . ARG A 1 360 ? 17.981 0.372 -28.325 1.00 88.06 360 ARG A C 1
ATOM 2822 O O . ARG A 1 360 ? 17.124 -0.443 -28.666 1.00 88.06 360 ARG A O 1
ATOM 2829 N N . ILE A 1 361 ? 17.960 0.980 -27.138 1.00 90.88 361 ILE A N 1
ATOM 2830 C CA . ILE A 1 361 ? 16.871 0.869 -26.162 1.00 90.88 361 ILE A CA 1
ATOM 2831 C C . ILE A 1 361 ? 16.015 2.128 -26.260 1.00 90.88 361 ILE A C 1
ATOM 2833 O O . ILE A 1 361 ? 16.331 3.184 -25.714 1.00 90.88 361 ILE A O 1
ATOM 2837 N N . HIS A 1 362 ? 14.894 1.987 -26.952 1.00 92.44 362 HIS A N 1
ATOM 2838 C CA . HIS A 1 362 ? 13.941 3.053 -27.208 1.00 92.44 362 HIS A CA 1
ATOM 2839 C C . HIS A 1 362 ? 12.985 3.185 -26.030 1.00 92.44 362 HIS A C 1
ATOM 2841 O O . HIS A 1 362 ? 12.416 2.193 -25.577 1.00 92.44 362 HIS A O 1
ATOM 2847 N N . ARG A 1 363 ? 12.782 4.406 -25.535 1.00 92.44 363 ARG A N 1
ATOM 2848 C CA . ARG A 1 363 ? 11.844 4.692 -24.443 1.00 92.44 363 ARG A CA 1
ATOM 2849 C C . ARG A 1 363 ? 10.666 5.479 -24.990 1.00 92.44 363 ARG A C 1
ATOM 2851 O O . ARG A 1 363 ? 10.846 6.572 -25.517 1.00 92.44 363 ARG A O 1
ATOM 2858 N N . PHE A 1 364 ? 9.472 4.933 -24.826 1.00 94.06 364 PHE A N 1
ATOM 2859 C CA . PHE A 1 364 ? 8.220 5.585 -25.175 1.00 94.06 364 PHE A CA 1
ATOM 2860 C C . PHE A 1 364 ? 7.384 5.744 -23.917 1.00 94.06 364 PHE A C 1
ATOM 2862 O O . PHE A 1 364 ? 7.241 4.806 -23.132 1.00 94.06 364 PHE A O 1
ATOM 2869 N N . SER A 1 365 ? 6.809 6.927 -23.747 1.00 93.56 365 SER A N 1
ATOM 2870 C CA . SER A 1 365 ? 6.014 7.229 -22.566 1.00 93.56 365 SER A CA 1
ATOM 2871 C C . SER A 1 365 ? 4.607 7.653 -22.951 1.00 93.56 365 SER A C 1
ATOM 2873 O O . SER A 1 365 ? 4.411 8.317 -23.967 1.00 93.56 365 SER A O 1
ATOM 2875 N N . TYR A 1 366 ? 3.630 7.288 -22.127 1.00 90.75 366 TYR A N 1
ATOM 2876 C CA . TYR A 1 366 ? 2.235 7.701 -22.279 1.00 90.75 366 TYR A CA 1
ATOM 2877 C C . TYR A 1 366 ? 1.680 8.234 -20.954 1.00 90.75 366 TYR A C 1
ATOM 2879 O O . TYR A 1 366 ? 2.218 7.950 -19.887 1.00 90.75 366 TYR A O 1
ATOM 2887 N N . LEU A 1 367 ? 0.616 9.033 -21.014 1.00 86.44 367 LEU A N 1
ATOM 2888 C CA . LEU A 1 367 ? -0.102 9.501 -19.826 1.00 86.44 367 LEU A CA 1
ATOM 2889 C C . LEU A 1 367 ? -1.079 8.426 -19.343 1.00 86.44 367 LEU A C 1
ATOM 2891 O O . LEU A 1 367 ? -1.741 7.778 -20.158 1.00 86.44 367 LEU A O 1
ATOM 2895 N N . ARG A 1 368 ? -1.218 8.258 -18.025 1.00 77.38 368 ARG A N 1
ATOM 2896 C CA . ARG A 1 368 ? -2.315 7.454 -17.465 1.00 77.38 368 ARG A CA 1
ATOM 2897 C C . ARG A 1 368 ? -3.679 7.984 -17.899 1.00 77.38 368 ARG A C 1
ATOM 2899 O O . ARG A 1 368 ? -3.851 9.177 -18.124 1.00 77.38 368 ARG A O 1
ATOM 2906 N N . GLY A 1 369 ? -4.658 7.081 -17.957 1.00 72.06 369 GLY A N 1
ATOM 2907 C CA . GLY A 1 369 ? -6.033 7.442 -18.303 1.00 72.06 369 GLY A CA 1
ATOM 2908 C C . GLY A 1 369 ? -6.206 7.786 -19.779 1.00 72.06 369 GLY A C 1
ATOM 2909 O O . GLY A 1 369 ? -6.948 8.701 -20.114 1.00 72.06 369 GLY A O 1
ATOM 2910 N N . ILE A 1 370 ? -5.517 7.068 -20.675 1.00 67.25 370 ILE A N 1
ATOM 2911 C CA . ILE A 1 370 ? -5.683 7.237 -22.130 1.00 67.25 370 ILE A CA 1
ATOM 2912 C C . ILE A 1 370 ? -7.130 6.969 -22.595 1.00 67.25 370 ILE A C 1
ATOM 2914 O O . ILE A 1 370 ? -7.507 7.356 -23.696 1.00 67.25 370 ILE A O 1
ATOM 2918 N N . ASP A 1 371 ? -7.936 6.317 -21.753 1.00 65.62 371 ASP A N 1
ATOM 2919 C CA . ASP A 1 371 ? -9.372 6.097 -21.926 1.00 65.62 371 ASP A CA 1
ATOM 2920 C C . ASP A 1 371 ? -10.234 7.327 -21.578 1.00 65.62 371 ASP A C 1
ATOM 2922 O O . ASP A 1 371 ? -11.430 7.320 -21.860 1.00 65.62 371 ASP A O 1
ATOM 2926 N N . GLY A 1 372 ? -9.652 8.380 -20.992 1.00 64.12 372 GLY A N 1
ATOM 2927 C CA . GLY A 1 372 ? -10.325 9.639 -20.672 1.00 64.12 372 GLY A CA 1
ATOM 2928 C C . GLY A 1 372 ? -11.326 9.565 -19.515 1.00 64.12 372 GLY A C 1
ATOM 2929 O O . GLY A 1 372 ? -12.048 10.533 -19.297 1.00 64.12 372 GLY A O 1
ATOM 2930 N N . GLN A 1 373 ? -11.393 8.451 -18.775 1.00 58.34 373 GLN A N 1
ATOM 2931 C CA . GLN A 1 373 ? -12.384 8.273 -17.709 1.00 58.34 373 GLN A CA 1
ATOM 2932 C C . GLN A 1 373 ? -11.974 8.999 -16.424 1.00 58.34 373 GLN A C 1
ATOM 2934 O O . GLN A 1 373 ? -10.958 8.667 -15.804 1.00 58.34 373 GLN A O 1
ATOM 2939 N N . LEU A 1 374 ? -12.792 9.957 -15.980 1.00 56.72 374 LEU A N 1
ATOM 2940 C CA . LEU A 1 374 ? -12.578 10.662 -14.720 1.00 56.72 374 LEU A CA 1
ATOM 2941 C C . LEU A 1 374 ? -13.264 9.951 -13.541 1.00 56.72 374 LEU A C 1
ATOM 2943 O O . LEU A 1 374 ? -14.217 9.181 -13.714 1.00 56.72 374 LEU A O 1
ATOM 2947 N N . PRO A 1 375 ? -12.802 10.189 -12.297 1.00 49.16 375 PRO A N 1
ATOM 2948 C CA . PRO A 1 375 ? -13.474 9.661 -11.121 1.00 49.16 375 PRO A CA 1
ATOM 2949 C C . PRO A 1 375 ? -14.865 10.280 -10.969 1.00 49.16 375 PRO A C 1
ATOM 2951 O O . PRO A 1 375 ? -14.986 11.445 -10.607 1.00 49.16 375 PRO A O 1
ATOM 2954 N N . GLY A 1 376 ? -15.911 9.483 -11.206 1.00 46.00 376 GLY A N 1
ATOM 2955 C CA . GLY A 1 376 ? -17.305 9.896 -11.006 1.00 46.00 376 GLY A CA 1
ATOM 2956 C C . GLY A 1 376 ? -18.214 9.779 -12.230 1.00 46.00 376 GLY A C 1
ATOM 2957 O O . GLY A 1 376 ? -19.427 9.835 -12.055 1.00 46.00 376 GLY A O 1
ATOM 2958 N N . ASP A 1 377 ? -17.682 9.511 -13.426 1.00 44.22 377 ASP A N 1
ATOM 2959 C CA . ASP A 1 377 ? -18.460 9.509 -14.683 1.00 44.22 377 ASP A CA 1
ATOM 2960 C C . ASP A 1 377 ? -19.411 8.309 -14.875 1.00 44.22 377 ASP A C 1
ATOM 2962 O O . ASP A 1 377 ? -19.884 8.035 -15.974 1.00 44.22 377 AS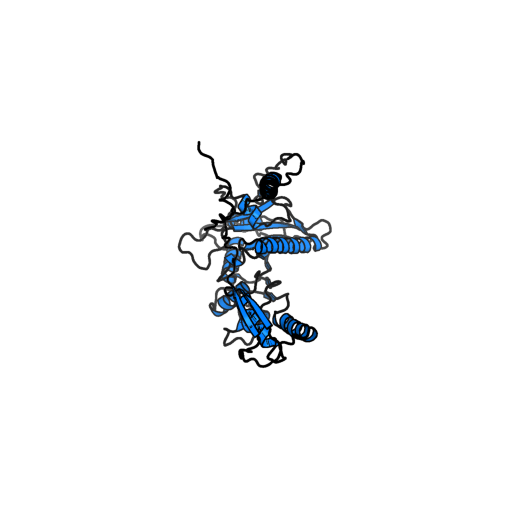P A O 1
ATOM 2966 N N . LEU A 1 378 ? -19.785 7.601 -13.806 1.00 42.72 378 LEU A N 1
ATOM 2967 C CA . LEU A 1 378 ? -20.803 6.544 -13.878 1.00 42.72 378 LEU A CA 1
ATOM 2968 C C . LEU A 1 378 ? -22.250 7.075 -13.963 1.00 42.72 378 LEU A C 1
ATOM 2970 O O . LEU A 1 378 ? -23.187 6.279 -13.933 1.00 42.72 378 LEU A O 1
ATOM 2974 N N . HIS A 1 379 ? -22.456 8.386 -14.122 1.00 42.12 379 HIS A N 1
ATOM 2975 C CA . HIS A 1 379 ? -23.777 8.978 -14.333 1.00 42.12 379 HIS A CA 1
ATOM 2976 C C . HIS A 1 379 ? -23.740 10.141 -15.339 1.00 42.12 379 HIS A C 1
ATOM 2978 O O . HIS A 1 379 ? -23.567 11.288 -14.943 1.00 42.12 379 HIS A O 1
ATOM 2984 N N . SER A 1 380 ? -23.970 9.864 -16.628 1.00 34.94 380 SER A N 1
ATOM 2985 C CA . SER A 1 380 ? -24.599 10.852 -17.534 1.00 34.94 380 SER A CA 1
ATOM 2986 C C . SER A 1 380 ? -25.237 10.301 -18.822 1.00 34.94 380 SER A C 1
ATOM 2988 O O . SER A 1 380 ? -26.029 11.021 -19.415 1.00 34.94 380 SER A O 1
ATOM 2990 N N . ASP A 1 381 ? -25.069 9.028 -19.202 1.00 33.34 381 ASP A N 1
ATOM 2991 C CA . ASP A 1 381 ? -25.649 8.521 -20.470 1.00 33.34 381 ASP A CA 1
ATOM 2992 C C . ASP A 1 381 ? -26.968 7.735 -20.327 1.00 33.34 381 ASP A C 1
ATOM 2994 O O . ASP A 1 381 ? -27.244 6.786 -21.059 1.00 33.34 381 ASP A O 1
ATOM 2998 N N . ALA A 1 382 ? -27.832 8.136 -19.391 1.00 34.84 382 ALA A N 1
ATOM 2999 C CA . ALA A 1 382 ? -29.182 7.572 -19.269 1.00 34.84 382 ALA A CA 1
ATOM 3000 C C . ALA A 1 382 ? -30.248 8.630 -18.949 1.00 34.84 382 ALA A C 1
ATOM 3002 O O . ALA A 1 382 ? -31.086 8.439 -18.072 1.00 34.84 382 ALA A O 1
ATOM 3003 N N . SER A 1 383 ? -30.244 9.754 -19.667 1.00 33.38 383 SER A N 1
ATOM 3004 C CA . SER A 1 383 ? -31.412 10.644 -19.713 1.00 33.38 383 SER A CA 1
ATOM 3005 C C . SER A 1 383 ? -31.512 11.386 -21.045 1.00 33.38 383 SER A C 1
ATOM 3007 O O . SER A 1 383 ? -31.529 12.611 -21.099 1.00 33.38 383 SER A O 1
ATOM 3009 N N . GLY A 1 384 ? -31.622 10.632 -22.139 1.00 29.14 384 GLY A N 1
ATOM 3010 C CA . GLY A 1 384 ? -32.283 11.116 -23.349 1.00 29.14 384 GLY A CA 1
ATOM 3011 C C . GLY A 1 384 ? -33.796 11.032 -23.160 1.00 29.14 384 GLY A C 1
ATOM 3012 O O . GLY A 1 384 ? -34.436 10.121 -23.679 1.00 29.14 384 GLY A O 1
ATOM 3013 N N . SER A 1 385 ? -34.369 11.932 -22.358 1.00 31.14 385 SER A N 1
ATOM 3014 C CA . SER A 1 385 ? -35.817 12.118 -22.315 1.00 31.14 385 SER A CA 1
ATOM 3015 C C . SER A 1 385 ? -36.262 12.737 -23.635 1.00 31.14 385 SER A C 1
ATOM 3017 O O . SER A 1 385 ? -35.967 13.896 -23.919 1.00 31.14 385 SER A O 1
ATOM 3019 N N . VAL A 1 386 ? -36.978 11.946 -24.429 1.00 39.09 386 VAL A N 1
ATOM 3020 C CA . VAL A 1 386 ? -37.811 12.423 -25.530 1.00 39.09 386 VAL A CA 1
ATOM 3021 C C . VAL A 1 386 ? -38.832 13.396 -24.944 1.00 39.09 386 VAL A C 1
ATOM 3023 O O . VAL A 1 386 ? -39.723 12.991 -24.199 1.00 39.09 386 VAL A O 1
ATOM 3026 N N . SER A 1 387 ? -38.686 14.681 -25.253 1.00 33.44 387 SER A N 1
ATOM 3027 C CA . SER A 1 387 ? -39.755 15.662 -25.104 1.00 33.44 387 SER A CA 1
ATOM 3028 C C . SER A 1 387 ? -40.423 15.852 -26.463 1.00 33.44 387 SER A C 1
ATOM 3030 O O . SER A 1 387 ? -39.772 16.326 -27.391 1.00 33.44 387 SER A O 1
ATOM 3032 N N . SER A 1 388 ? -41.678 15.397 -26.503 1.00 35.91 388 SER A N 1
ATOM 3033 C CA . SER A 1 388 ? -42.834 15.753 -27.346 1.00 35.91 388 SER A CA 1
ATOM 3034 C C . SER A 1 388 ? -42.621 16.621 -28.581 1.00 35.91 388 SER A C 1
ATOM 3036 O O . SER A 1 388 ? -42.121 17.756 -28.421 1.00 35.91 388 SER A O 1
#

pLDDT: mean 80.63, std 19.3, range [29.14, 98.75]

Radius of gyration: 27.26 Å; Cα contacts (8 Å, |Δi|>4): 555; chains: 1; bounding box: 71×49×113 Å

Foldseek 3Di:
DDDDDDDDDDDPPVVVVVVVVVVVVVVVVVVPPPPDPPPPPVPPPPCPVPDLQPQFDALQFQLVVSVVVVVPDDPDPCQALLNLLVVQQPQQFQEEEEEEEAAADFDDPVRRVRSSVSSVVVVVVCVVQQKDWPDRGTKHKHAYPQPPPDNDQQGAPRMKIKTKIDHHPPRPPPHSYIYIYTYGHLVSCPLPVQSNVLVSLCSSNVVPDDPPDDDDDSPGHHYAYEYADDQEQQNVLSNLVNLVVDQDDLQSLARYEYEYAHYAFDQCLSCVPPPPDPDPGSQVVCVVRRVRYRYYYPDYHLLVVLLVVLVVCVVVVQNPLDLPHAAEQEFAPPGSVRVRNLVSNVCSNDVDPDPDPPVRYHYHHDHPPPVVDHPPPPDDPPDPDDDD

Nearest PDB structures (foldseek):
  9axf-assembly1_Q  TM=5.653E-01  e=8.279E-06  Homo sapiens
  5b3q-assembly1_A  TM=3.738E-01  e=1.075E+00  Thermus thermophilus HB8
  7ufw-assembly2_B  TM=2.490E-01  e=3.666E+00  Plasmodium falciparum
  3vuf-assembly1_A  TM=2.072E-01  e=5.631E+00  Oryza sativa Japonica Group

Solvent-accessible surface area (backbone atoms only — not comparable to full-atom values): 22377 Å² total; per-residue (Å²): 138,85,82,84,80,82,81,76,88,76,80,60,70,70,59,56,52,53,54,51,50,50,51,51,48,50,56,50,52,64,72,54,58,85,72,68,88,66,75,82,66,76,69,81,69,78,73,60,87,78,55,69,48,71,34,69,38,56,78,77,51,41,63,66,61,36,49,59,68,65,57,83,76,76,92,63,79,70,31,31,49,62,54,52,22,51,51,55,45,67,42,95,41,57,28,36,39,40,36,37,39,32,28,58,53,60,70,49,68,71,29,48,54,48,35,27,50,52,46,47,53,54,53,51,54,37,45,77,64,31,36,39,60,74,51,68,53,30,32,24,49,28,43,42,79,56,59,92,75,64,94,54,75,66,44,56,51,55,60,36,35,31,47,50,30,34,64,41,96,80,27,89,58,87,55,50,46,33,38,37,39,32,47,37,44,36,63,53,31,53,65,34,40,59,61,31,53,30,54,52,50,39,49,46,69,56,70,81,63,69,97,83,68,88,70,80,82,75,84,43,35,49,76,44,46,35,31,44,29,43,43,36,34,48,52,46,36,24,41,47,56,41,54,77,74,42,99,69,85,52,71,77,33,52,71,30,36,34,34,19,68,58,38,31,64,38,42,68,72,58,46,65,86,48,92,81,64,84,51,84,40,63,43,53,41,36,51,76,74,38,74,33,37,48,52,42,70,76,44,72,41,44,49,66,52,28,43,53,47,47,56,52,32,37,76,72,76,46,25,71,75,44,92,88,29,73,46,79,45,79,36,36,59,82,42,54,48,37,55,43,54,62,54,43,39,51,46,56,61,36,90,53,96,64,88,66,82,51,93,45,59,44,80,46,70,43,67,80,60,84,83,70,74,59,81,74,72,89,74,74,95,84,72,87,72,85,78,132